Protein AF-A0A196MKK7-F1 (afdb_monomer)

pLDDT: mean 93.26, std 7.67, range [38.34, 98.81]

Structure (mmCIF, N/CA/C/O backbone):
data_AF-A0A196MKK7-F1
#
_entry.id   AF-A0A196MKK7-F1
#
loop_
_atom_site.group_PDB
_atom_site.id
_atom_site.type_symbol
_atom_site.label_atom_id
_atom_site.label_alt_id
_atom_site.label_comp_id
_atom_site.label_asym_id
_atom_site.label_entity_id
_atom_site.label_seq_id
_atom_site.pdbx_PDB_ins_code
_atom_site.Cartn_x
_atom_site.Cartn_y
_atom_site.Cartn_z
_atom_site.occupancy
_atom_site.B_iso_or_equiv
_atom_site.auth_seq_id
_atom_site.auth_comp_id
_atom_site.auth_asym_id
_atom_site.auth_atom_id
_atom_site.pdbx_PDB_model_num
ATOM 1 N N . MET A 1 1 ? -14.296 -10.247 10.997 1.00 95.88 1 MET A N 1
ATOM 2 C CA . MET A 1 1 ? -15.273 -9.800 12.015 1.00 95.88 1 MET A CA 1
ATOM 3 C C . MET A 1 1 ? -15.446 -8.294 11.910 1.00 95.88 1 MET A C 1
ATOM 5 O O . MET A 1 1 ? -14.452 -7.582 11.943 1.00 95.88 1 MET A O 1
ATOM 9 N N . VAL A 1 2 ? -16.682 -7.814 11.771 1.00 96.94 2 VAL A N 1
ATOM 10 C CA . VAL A 1 2 ? -17.009 -6.379 11.760 1.00 96.94 2 VAL A CA 1
ATOM 11 C C . VAL A 1 2 ? -17.763 -6.065 13.045 1.00 96.94 2 VAL A C 1
ATOM 13 O O . VAL A 1 2 ? -18.770 -6.708 13.327 1.00 96.94 2 VAL A O 1
ATOM 16 N N . LEU A 1 3 ? -17.250 -5.115 13.818 1.00 97.25 3 LEU A N 1
ATOM 17 C CA . LEU A 1 3 ? -17.861 -4.584 15.029 1.00 97.25 3 LEU A CA 1
ATOM 18 C C . LEU A 1 3 ? -18.258 -3.142 14.744 1.00 97.25 3 LEU A C 1
ATOM 20 O O . LEU A 1 3 ? -17.445 -2.350 14.274 1.00 97.25 3 LEU A O 1
ATOM 24 N N . THR A 1 4 ? -19.502 -2.798 15.013 1.00 97.50 4 THR A N 1
ATOM 25 C CA . THR A 1 4 ? -20.046 -1.455 14.806 1.00 97.50 4 THR A CA 1
ATOM 26 C C . THR A 1 4 ? -20.132 -0.723 16.133 1.00 97.50 4 THR A C 1
ATOM 28 O O . THR A 1 4 ? -20.029 -1.330 17.192 1.00 97.50 4 THR A O 1
ATOM 31 N N . ALA A 1 5 ? -20.383 0.579 16.118 1.00 96.44 5 ALA A N 1
ATOM 32 C CA . ALA A 1 5 ? -20.595 1.330 17.347 1.00 96.44 5 ALA A CA 1
ATOM 33 C C . ALA A 1 5 ? -21.776 0.803 18.197 1.00 96.44 5 ALA A C 1
ATOM 35 O O . ALA A 1 5 ? -21.782 1.027 19.407 1.00 96.44 5 ALA A O 1
ATOM 36 N N . ASP A 1 6 ? -22.722 0.054 17.613 1.00 96.88 6 ASP A N 1
ATOM 37 C CA . ASP A 1 6 ? -23.782 -0.632 18.365 1.00 96.88 6 ASP A CA 1
ATOM 38 C C . ASP A 1 6 ? -23.227 -1.761 19.254 1.00 96.88 6 ASP A C 1
ATOM 40 O O . ASP A 1 6 ? -23.670 -1.925 20.392 1.00 96.88 6 ASP A O 1
ATOM 44 N N . ASP A 1 7 ? -22.176 -2.461 18.812 1.00 97.25 7 ASP A N 1
ATOM 45 C CA . ASP A 1 7 ? -21.458 -3.457 19.623 1.00 97.25 7 ASP A CA 1
ATOM 46 C C . ASP A 1 7 ? -20.733 -2.832 20.829 1.00 97.25 7 ASP A C 1
ATOM 48 O O . ASP A 1 7 ? -20.360 -3.540 21.767 1.00 97.25 7 ASP A O 1
ATOM 52 N N . TYR A 1 8 ? -20.543 -1.508 20.813 1.00 97.00 8 TYR A N 1
ATOM 53 C CA . TYR A 1 8 ? -19.800 -0.743 21.812 1.00 97.00 8 TYR A CA 1
ATOM 54 C C . TYR A 1 8 ? -20.682 0.024 22.807 1.00 97.00 8 TYR A C 1
ATOM 56 O O . TYR A 1 8 ? -20.143 0.627 23.729 1.00 97.00 8 TYR A O 1
ATOM 64 N N . VAL A 1 9 ? -22.016 0.008 22.683 1.00 93.31 9 VAL A N 1
ATOM 65 C CA . VAL A 1 9 ? -22.913 0.851 23.509 1.00 93.31 9 VAL A CA 1
ATOM 66 C C . VAL A 1 9 ? -22.741 0.612 25.014 1.00 93.31 9 VAL A C 1
ATOM 68 O O . VAL A 1 9 ? -22.720 1.566 25.787 1.00 93.31 9 VAL A O 1
ATOM 71 N N . GLY A 1 10 ? -22.560 -0.642 25.437 1.00 94.50 10 GLY A N 1
ATOM 72 C CA . GLY A 1 10 ? -22.300 -0.992 26.842 1.00 94.50 10 GLY A CA 1
ATOM 73 C C . GLY A 1 10 ? -20.875 -0.691 27.327 1.00 94.50 10 GLY A C 1
ATOM 74 O O . GLY A 1 10 ? -20.563 -0.943 28.486 1.00 94.50 10 GLY A O 1
ATOM 75 N N . TYR A 1 11 ? -20.023 -0.179 26.441 1.00 95.50 11 TYR A N 1
ATOM 76 C CA . TYR A 1 11 ? -18.582 -0.016 26.622 1.00 95.50 11 TYR A CA 1
ATOM 77 C C . TYR A 1 11 ? -18.119 1.439 26.442 1.00 95.50 11 TYR A C 1
ATOM 79 O O . TYR A 1 11 ? -16.917 1.700 26.396 1.00 95.50 11 TYR A O 1
ATOM 87 N N . ILE A 1 12 ? -19.057 2.385 26.321 1.00 97.06 12 ILE A N 1
ATOM 88 C CA . ILE A 1 12 ? -18.776 3.823 26.233 1.00 97.06 12 ILE A CA 1
ATOM 89 C C . ILE A 1 12 ? -18.441 4.347 27.630 1.00 97.06 12 ILE A C 1
ATOM 91 O O . ILE A 1 12 ? -19.222 4.161 28.562 1.00 97.06 12 ILE A O 1
ATOM 95 N N . LEU A 1 13 ? -17.302 5.028 27.768 1.00 96.88 13 LEU A N 1
ATOM 96 C CA . LEU A 1 13 ? -16.858 5.599 29.044 1.00 96.88 13 LEU A CA 1
ATOM 97 C C . LEU A 1 13 ? -16.849 7.134 28.997 1.00 96.88 13 LEU A C 1
ATOM 99 O O . LEU A 1 13 ? -17.582 7.768 29.750 1.00 96.88 13 LEU A O 1
ATOM 103 N N . ASN A 1 14 ? -16.086 7.728 28.073 1.00 97.06 14 ASN A N 1
ATOM 104 C CA . ASN A 1 14 ? -15.936 9.185 27.934 1.00 97.06 14 ASN A CA 1
ATOM 105 C C . ASN A 1 14 ? -16.424 9.709 26.571 1.00 97.06 14 ASN A C 1
ATOM 107 O O . ASN A 1 14 ? -15.757 10.524 25.929 1.00 97.06 14 ASN A O 1
ATOM 111 N N . GLY A 1 15 ? -17.575 9.224 26.102 1.00 97.06 15 GLY A N 1
ATOM 112 C CA . GLY A 1 15 ? -18.146 9.608 24.811 1.00 97.06 15 GLY A CA 1
ATOM 113 C C . GLY A 1 15 ? -19.659 9.707 24.808 1.00 97.06 15 GLY A C 1
ATOM 114 O O . GLY A 1 15 ? -20.330 9.258 25.734 1.00 97.06 15 GLY A O 1
ATOM 115 N N . GLU A 1 16 ? -20.192 10.262 23.726 1.00 97.62 16 GLU A N 1
ATOM 116 C CA . GLU A 1 16 ? -21.629 10.307 23.471 1.00 97.62 16 GLU A CA 1
ATOM 117 C C . GLU A 1 16 ? -21.960 9.552 22.181 1.00 97.62 16 GLU A C 1
ATOM 119 O O . GLU A 1 16 ? -21.337 9.757 21.133 1.00 97.62 16 GLU A O 1
ATOM 124 N N . ARG A 1 17 ? -22.955 8.664 22.258 1.00 97.31 17 ARG A N 1
ATOM 125 C CA . ARG A 1 17 ? -23.520 7.986 21.090 1.00 97.31 17 ARG A CA 1
ATOM 126 C C . ARG A 1 17 ? -24.338 8.992 20.280 1.00 97.31 17 ARG A C 1
ATOM 128 O O . ARG A 1 17 ? -25.304 9.549 20.788 1.00 97.31 17 ARG A O 1
ATOM 135 N N . GLN A 1 18 ? -23.984 9.169 19.012 1.00 96.06 18 GLN A N 1
ATOM 136 C CA . GLN A 1 18 ? -24.733 9.982 18.054 1.00 96.06 18 GLN A CA 1
ATOM 137 C C . GLN A 1 18 ? -24.900 9.191 16.756 1.00 96.06 18 GLN A C 1
ATOM 139 O O . GLN A 1 18 ? -23.924 8.929 16.048 1.00 96.06 18 GLN A O 1
ATOM 144 N N . ASP A 1 19 ? -26.135 8.787 16.461 1.00 94.50 19 ASP A N 1
ATOM 145 C CA . ASP A 1 19 ? -26.488 7.912 15.338 1.00 94.50 19 ASP A CA 1
ATOM 146 C C . ASP A 1 19 ? -25.633 6.645 15.302 1.00 94.50 19 ASP A C 1
ATOM 148 O O . ASP A 1 19 ? -25.680 5.858 16.237 1.00 94.50 19 ASP A O 1
ATOM 152 N N . GLN A 1 20 ? -24.841 6.467 14.239 1.00 95.75 20 GLN A N 1
ATOM 153 C CA . GLN A 1 20 ? -23.923 5.353 14.024 1.00 95.75 20 GLN A CA 1
ATOM 154 C C . GLN A 1 20 ? -22.475 5.667 14.436 1.00 95.75 20 GLN A C 1
ATOM 156 O O . GLN A 1 20 ? -21.559 4.913 14.124 1.00 95.75 20 GLN A O 1
ATOM 161 N N . ARG A 1 21 ? -22.253 6.722 15.239 1.00 97.94 21 ARG A N 1
ATOM 162 C CA . ARG A 1 21 ? -20.936 7.094 15.789 1.00 97.94 21 ARG A CA 1
ATOM 163 C C . ARG A 1 21 ? -20.920 7.251 17.319 1.00 97.94 21 ARG A C 1
ATOM 165 O O . ARG A 1 21 ? -21.964 7.412 17.949 1.00 97.94 21 ARG A O 1
ATOM 172 N N . ILE A 1 22 ? -19.734 7.197 17.916 1.00 98.38 22 ILE A N 1
ATOM 173 C CA . ILE A 1 22 ? -19.444 7.571 19.307 1.00 98.38 22 ILE A CA 1
ATOM 174 C C . ILE A 1 22 ? -18.435 8.718 19.250 1.00 98.38 22 ILE A C 1
ATOM 176 O O . ILE A 1 22 ? -17.340 8.549 18.713 1.00 98.38 22 ILE A O 1
ATOM 180 N N . ARG A 1 23 ? -18.811 9.898 19.745 1.00 98.25 23 ARG A N 1
ATOM 181 C CA . ARG A 1 23 ? -17.987 11.112 19.669 1.00 98.25 23 ARG A CA 1
ATOM 182 C C . ARG A 1 23 ? -17.327 11.434 20.998 1.00 98.25 23 ARG A C 1
ATOM 184 O O . ARG A 1 23 ? -17.908 11.189 22.055 1.00 98.25 23 ARG A O 1
ATOM 191 N N . THR A 1 24 ? -16.136 12.021 20.933 1.00 98.00 24 THR A N 1
ATOM 192 C CA . THR A 1 24 ? -15.494 12.604 22.114 1.00 98.00 24 THR A CA 1
ATOM 193 C C . THR A 1 24 ? -16.293 13.799 22.636 1.00 98.00 24 THR A C 1
ATOM 195 O O . THR A 1 24 ? -16.887 14.560 21.873 1.00 98.00 24 THR A O 1
ATOM 198 N N . ILE A 1 25 ? -16.290 13.968 23.960 1.00 97.75 25 ILE A N 1
ATOM 199 C CA . ILE A 1 25 ? -16.991 15.053 24.675 1.00 97.75 25 ILE A CA 1
ATOM 200 C C . ILE A 1 25 ? -16.027 15.979 25.436 1.00 97.75 25 ILE A C 1
ATOM 202 O O . ILE A 1 25 ? -16.435 16.710 26.335 1.00 97.75 25 ILE A O 1
ATOM 206 N N . GLY A 1 26 ? -14.734 15.939 25.094 1.00 96.44 26 GLY A N 1
ATOM 207 C CA . GLY A 1 26 ? -13.688 16.746 25.734 1.00 96.44 26 GLY A CA 1
ATOM 208 C C . GLY A 1 26 ? -13.226 16.239 27.107 1.00 96.44 26 GLY A C 1
ATOM 209 O O . GLY A 1 26 ? -12.601 16.987 27.858 1.00 96.44 26 GLY A O 1
ATOM 210 N N . LEU A 1 27 ? -13.537 14.986 27.458 1.00 97.50 27 LEU A N 1
ATOM 211 C CA . LEU A 1 27 ? -13.057 14.336 28.679 1.00 97.50 27 LEU A CA 1
ATOM 212 C C . LEU A 1 27 ? -11.903 13.373 28.356 1.00 97.50 27 LEU A C 1
ATOM 214 O O . LEU A 1 27 ? -12.062 12.530 27.472 1.00 97.50 27 LEU A O 1
ATOM 218 N N . PRO A 1 28 ? -10.763 13.454 29.068 1.00 97.44 28 PRO A N 1
ATOM 219 C CA . PRO A 1 28 ? -9.647 12.544 28.854 1.00 97.44 28 PRO A CA 1
ATOM 220 C C . PRO A 1 28 ? -9.935 11.153 29.434 1.00 97.44 28 PRO A C 1
ATOM 222 O O . PRO A 1 28 ? -10.663 11.009 30.417 1.00 97.44 28 PRO A O 1
ATOM 225 N N . GLY A 1 29 ? -9.305 10.128 28.866 1.00 97.69 29 GLY A N 1
ATOM 226 C CA . GLY A 1 29 ? -9.413 8.729 29.287 1.00 97.69 29 GLY A CA 1
ATOM 227 C C . GLY A 1 29 ? -9.862 7.841 28.133 1.00 97.69 29 GLY A C 1
ATOM 228 O O . GLY A 1 29 ? -9.661 8.181 26.973 1.00 97.69 29 GLY A O 1
ATOM 229 N N . PHE A 1 30 ? -10.472 6.696 28.421 1.00 98.25 30 PHE A N 1
ATOM 230 C CA . PHE A 1 30 ? -10.969 5.823 27.360 1.00 98.25 30 PHE A CA 1
ATOM 231 C C . PHE A 1 30 ? -12.309 6.326 26.819 1.00 98.25 30 PHE A C 1
ATOM 233 O O . PHE A 1 30 ? -13.241 6.575 27.576 1.00 98.25 30 PHE A O 1
ATOM 240 N N . LEU A 1 31 ? -12.414 6.467 25.501 1.00 98.06 31 LEU A N 1
ATOM 241 C CA . LEU A 1 31 ? -13.675 6.694 24.807 1.00 98.06 31 LEU A CA 1
ATOM 242 C C . LEU A 1 31 ? -14.528 5.421 24.847 1.00 98.06 31 LEU A C 1
ATOM 244 O O . LEU A 1 31 ? -15.697 5.468 25.232 1.00 98.06 31 LEU A O 1
ATOM 248 N N . VAL A 1 32 ? -13.910 4.290 24.492 1.00 98.00 32 VAL A N 1
ATOM 249 C CA . VAL A 1 32 ? -14.508 2.950 24.521 1.00 98.00 32 VAL A CA 1
ATOM 250 C C . VAL A 1 32 ? -13.515 1.898 25.026 1.00 98.00 32 VAL A C 1
ATOM 252 O O . VAL A 1 32 ? -12.317 2.026 24.762 1.00 98.00 32 VAL A O 1
ATOM 255 N N . CYS A 1 33 ? -14.022 0.858 25.701 1.00 97.25 33 CYS A N 1
ATOM 256 C CA . CYS A 1 33 ? -13.268 -0.322 26.157 1.00 97.25 33 CYS A CA 1
ATOM 257 C C . CYS A 1 33 ? -14.052 -1.618 25.893 1.00 97.25 33 CYS A C 1
ATOM 259 O O . CYS A 1 33 ? -14.940 -1.959 26.670 1.00 97.25 33 CYS A O 1
ATOM 261 N N . GLY A 1 34 ? -13.763 -2.328 24.799 1.00 93.75 34 GLY A N 1
ATOM 262 C CA . GLY A 1 34 ? -14.472 -3.563 24.445 1.00 93.75 34 GLY A CA 1
ATOM 263 C C . GLY A 1 34 ? -14.632 -3.755 22.933 1.00 93.75 34 GLY A C 1
ATOM 264 O O . GLY A 1 34 ? -13.783 -3.304 22.166 1.00 93.75 34 GLY A O 1
ATOM 265 N N . PRO A 1 35 ? -15.706 -4.437 22.500 1.00 90.88 35 PRO A N 1
ATOM 266 C CA . PRO A 1 35 ? -16.327 -5.510 23.265 1.00 90.88 35 PRO A CA 1
ATOM 267 C C . PRO A 1 35 ? -15.323 -6.653 23.488 1.00 90.88 35 PRO A C 1
ATOM 269 O O . PRO A 1 35 ? -14.413 -6.843 22.687 1.00 90.88 35 PRO A O 1
ATOM 272 N N . TYR A 1 36 ? -15.525 -7.448 24.539 1.00 95.88 36 TYR A N 1
ATOM 273 C CA . TYR A 1 36 ? -14.734 -8.657 24.785 1.00 95.88 36 TYR A CA 1
ATOM 274 C C . TYR A 1 36 ? -15.138 -9.744 23.785 1.00 95.88 36 TYR A C 1
ATOM 276 O O . TYR A 1 36 ? -16.312 -10.144 23.728 1.00 95.88 36 TYR A O 1
ATOM 284 N N . ARG A 1 37 ? -14.195 -10.181 22.949 1.00 96.94 37 ARG A N 1
ATOM 285 C CA . ARG A 1 37 ? -14.438 -11.188 21.910 1.00 96.94 37 ARG A CA 1
ATOM 286 C C . ARG A 1 37 ? -13.361 -12.272 21.948 1.00 96.94 37 ARG A C 1
ATOM 288 O O . ARG A 1 37 ? -12.182 -11.932 21.996 1.00 96.94 37 ARG A O 1
ATOM 295 N N . PRO A 1 38 ? -13.732 -13.558 21.862 1.00 97.75 38 PRO A N 1
ATOM 296 C CA . PRO A 1 38 ? -12.743 -14.597 21.647 1.00 97.75 38 PRO A CA 1
ATOM 297 C C . PRO A 1 38 ? -12.164 -14.473 20.233 1.00 97.75 38 PRO A C 1
ATOM 299 O O . PRO A 1 38 ? -12.893 -14.179 19.279 1.00 97.75 38 PRO A O 1
ATOM 302 N N . LEU A 1 39 ? -10.865 -14.715 20.089 1.00 97.94 39 LEU A N 1
ATOM 303 C CA . LEU A 1 39 ? -10.170 -14.735 18.806 1.00 97.94 39 LEU A CA 1
ATOM 304 C C . LEU A 1 39 ? -9.118 -15.848 18.811 1.00 97.94 39 LEU A C 1
ATOM 306 O O . LEU A 1 39 ? -8.498 -16.126 19.835 1.00 97.94 39 LEU A O 1
ATOM 310 N N . LYS A 1 40 ? -8.951 -16.526 17.676 1.00 97.94 40 LYS A N 1
ATOM 311 C CA . LYS A 1 40 ? -7.993 -17.626 17.553 1.00 97.94 40 LYS A CA 1
ATOM 312 C C . LYS A 1 40 ? -6.559 -17.114 17.428 1.00 97.94 40 LYS A C 1
ATOM 314 O O . LYS A 1 40 ? -6.330 -15.944 17.129 1.00 97.94 40 LYS A O 1
ATOM 319 N N . ALA A 1 41 ? -5.599 -17.998 17.681 1.00 97.25 41 ALA A N 1
ATOM 320 C CA . ALA A 1 41 ? -4.212 -17.769 17.314 1.00 97.25 41 ALA A CA 1
ATOM 321 C C . ALA A 1 41 ? -4.126 -17.497 15.805 1.00 97.25 41 ALA A C 1
ATOM 323 O O . ALA A 1 41 ? -4.779 -18.175 15.012 1.00 97.25 41 ALA A O 1
ATOM 324 N N . GLY A 1 42 ? -3.320 -16.520 15.407 1.00 95.81 42 GLY A N 1
ATOM 325 C CA . GLY A 1 42 ? -3.228 -16.099 14.016 1.00 95.81 42 GLY A CA 1
ATOM 326 C C . GLY A 1 42 ? -2.693 -14.685 13.864 1.00 95.81 42 GLY A C 1
ATOM 327 O O . GLY A 1 42 ? -2.298 -14.032 14.833 1.00 95.81 42 GLY A O 1
ATOM 328 N N . THR A 1 43 ? -2.687 -14.199 12.630 1.00 95.00 43 THR A N 1
ATOM 329 C CA . THR A 1 43 ? -2.302 -12.824 12.314 1.00 95.00 43 THR A CA 1
ATOM 330 C C . THR A 1 43 ? -3.501 -12.098 11.727 1.00 95.00 43 THR A C 1
ATOM 332 O O . THR A 1 43 ? -4.225 -12.649 10.906 1.00 95.00 43 THR A O 1
ATOM 335 N N . TYR A 1 44 ? -3.729 -10.863 12.160 1.00 96.19 44 TYR A N 1
ATOM 336 C CA . TYR A 1 44 ? -4.924 -10.097 11.836 1.00 96.19 44 TYR A CA 1
ATOM 337 C C . TYR A 1 44 ? -4.565 -8.676 11.412 1.00 96.19 44 TYR A C 1
ATOM 339 O O . TYR A 1 44 ? -3.689 -8.053 12.006 1.00 96.19 44 TYR A O 1
ATOM 347 N N . THR A 1 45 ? -5.302 -8.126 10.453 1.00 96.62 45 THR A N 1
ATOM 348 C CA . THR A 1 45 ? -5.366 -6.680 10.222 1.00 96.62 45 THR A CA 1
ATOM 349 C C . THR A 1 45 ? -6.525 -6.102 11.026 1.00 96.62 45 THR A C 1
ATOM 351 O O . THR A 1 45 ? -7.670 -6.540 10.883 1.00 96.62 45 THR A O 1
ATOM 354 N N . ILE A 1 46 ? -6.229 -5.106 11.859 1.00 97.94 46 ILE A N 1
ATOM 355 C CA . ILE A 1 46 ? -7.202 -4.362 12.660 1.00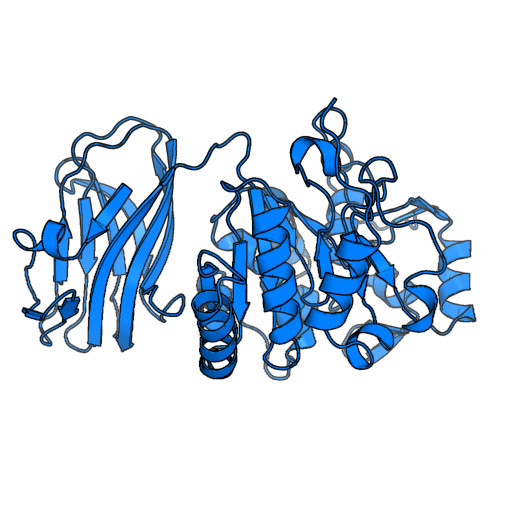 97.94 46 ILE A CA 1
ATOM 356 C C . ILE A 1 46 ? -7.324 -2.958 12.079 1.00 97.94 46 ILE A C 1
ATOM 358 O O . ILE A 1 46 ? -6.343 -2.219 12.056 1.00 97.94 46 ILE A O 1
ATOM 362 N N . ALA A 1 47 ? -8.521 -2.581 11.636 1.00 98.31 47 ALA A N 1
ATOM 363 C CA . ALA A 1 47 ? -8.846 -1.223 11.215 1.00 98.31 47 ALA A CA 1
ATOM 364 C C . ALA A 1 47 ? -9.862 -0.601 12.178 1.00 98.31 47 ALA A C 1
ATOM 366 O O . ALA A 1 47 ? -10.950 -1.137 12.390 1.00 98.31 47 ALA A O 1
ATOM 367 N N . ILE A 1 48 ? -9.502 0.543 12.749 1.00 98.44 48 ILE A N 1
ATOM 368 C CA . ILE A 1 48 ? -10.348 1.344 13.629 1.00 98.44 48 ILE A CA 1
ATOM 369 C C . ILE A 1 48 ? -11.084 2.355 12.761 1.00 98.44 48 ILE A C 1
ATOM 371 O O . ILE A 1 48 ? -10.463 3.230 12.159 1.00 98.44 48 ILE A O 1
ATOM 375 N N . LEU A 1 49 ? -12.401 2.209 12.676 1.00 98.50 49 LEU A N 1
ATOM 376 C CA . LEU A 1 49 ? -13.244 2.967 11.761 1.00 98.50 49 LEU A CA 1
ATOM 377 C C . LEU A 1 49 ? -13.735 4.248 12.431 1.00 98.50 49 LEU A C 1
ATOM 379 O O . LEU A 1 49 ? -14.134 4.236 13.601 1.00 98.50 49 LEU A O 1
ATOM 383 N N . GLY A 1 50 ? -13.737 5.349 11.688 1.00 98.00 50 GLY A N 1
ATOM 384 C CA . GLY A 1 50 ? -14.145 6.649 12.198 1.00 98.00 50 GLY A CA 1
ATOM 385 C C . GLY A 1 50 ? -13.460 7.828 11.522 1.00 98.00 50 GLY A C 1
ATOM 386 O O . GLY A 1 50 ? -12.762 7.669 10.530 1.00 98.00 50 GLY A O 1
ATOM 387 N N . GLU A 1 51 ? -13.662 9.009 12.094 1.00 97.62 51 GLU A N 1
ATOM 388 C CA . GLU A 1 51 ? -13.050 10.261 11.635 1.00 97.62 51 GLU A CA 1
ATOM 389 C C . GLU A 1 51 ? -12.273 10.909 12.780 1.00 97.62 51 GLU A C 1
ATOM 391 O O . GLU A 1 51 ? -12.709 10.841 13.933 1.00 97.62 51 GLU A O 1
ATOM 396 N N . VAL A 1 52 ? -11.155 11.556 12.464 1.00 96.94 52 VAL A N 1
ATOM 397 C CA . VAL A 1 52 ? -10.322 12.324 13.393 1.00 96.94 52 VAL A CA 1
ATOM 398 C C . VAL A 1 52 ? -10.262 13.762 12.894 1.00 96.94 52 VAL A C 1
ATOM 400 O O . VAL A 1 52 ? -9.611 14.051 11.894 1.00 96.94 52 VAL A O 1
ATOM 403 N N . ASP A 1 53 ? -10.921 14.666 13.614 1.00 94.94 53 ASP A N 1
ATOM 404 C CA . ASP A 1 53 ? -10.809 16.105 13.366 1.00 94.94 53 ASP A CA 1
ATOM 405 C C . ASP A 1 53 ? -9.526 16.653 14.018 1.00 94.94 53 ASP A C 1
ATOM 407 O O . ASP A 1 53 ? -8.830 17.486 13.444 1.00 94.94 53 ASP A O 1
ATOM 411 N N . ASP A 1 54 ? -9.207 16.161 15.220 1.00 93.12 54 ASP A N 1
ATOM 412 C CA . ASP A 1 54 ? -7.993 16.470 15.977 1.00 93.12 54 ASP A CA 1
ATOM 413 C C . ASP A 1 54 ? -7.604 15.254 16.834 1.00 93.12 54 ASP A C 1
ATOM 415 O O . ASP A 1 54 ? -8.386 14.803 17.675 1.00 93.12 54 ASP A O 1
ATOM 419 N N . GLY A 1 55 ? -6.408 14.700 16.624 1.00 87.88 55 GLY A N 1
ATOM 420 C CA . GLY A 1 55 ? -5.915 13.567 17.411 1.00 87.88 55 GLY A CA 1
ATOM 421 C C . GLY A 1 55 ? -5.637 13.937 18.871 1.00 87.88 55 GLY A C 1
ATOM 422 O O . GLY A 1 55 ? -5.799 13.102 19.760 1.00 87.88 55 GLY A O 1
ATOM 423 N N . GLY A 1 56 ? -5.300 15.198 19.154 1.00 88.88 56 GLY A N 1
ATOM 424 C CA . GLY A 1 56 ? -4.784 15.621 20.453 1.00 88.88 56 GLY A CA 1
ATOM 425 C C . GLY A 1 56 ? -3.428 14.990 20.791 1.00 88.88 56 GLY A C 1
ATOM 426 O O . GLY A 1 56 ? -2.909 14.100 20.109 1.00 88.88 56 GLY A O 1
ATOM 427 N N . LEU A 1 57 ? -2.823 15.451 21.883 1.00 82.44 57 LEU A N 1
ATOM 428 C CA . LEU A 1 57 ? -1.598 14.847 22.399 1.00 82.44 57 LEU A CA 1
ATOM 429 C C . LEU A 1 57 ? -1.979 13.602 23.209 1.00 82.44 57 LEU A C 1
ATOM 431 O O . LEU A 1 57 ? -2.676 13.721 24.210 1.00 82.44 57 LEU A O 1
ATOM 435 N N . LEU A 1 58 ? -1.454 12.428 22.838 1.00 91.94 58 LEU A N 1
ATOM 436 C CA . LEU A 1 58 ? -1.594 11.146 23.561 1.00 91.94 58 LEU A CA 1
ATOM 437 C C . LEU A 1 58 ? -2.858 10.310 23.274 1.00 91.94 58 LEU A C 1
ATOM 439 O O . LEU A 1 58 ? -3.112 9.362 24.020 1.00 91.94 58 LEU A O 1
ATOM 443 N N . ALA A 1 59 ? -3.630 10.582 22.218 1.00 96.88 59 ALA A N 1
ATOM 444 C CA . ALA A 1 59 ? -4.650 9.620 21.794 1.00 96.88 59 ALA A CA 1
ATOM 445 C C . ALA A 1 59 ? -3.998 8.344 21.239 1.00 96.88 59 ALA A C 1
ATOM 447 O O . ALA A 1 59 ? -3.012 8.400 20.502 1.00 96.88 59 ALA A O 1
ATOM 448 N N . PHE A 1 60 ? -4.546 7.181 21.585 1.00 97.88 60 PHE A N 1
ATOM 449 C CA . PHE A 1 60 ? -4.058 5.895 21.090 1.00 97.88 60 PHE A CA 1
ATOM 450 C C . PHE A 1 60 ? -5.159 4.841 21.077 1.00 97.88 60 PHE A C 1
ATOM 452 O O . PHE A 1 60 ? -6.146 4.923 21.807 1.00 97.88 60 PHE A O 1
ATOM 459 N N . VAL A 1 61 ? -4.944 3.808 20.273 1.00 98.12 61 VAL A N 1
ATOM 460 C CA . VAL A 1 61 ? -5.676 2.546 20.357 1.00 98.12 61 VAL A CA 1
ATOM 461 C C . VAL A 1 61 ? -4.731 1.491 20.883 1.00 98.12 61 VAL A C 1
ATOM 463 O O . VAL A 1 61 ? -3.588 1.401 20.435 1.00 98.12 61 VAL A O 1
ATOM 466 N N . ASP A 1 62 ? -5.202 0.671 21.809 1.00 98.31 62 ASP A N 1
ATOM 467 C CA . ASP A 1 62 ? -4.531 -0.572 22.144 1.00 98.31 62 ASP A CA 1
ATOM 468 C C . ASP A 1 62 ? -5.482 -1.765 22.072 1.00 98.31 62 ASP A C 1
ATOM 470 O O . ASP A 1 62 ? -6.710 -1.642 22.071 1.00 98.31 62 ASP A O 1
ATOM 474 N N . VAL A 1 63 ? -4.868 -2.931 21.912 1.00 98.31 63 VAL A N 1
ATOM 475 C CA . VAL A 1 63 ? -5.539 -4.223 21.907 1.00 98.31 63 VAL A CA 1
ATOM 476 C C . VAL A 1 63 ? -4.960 -5.020 23.056 1.00 98.31 63 VAL A C 1
ATOM 478 O O . VAL A 1 63 ? -3.739 -5.184 23.146 1.00 98.31 63 VAL A O 1
ATOM 481 N N . VAL A 1 64 ? -5.824 -5.494 23.942 1.00 98.50 64 VAL A N 1
ATOM 482 C CA . VAL A 1 64 ? -5.442 -6.189 25.170 1.00 98.50 64 VAL A CA 1
ATOM 483 C C . VAL A 1 64 ? -6.246 -7.475 25.351 1.00 98.50 64 VAL A C 1
ATOM 485 O O . VAL A 1 64 ? -7.259 -7.685 24.689 1.00 98.50 64 VAL A O 1
ATOM 488 N N . CYS A 1 65 ? -5.780 -8.353 26.233 1.00 98.25 65 CYS A N 1
ATOM 489 C CA . CYS A 1 65 ? -6.511 -9.534 26.696 1.00 98.25 65 CYS A CA 1
ATOM 490 C C . CYS A 1 65 ? -6.210 -9.801 28.180 1.00 98.25 65 CYS A C 1
ATOM 492 O O . CYS A 1 65 ? -5.467 -9.043 28.822 1.00 98.25 65 CYS A O 1
ATOM 494 N N . ASN A 1 66 ? -6.779 -10.875 28.730 1.00 97.00 66 ASN A N 1
ATOM 495 C CA . ASN A 1 66 ? -6.684 -11.253 30.139 1.00 97.00 66 ASN A CA 1
ATOM 496 C C . ASN A 1 66 ? -7.147 -10.115 31.058 1.00 97.00 66 ASN A C 1
ATOM 498 O O . ASN A 1 66 ? -6.417 -9.674 31.948 1.00 97.00 66 ASN A O 1
ATOM 502 N N . SER A 1 67 ? -8.347 -9.593 30.797 1.00 95.06 67 SER A N 1
ATOM 503 C CA . SER A 1 67 ? -8.955 -8.469 31.517 1.00 95.06 67 SER A CA 1
ATOM 504 C C . SER A 1 67 ? -8.056 -7.226 31.535 1.00 95.06 67 SER A C 1
ATOM 506 O O . SER A 1 67 ? -7.893 -6.563 32.559 1.00 95.06 67 SER A O 1
ATOM 508 N N . GLY A 1 68 ? -7.409 -6.947 30.401 1.00 96.19 68 GLY A N 1
ATOM 509 C CA . GLY A 1 68 ? -6.510 -5.807 30.228 1.00 96.19 68 GLY A CA 1
ATOM 510 C C . GLY A 1 68 ? -5.103 -5.979 30.806 1.00 96.19 68 GLY A C 1
ATOM 511 O O . GLY A 1 68 ? -4.308 -5.042 30.715 1.00 96.19 68 GLY A O 1
ATOM 512 N N . ALA A 1 69 ? -4.766 -7.140 31.379 1.00 97.19 69 ALA A N 1
ATOM 513 C CA . ALA A 1 69 ? -3.457 -7.388 31.986 1.00 97.19 69 ALA A CA 1
ATOM 514 C C . ALA A 1 69 ? -2.332 -7.591 30.956 1.00 97.19 69 ALA A C 1
ATOM 516 O O . ALA A 1 69 ? -1.162 -7.371 31.273 1.00 97.19 69 ALA A O 1
ATOM 517 N N . ARG A 1 70 ? -2.666 -8.012 29.729 1.00 97.88 70 ARG A N 1
ATOM 518 C CA . ARG A 1 70 ? -1.698 -8.236 28.649 1.00 97.88 70 ARG A CA 1
ATOM 519 C C . ARG A 1 70 ? -2.003 -7.331 27.462 1.00 97.88 70 ARG A C 1
ATOM 521 O O . ARG A 1 70 ? -3.024 -7.500 26.806 1.00 97.88 70 ARG A O 1
ATOM 528 N N . GLN A 1 71 ? -1.086 -6.414 27.158 1.00 98.12 71 GLN A N 1
ATOM 529 C CA . GLN A 1 71 ? -1.139 -5.612 25.936 1.00 98.12 71 GLN A CA 1
ATOM 530 C C . GLN A 1 71 ? -0.562 -6.405 24.762 1.00 98.12 71 GLN A C 1
ATOM 532 O O . GLN A 1 71 ? 0.558 -6.908 24.839 1.00 98.12 71 GLN A O 1
ATOM 537 N N . LEU A 1 72 ? -1.334 -6.508 23.685 1.00 97.81 72 LEU A N 1
ATOM 538 C CA . LEU A 1 72 ? -0.991 -7.255 22.477 1.00 97.81 72 LEU A CA 1
ATOM 539 C C . LEU A 1 72 ? -0.507 -6.324 21.361 1.00 97.81 72 LEU A C 1
ATOM 541 O O . LEU A 1 72 ? 0.449 -6.643 20.663 1.00 97.81 72 LEU A O 1
ATOM 545 N N . ALA A 1 73 ? -1.135 -5.155 21.220 1.00 97.44 73 ALA A N 1
ATOM 546 C CA . ALA A 1 73 ? -0.745 -4.128 20.259 1.00 97.44 73 ALA A CA 1
ATOM 547 C C . ALA A 1 73 ? -1.088 -2.732 20.790 1.00 97.44 73 ALA A C 1
ATOM 549 O O . ALA A 1 73 ? -1.995 -2.582 21.608 1.00 97.44 73 ALA A O 1
ATOM 550 N N . LYS A 1 74 ? -0.376 -1.710 20.308 1.00 97.25 74 LYS A N 1
ATOM 551 C CA . LYS A 1 74 ? -0.684 -0.299 20.556 1.00 97.25 74 LYS A CA 1
ATOM 552 C C . LYS A 1 74 ? -0.328 0.537 19.331 1.00 97.25 74 LYS A C 1
ATOM 554 O O . LYS A 1 74 ? 0.717 0.331 18.719 1.00 97.25 74 LYS A O 1
ATOM 559 N N . SER A 1 75 ? -1.191 1.484 18.990 1.00 95.81 75 SER A N 1
ATOM 560 C CA . SER A 1 75 ? -1.010 2.413 17.884 1.00 95.81 75 SER A CA 1
ATOM 561 C C . SER A 1 75 ? -1.447 3.810 18.313 1.00 95.81 75 SER A C 1
ATOM 563 O O . SER A 1 75 ? -2.610 4.018 18.658 1.00 95.81 75 SER A O 1
ATOM 565 N N . ASP A 1 76 ? -0.523 4.767 18.293 1.00 95.69 76 ASP A N 1
ATOM 566 C CA . ASP A 1 76 ? -0.849 6.168 18.564 1.00 95.69 76 ASP A CA 1
ATOM 567 C C . ASP A 1 76 ? -1.709 6.757 17.433 1.00 95.69 76 ASP A C 1
ATOM 569 O O . ASP A 1 76 ? -1.528 6.423 16.256 1.00 95.69 76 ASP A O 1
ATOM 573 N N . ILE A 1 77 ? -2.643 7.636 17.798 1.00 94.62 77 ILE A N 1
ATOM 574 C CA . ILE A 1 77 ? -3.516 8.373 16.880 1.00 94.62 77 ILE A CA 1
ATOM 575 C C . ILE A 1 77 ? -3.019 9.813 16.829 1.00 94.62 77 ILE A C 1
ATOM 577 O O . ILE A 1 77 ? -3.515 10.694 17.526 1.00 94.62 77 ILE A O 1
ATOM 581 N N . THR A 1 78 ? -1.996 10.044 16.016 1.00 87.38 78 THR A N 1
ATOM 582 C CA . THR A 1 78 ? -1.479 11.394 15.762 1.00 87.38 78 THR A CA 1
ATOM 583 C C . THR A 1 78 ? -2.196 12.046 14.588 1.00 87.38 78 THR A C 1
ATOM 585 O O . THR A 1 78 ? -2.562 13.215 14.652 1.00 87.38 78 THR A O 1
ATOM 588 N N . VAL A 1 79 ? -2.431 11.274 13.526 1.00 91.81 79 VAL A N 1
ATOM 589 C CA . VAL A 1 79 ? -3.147 11.689 12.317 1.00 91.81 79 VAL A CA 1
ATOM 590 C C . VAL A 1 79 ? -4.046 10.553 11.830 1.00 91.81 79 VAL A C 1
ATOM 592 O O . VAL A 1 79 ? -3.781 9.380 12.105 1.00 91.81 79 VAL A O 1
ATOM 595 N N . GLN A 1 80 ? -5.118 10.900 11.118 1.00 96.56 80 GLN A N 1
ATOM 596 C CA . GLN A 1 80 ? -6.036 9.926 10.524 1.00 96.56 80 GLN A CA 1
ATOM 597 C C . GLN A 1 80 ? -5.311 9.082 9.471 1.00 96.56 80 GLN A C 1
ATOM 599 O O . GLN A 1 80 ? -4.598 9.649 8.641 1.00 96.56 80 GLN A O 1
ATOM 604 N N . ALA A 1 81 ? -5.533 7.764 9.478 1.00 97.81 81 ALA A N 1
ATOM 605 C CA . ALA A 1 81 ? -4.900 6.837 8.542 1.00 97.81 81 ALA A CA 1
ATOM 606 C C . ALA A 1 81 ? -5.445 6.926 7.118 1.00 97.81 81 ALA A C 1
ATOM 608 O O . ALA A 1 81 ? -4.678 6.815 6.169 1.00 97.81 81 ALA A O 1
ATOM 609 N N . GLY A 1 82 ? -6.748 7.143 6.965 1.00 98.00 82 GLY A N 1
ATOM 610 C CA . GLY A 1 82 ? -7.432 7.205 5.675 1.00 98.00 82 GLY A CA 1
ATOM 611 C C . GLY A 1 82 ? -8.873 7.693 5.829 1.00 98.00 82 GLY A C 1
ATOM 612 O O . GLY A 1 82 ? -9.349 7.793 6.961 1.00 98.00 82 GLY A O 1
ATOM 613 N N . PRO A 1 83 ? -9.600 7.994 4.741 1.00 97.62 83 PRO A N 1
ATOM 614 C CA . PRO A 1 83 ? -11.017 8.352 4.817 1.00 97.62 83 PRO A CA 1
ATOM 615 C C . PRO A 1 83 ? -11.814 7.265 5.558 1.00 97.62 83 PRO A C 1
ATOM 617 O O . PRO A 1 83 ? -11.782 6.100 5.162 1.00 97.62 83 PRO A O 1
ATOM 620 N N . GLY A 1 84 ? -12.486 7.614 6.660 1.00 97.50 84 GLY A N 1
ATOM 621 C CA . GLY A 1 84 ? -13.211 6.649 7.496 1.00 97.50 84 GLY A CA 1
ATOM 622 C C . GLY A 1 84 ? -12.343 5.674 8.312 1.00 97.50 84 GLY A C 1
ATOM 623 O O . GLY A 1 84 ? -12.891 4.759 8.932 1.00 97.50 84 GLY A O 1
ATOM 624 N N . ILE A 1 85 ? -11.014 5.839 8.338 1.00 98.38 85 ILE A N 1
ATOM 625 C CA . ILE A 1 85 ? -10.072 4.979 9.070 1.00 98.38 85 ILE A CA 1
ATOM 626 C C . ILE A 1 85 ? -9.223 5.839 10.011 1.00 98.38 85 ILE A C 1
ATOM 628 O O . ILE A 1 85 ? -8.312 6.549 9.584 1.00 98.38 85 ILE A O 1
ATOM 632 N N . ILE A 1 86 ? -9.470 5.714 11.315 1.00 98.19 86 ILE A N 1
ATOM 633 C CA . ILE A 1 86 ? -8.680 6.359 12.372 1.00 98.19 86 ILE A CA 1
ATOM 634 C C . ILE A 1 86 ? -7.258 5.787 12.377 1.00 98.19 86 ILE A C 1
ATOM 636 O O . ILE A 1 86 ? -6.283 6.530 12.323 1.00 98.19 86 ILE A O 1
ATOM 640 N N . SER A 1 87 ? -7.139 4.458 12.438 1.00 97.81 87 SER A N 1
ATOM 641 C CA . SER A 1 87 ? -5.858 3.745 12.460 1.00 97.81 87 SER A CA 1
ATOM 642 C C . SER A 1 87 ? -6.017 2.347 11.874 1.00 97.81 87 SER A C 1
ATOM 644 O O . SER A 1 87 ? -7.091 1.754 11.971 1.00 97.81 87 SER A O 1
ATOM 646 N N . ILE A 1 88 ? -4.946 1.805 11.301 1.00 98.25 88 ILE A N 1
ATOM 647 C CA . ILE A 1 88 ? -4.879 0.424 10.823 1.00 98.25 88 ILE A CA 1
ATOM 648 C C . ILE A 1 88 ? -3.519 -0.178 11.183 1.00 98.25 88 ILE A C 1
ATOM 650 O O . ILE A 1 88 ? -2.495 0.496 11.065 1.00 98.25 88 ILE A O 1
ATOM 654 N N . PHE A 1 89 ? -3.500 -1.416 11.673 1.00 97.12 89 PHE A N 1
ATOM 655 C CA . PHE A 1 89 ? -2.272 -2.097 12.091 1.00 97.12 89 PHE A CA 1
ATOM 656 C C . PHE A 1 89 ? -2.436 -3.621 12.107 1.00 97.12 89 PHE A C 1
ATOM 658 O O . PHE A 1 89 ? -3.548 -4.147 12.045 1.00 97.12 89 PHE A O 1
ATOM 665 N N . SER A 1 90 ? -1.310 -4.327 12.204 1.00 95.94 90 SER A N 1
ATOM 666 C CA . SER A 1 90 ? -1.266 -5.783 12.343 1.00 95.94 90 SER A CA 1
ATOM 667 C C . SER A 1 90 ? -1.273 -6.217 13.806 1.00 95.94 90 SER A C 1
ATOM 669 O O . SER A 1 90 ? -0.626 -5.602 14.653 1.00 95.94 90 SER A O 1
ATOM 671 N N . LEU A 1 91 ? -1.969 -7.312 14.089 1.00 96.56 91 LEU A N 1
ATOM 672 C CA . LEU A 1 91 ? -2.035 -7.977 15.383 1.00 96.56 91 LEU A CA 1
ATOM 673 C C . LEU A 1 91 ? -1.627 -9.440 15.199 1.00 96.56 91 LEU A C 1
ATOM 675 O O . LEU A 1 91 ? -2.274 -10.167 14.453 1.00 96.56 91 LEU A O 1
ATOM 679 N N . HIS A 1 92 ? -0.581 -9.876 15.897 1.00 95.88 92 HIS A N 1
ATOM 680 C CA . HIS A 1 92 ? -0.183 -11.281 15.942 1.00 95.88 92 HIS A CA 1
ATOM 681 C C . HIS A 1 92 ? -0.574 -11.894 17.288 1.00 95.88 92 HIS A C 1
ATOM 683 O O . HIS A 1 92 ? -0.156 -11.415 18.344 1.00 95.88 92 HIS A O 1
ATOM 689 N N . LEU A 1 93 ? -1.371 -12.957 17.241 1.00 97.12 93 LEU A N 1
ATOM 690 C CA . LEU A 1 93 ? -1.795 -13.741 18.390 1.00 97.12 93 LEU A CA 1
ATOM 691 C C . LEU A 1 93 ? -1.080 -15.098 18.361 1.00 97.12 93 LEU A C 1
ATOM 693 O O . LEU A 1 93 ? -1.422 -15.937 17.529 1.00 97.12 93 LEU A O 1
ATOM 697 N N . PRO A 1 94 ? -0.103 -15.345 19.252 1.00 96.06 94 PRO A N 1
ATOM 698 C CA . PRO A 1 94 ? 0.606 -16.626 19.289 1.00 96.06 94 PRO A CA 1
ATOM 699 C C . PRO A 1 94 ? -0.250 -17.771 19.854 1.00 96.06 94 PRO A C 1
ATOM 701 O O . PRO A 1 94 ? 0.115 -18.936 19.726 1.00 96.06 94 PRO A O 1
ATOM 704 N N . GLU A 1 95 ? -1.367 -17.446 20.502 1.00 97.50 95 GLU A N 1
ATOM 705 C CA . GLU A 1 95 ? -2.305 -18.384 21.111 1.00 97.50 95 GLU A CA 1
ATOM 706 C C . GLU A 1 95 ? -3.730 -17.820 21.045 1.00 97.50 95 GLU A C 1
ATOM 708 O O . GLU A 1 95 ? -3.918 -16.616 20.848 1.00 97.50 95 GLU A O 1
ATOM 713 N N . ASP A 1 96 ? -4.720 -18.698 21.205 1.00 98.25 96 ASP A N 1
ATOM 714 C CA . ASP A 1 96 ? -6.123 -18.307 21.323 1.00 98.25 96 ASP A CA 1
ATOM 715 C C . ASP A 1 96 ? -6.316 -17.370 22.525 1.00 98.25 96 ASP A C 1
ATOM 717 O O . ASP A 1 96 ? -5.725 -17.564 23.589 1.00 98.25 96 ASP A O 1
ATOM 721 N N . VAL A 1 97 ? -7.185 -16.375 22.369 1.00 98.25 97 VAL A N 1
ATOM 722 C CA . VAL A 1 97 ? -7.603 -15.471 23.445 1.00 98.25 97 VAL A CA 1
ATOM 723 C C . VAL A 1 97 ? -9.118 -15.523 23.594 1.00 98.25 97 VAL A C 1
ATOM 725 O O . VAL A 1 97 ? -9.841 -15.556 22.599 1.00 98.25 97 VAL A O 1
ATOM 728 N N . ASP A 1 98 ? -9.616 -15.508 24.828 1.00 97.94 98 ASP A N 1
ATOM 729 C CA . ASP A 1 98 ? -11.060 -15.584 25.101 1.00 97.94 98 ASP A CA 1
ATOM 730 C C . ASP A 1 98 ? -11.718 -14.200 25.241 1.00 97.94 98 ASP A C 1
ATOM 732 O O . ASP A 1 98 ? -12.934 -14.063 25.089 1.00 97.94 98 ASP A O 1
ATOM 736 N N . ASP A 1 99 ? -10.922 -13.164 25.514 1.00 97.94 99 ASP A N 1
ATOM 737 C CA . ASP A 1 99 ? -11.386 -11.842 25.935 1.00 97.94 99 ASP A CA 1
ATOM 738 C C . ASP A 1 99 ? -10.626 -10.686 25.263 1.00 97.94 99 ASP A C 1
ATOM 740 O O . ASP A 1 99 ? -10.282 -9.700 25.916 1.00 97.94 99 ASP A O 1
ATOM 744 N N . LEU A 1 100 ? -10.380 -10.783 23.950 1.00 98.19 100 LEU A N 1
ATOM 745 C CA . LEU A 1 100 ? -9.789 -9.684 23.185 1.00 98.19 100 LEU A CA 1
ATOM 746 C C . LEU A 1 100 ? -10.612 -8.407 23.394 1.00 98.19 100 LEU A C 1
ATOM 748 O O . LEU A 1 100 ? -11.817 -8.390 23.140 1.00 98.19 100 LEU A O 1
ATOM 752 N N . GLU A 1 101 ? -9.949 -7.345 23.826 1.00 98.12 101 GLU A N 1
ATOM 753 C CA . GLU A 1 101 ? -10.527 -6.041 24.118 1.00 98.12 101 GLU A CA 1
ATOM 754 C C . GLU A 1 101 ? -9.792 -4.976 23.304 1.00 98.12 101 GLU A C 1
ATOM 756 O O . GLU A 1 101 ? -8.560 -4.950 23.257 1.00 98.12 101 GLU A O 1
ATOM 761 N N . ILE A 1 102 ? -10.548 -4.077 22.673 1.00 98.31 102 ILE A N 1
ATOM 762 C CA . ILE A 1 102 ? -10.000 -2.934 21.941 1.00 98.31 102 ILE A CA 1
ATOM 763 C C . ILE A 1 102 ? -10.383 -1.672 22.695 1.00 98.31 102 ILE A C 1
ATOM 765 O O . ILE A 1 102 ? -11.565 -1.425 22.953 1.00 98.31 102 ILE A O 1
ATOM 769 N N . ARG A 1 103 ? -9.381 -0.872 23.055 1.00 98.44 103 ARG A N 1
ATOM 770 C CA . ARG A 1 103 ? -9.587 0.351 23.828 1.00 98.44 103 ARG A CA 1
ATOM 771 C C . ARG A 1 103 ? -9.081 1.542 23.045 1.00 98.44 103 ARG A C 1
ATOM 773 O O . ARG A 1 103 ? -8.004 1.508 22.456 1.00 98.44 103 ARG A O 1
ATOM 780 N N . LEU A 1 104 ? -9.872 2.603 23.050 1.00 98.38 104 LEU A N 1
ATOM 781 C CA . LEU A 1 104 ? -9.548 3.861 22.390 1.00 98.38 104 LEU A CA 1
ATOM 782 C C . LEU A 1 104 ? -9.392 4.929 23.463 1.00 98.38 104 LEU A C 1
ATOM 784 O O . LEU A 1 104 ? -10.382 5.358 24.047 1.00 98.38 104 LEU A O 1
ATOM 788 N N . ALA A 1 105 ? -8.157 5.324 23.747 1.00 98.31 105 ALA A N 1
ATOM 789 C CA . ALA A 1 105 ? -7.836 6.392 24.681 1.00 98.31 105 ALA A CA 1
ATOM 790 C C . ALA A 1 105 ? -7.764 7.738 23.958 1.00 98.31 105 ALA A C 1
ATOM 792 O O . ALA A 1 105 ? -7.216 7.842 22.861 1.00 98.31 105 ALA A O 1
ATOM 793 N N . VAL A 1 106 ? -8.305 8.769 24.598 1.00 98.00 106 VAL A N 1
ATOM 794 C CA . VAL A 1 106 ? -8.397 10.135 24.086 1.00 98.00 106 VAL A CA 1
ATOM 795 C C . VAL A 1 106 ? -7.941 11.134 25.148 1.00 98.00 106 VAL A C 1
ATOM 797 O O . VAL A 1 106 ? -8.068 10.892 26.354 1.00 98.00 106 VAL A O 1
ATOM 800 N N . ALA A 1 107 ? -7.407 12.267 24.705 1.00 96.38 107 ALA A N 1
ATOM 801 C CA . ALA A 1 107 ? -7.119 13.413 25.553 1.00 96.38 107 ALA A CA 1
ATOM 802 C C . ALA A 1 107 ? -8.316 14.379 25.591 1.00 96.38 107 ALA A C 1
ATOM 804 O O . ALA A 1 107 ? -9.310 14.203 24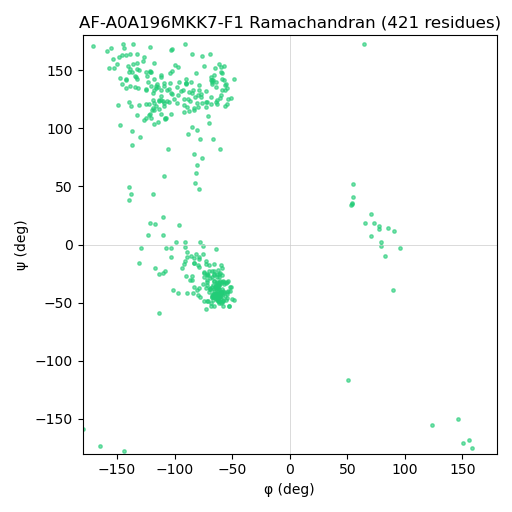.885 1.00 96.38 107 ALA A O 1
ATOM 805 N N . ALA A 1 108 ? -8.243 15.400 26.449 1.00 96.50 108 ALA A N 1
ATOM 806 C CA . ALA A 1 108 ? -9.319 16.384 26.595 1.00 96.50 108 ALA A CA 1
ATOM 807 C C . ALA A 1 108 ? -9.517 17.244 25.329 1.00 96.50 108 ALA A C 1
ATOM 809 O O . ALA A 1 108 ? -10.609 17.754 25.089 1.00 96.50 108 ALA A O 1
ATOM 810 N N . ASP A 1 109 ? -8.463 17.414 24.532 1.00 95.38 109 ASP A N 1
ATOM 811 C CA . ASP A 1 109 ? -8.450 18.157 23.271 1.00 95.38 109 ASP A CA 1
ATOM 812 C C . ASP A 1 109 ? -8.749 17.286 22.041 1.00 95.38 109 ASP A C 1
ATOM 814 O O . ASP A 1 109 ? -9.105 17.829 20.997 1.00 95.38 109 ASP A O 1
ATOM 818 N N . THR A 1 110 ? -8.703 15.955 22.162 1.00 96.81 110 THR A N 1
ATOM 819 C CA . THR A 1 110 ? -9.014 15.033 21.064 1.00 96.81 110 THR A CA 1
ATOM 820 C C . THR A 1 110 ? -10.452 15.213 20.557 1.00 96.81 110 THR A C 1
ATOM 822 O O . THR A 1 110 ? -11.434 15.078 21.301 1.00 96.81 110 THR A O 1
ATOM 825 N N . ARG A 1 111 ? -10.601 15.428 19.247 1.00 97.06 111 ARG A N 1
ATOM 826 C CA . ARG A 1 111 ? -11.878 15.474 18.524 1.00 97.06 111 ARG A CA 1
ATOM 827 C C . ARG A 1 111 ? -11.923 14.358 17.493 1.00 97.06 111 ARG A C 1
ATOM 829 O O . ARG A 1 111 ? -11.310 14.449 16.435 1.00 97.06 111 ARG A O 1
ATOM 836 N N . LEU A 1 112 ? -12.664 13.298 17.801 1.00 97.62 112 LEU A N 1
ATOM 837 C CA . LEU A 1 112 ? -12.860 12.187 16.875 1.00 97.62 112 LEU A CA 1
ATOM 838 C C . LEU A 1 112 ? -14.253 11.572 17.010 1.00 97.62 112 LEU A C 1
ATOM 840 O O . LEU A 1 112 ? -14.962 11.773 18.002 1.00 97.62 112 LEU A O 1
ATOM 844 N N . ALA A 1 113 ? -14.637 10.805 15.995 1.00 98.12 113 ALA A N 1
ATOM 845 C CA . ALA A 1 113 ? -15.871 10.041 15.945 1.00 98.12 113 ALA A CA 1
ATOM 846 C C . ALA A 1 113 ? -15.564 8.576 15.616 1.00 98.12 113 ALA A C 1
ATOM 848 O O . ALA A 1 113 ? -15.268 8.246 14.471 1.00 98.12 113 ALA A O 1
ATOM 849 N N . PHE A 1 114 ? -15.680 7.696 16.608 1.00 98.44 114 PHE A N 1
ATOM 850 C CA . PHE A 1 114 ? -15.512 6.253 16.460 1.00 98.44 114 PHE A CA 1
ATOM 851 C C . PHE A 1 114 ? -16.771 5.611 15.860 1.00 98.44 114 PHE A C 1
ATOM 853 O O . PHE A 1 114 ? -17.888 5.891 16.295 1.00 98.44 114 PHE A O 1
ATOM 860 N N . GLN A 1 115 ? -16.602 4.750 14.860 1.00 98.50 115 GLN A N 1
ATOM 861 C CA . GLN A 1 115 ? -17.690 4.059 14.156 1.00 98.50 115 GLN A CA 1
ATOM 862 C C . GLN A 1 115 ? -17.692 2.551 14.393 1.00 98.50 115 GLN A C 1
ATOM 864 O O . GLN A 1 115 ? -18.743 1.921 14.280 1.00 98.50 115 GLN A O 1
ATOM 869 N N . GLY A 1 116 ? -16.540 1.964 14.708 1.00 98.19 116 GLY A N 1
ATOM 870 C CA . GLY A 1 116 ? -16.415 0.525 14.870 1.00 98.19 116 GLY A CA 1
ATOM 871 C C . GLY A 1 116 ? -14.999 0.020 14.634 1.00 98.19 116 GLY A C 1
ATOM 872 O O . GLY A 1 116 ? -14.046 0.791 14.525 1.00 98.19 116 GLY A O 1
ATOM 873 N N . VAL A 1 117 ? -14.877 -1.297 14.531 1.00 98.44 117 VAL A N 1
ATOM 874 C CA . VAL A 1 117 ? -13.630 -1.995 14.236 1.00 98.44 117 VAL A CA 1
ATOM 875 C C . VAL A 1 117 ? -13.871 -3.064 13.183 1.00 98.44 117 VAL A C 1
ATOM 877 O O . VAL A 1 117 ? -14.808 -3.856 13.281 1.00 98.44 117 VAL A O 1
ATOM 880 N N . HIS A 1 118 ? -12.976 -3.144 12.208 1.00 97.88 118 HIS A N 1
ATOM 881 C CA . HIS A 1 118 ? -12.885 -4.277 11.302 1.00 97.88 118 HIS A CA 1
ATOM 882 C C . HIS A 1 118 ? -11.652 -5.120 11.645 1.00 97.88 118 HIS A C 1
ATOM 884 O O . HIS A 1 118 ? -10.534 -4.613 11.672 1.00 97.88 118 HIS A O 1
ATOM 890 N N . ILE A 1 119 ? -11.869 -6.406 11.920 1.00 97.38 119 ILE A N 1
ATOM 891 C CA . ILE A 1 119 ? -10.829 -7.403 12.191 1.00 97.38 119 ILE A CA 1
ATOM 892 C C . ILE A 1 119 ? -10.842 -8.422 11.060 1.00 97.38 119 ILE A C 1
ATOM 894 O O . ILE A 1 119 ? -11.827 -9.148 10.895 1.00 97.38 119 ILE A O 1
ATOM 898 N N . GLN A 1 120 ? -9.755 -8.503 10.307 1.00 95.19 120 GLN A N 1
ATOM 899 C CA . GLN A 1 120 ? -9.597 -9.447 9.207 1.00 95.19 120 GLN A CA 1
ATOM 900 C C . GLN A 1 120 ? -8.436 -10.389 9.510 1.00 95.19 120 GLN A C 1
ATOM 902 O O . GLN A 1 120 ? -7.318 -9.933 9.723 1.00 95.19 120 GLN A O 1
ATOM 907 N N . GLU A 1 121 ? -8.702 -11.693 9.545 1.00 94.75 121 GLU A N 1
ATOM 908 C CA . GLU A 1 121 ? -7.650 -12.710 9.617 1.00 94.75 121 GLU A CA 1
ATOM 909 C C . GLU A 1 121 ? -6.830 -12.706 8.329 1.00 94.75 121 GLU A C 1
ATOM 911 O O . GLU A 1 121 ? -7.377 -12.521 7.239 1.00 94.75 121 GLU A O 1
ATOM 916 N N . ARG A 1 122 ? -5.521 -12.900 8.467 1.00 91.88 122 ARG A N 1
ATOM 917 C CA . ARG A 1 122 ? -4.587 -13.042 7.359 1.00 91.88 122 ARG A CA 1
ATOM 918 C C . ARG A 1 122 ? -4.056 -14.460 7.328 1.00 91.88 122 ARG A C 1
ATOM 920 O O . ARG A 1 122 ? -3.600 -14.985 8.344 1.00 91.88 122 ARG A O 1
ATOM 927 N N . ASP A 1 123 ? -4.064 -15.041 6.140 1.00 86.06 123 ASP A N 1
ATOM 928 C CA . ASP A 1 123 ? -3.359 -16.287 5.882 1.00 86.06 123 ASP A CA 1
ATOM 929 C C . ASP A 1 123 ? -1.851 -16.002 5.888 1.00 86.06 123 ASP A C 1
ATOM 931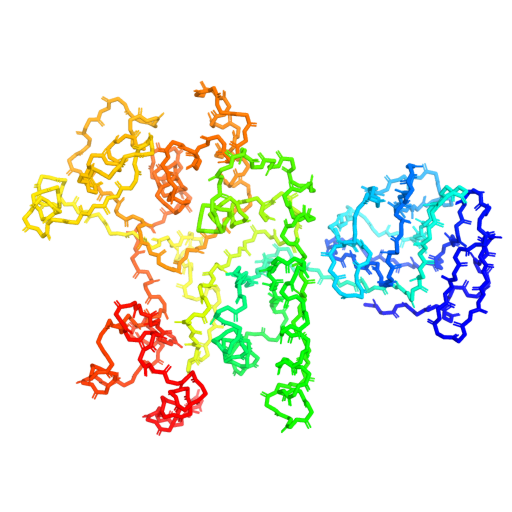 O O . ASP A 1 123 ? -1.341 -15.324 4.999 1.00 86.06 123 ASP A O 1
ATOM 935 N N . ALA A 1 124 ? -1.138 -16.501 6.900 1.00 71.19 124 ALA A N 1
ATOM 936 C CA . ALA A 1 124 ? 0.299 -16.277 7.047 1.00 71.19 124 ALA A CA 1
ATOM 937 C C . ALA A 1 124 ? 1.120 -16.843 5.871 1.00 71.19 124 ALA A C 1
ATOM 939 O O . ALA A 1 124 ? 2.179 -16.299 5.550 1.00 71.19 124 ALA A O 1
ATOM 940 N N . ASP A 1 125 ? 0.621 -17.890 5.203 1.00 70.50 125 ASP A N 1
ATOM 941 C CA . ASP A 1 125 ? 1.281 -18.511 4.051 1.00 70.50 125 ASP A CA 1
ATOM 942 C C . ASP A 1 125 ? 0.979 -17.768 2.737 1.00 70.50 125 ASP A C 1
ATOM 944 O O . ASP A 1 125 ? 1.612 -18.030 1.710 1.00 70.50 125 ASP A O 1
ATOM 948 N N . ARG A 1 126 ? 0.005 -16.847 2.746 1.00 76.31 126 ARG A N 1
ATOM 949 C CA . ARG A 1 126 ? -0.481 -16.110 1.566 1.00 76.31 126 ARG A CA 1
ATOM 950 C C . ARG A 1 126 ? -0.759 -14.641 1.871 1.00 76.31 126 ARG A C 1
ATOM 952 O O . ARG A 1 126 ? -1.715 -14.057 1.363 1.00 76.31 126 ARG A O 1
ATOM 959 N N . ASP A 1 127 ? 0.092 -14.048 2.699 1.00 89.25 127 ASP A N 1
ATOM 960 C CA . ASP A 1 127 ? -0.069 -12.686 3.202 1.00 89.25 127 ASP A CA 1
ATOM 961 C C . ASP A 1 127 ? 0.391 -11.641 2.165 1.00 89.25 127 ASP A C 1
ATOM 963 O O . ASP A 1 127 ? 1.434 -10.991 2.310 1.00 89.25 127 ASP A O 1
ATOM 967 N N . TYR A 1 128 ? -0.377 -11.543 1.077 1.00 93.06 128 TYR A N 1
ATOM 968 C CA . TYR A 1 128 ? -0.137 -10.664 -0.065 1.00 93.06 128 TYR A CA 1
ATOM 969 C C . TYR A 1 128 ? -0.987 -9.394 -0.009 1.00 93.06 128 TYR A C 1
ATOM 971 O O . TYR A 1 128 ? -2.099 -9.406 0.510 1.00 93.06 128 TYR A O 1
ATOM 979 N N . ALA A 1 129 ? -0.522 -8.322 -0.647 1.00 96.00 129 ALA A N 1
ATOM 980 C CA . ALA A 1 129 ? -1.329 -7.144 -0.940 1.00 96.00 129 ALA A CA 1
ATOM 981 C C . ALA A 1 129 ? -1.003 -6.535 -2.310 1.00 96.00 129 ALA A C 1
ATOM 983 O O . ALA A 1 129 ? 0.053 -6.777 -2.899 1.00 96.00 129 ALA A O 1
ATOM 984 N N . LEU A 1 130 ? -1.911 -5.695 -2.795 1.00 96.94 130 LEU A N 1
ATOM 985 C CA . LEU A 1 130 ? -1.653 -4.747 -3.872 1.00 96.94 130 LEU A CA 1
ATOM 986 C C . LEU A 1 130 ? -1.518 -3.347 -3.282 1.00 96.94 130 LEU A C 1
ATOM 988 O O . LEU A 1 130 ? -2.353 -2.931 -2.478 1.00 96.94 130 LEU A O 1
ATOM 992 N N . LEU A 1 131 ? -0.489 -2.618 -3.702 1.00 97.94 131 LEU A N 1
ATOM 993 C CA . LEU A 1 131 ? -0.262 -1.230 -3.319 1.00 97.94 131 LEU A CA 1
ATOM 994 C C . LEU A 1 131 ? -0.296 -0.342 -4.563 1.00 97.94 131 LEU A C 1
ATOM 996 O O . LEU A 1 131 ? 0.589 -0.432 -5.412 1.00 97.94 131 LEU A O 1
ATOM 1000 N N . ASN A 1 132 ? -1.270 0.561 -4.638 1.00 98.00 132 ASN A N 1
ATOM 1001 C CA . ASN A 1 132 ? -1.278 1.646 -5.611 1.00 98.00 132 ASN A CA 1
ATOM 1002 C C . ASN A 1 132 ? -0.993 2.969 -4.901 1.00 98.00 132 ASN A C 1
ATOM 1004 O O . ASN A 1 132 ? -1.831 3.486 -4.163 1.00 98.00 132 ASN A O 1
ATOM 1008 N N . LYS A 1 133 ? 0.197 3.527 -5.131 1.00 97.38 133 LYS A N 1
ATOM 1009 C CA . LYS A 1 133 ? 0.507 4.905 -4.754 1.00 97.38 133 LYS A CA 1
ATOM 1010 C C . LYS A 1 133 ? 0.135 5.816 -5.921 1.00 97.38 133 LYS A C 1
ATOM 1012 O O . LYS A 1 133 ? 0.682 5.656 -7.006 1.00 97.38 133 LYS A O 1
ATOM 1017 N N . SER A 1 134 ? -0.798 6.739 -5.697 1.00 97.62 134 SER A N 1
ATOM 1018 C CA . SER A 1 134 ? -1.385 7.565 -6.756 1.00 97.62 134 SER A CA 1
ATOM 1019 C C . SER A 1 134 ? -1.510 9.039 -6.357 1.00 97.62 134 SER A C 1
ATOM 1021 O O . SER A 1 134 ? -1.255 9.410 -5.205 1.00 97.62 134 SER A O 1
ATOM 1023 N N . TYR A 1 135 ? -1.896 9.856 -7.335 1.00 98.00 135 TYR A N 1
ATOM 1024 C CA . TYR A 1 135 ? -2.138 11.298 -7.261 1.00 98.00 135 TYR A CA 1
ATOM 1025 C C . TYR A 1 135 ? -3.400 11.646 -8.060 1.00 98.00 135 TYR A C 1
ATOM 1027 O O . TYR A 1 135 ? -3.862 10.853 -8.885 1.00 98.00 135 TYR A O 1
ATOM 1035 N N . ALA A 1 136 ? -3.962 12.840 -7.856 1.00 98.06 136 ALA A N 1
ATOM 1036 C CA . ALA A 1 136 ? -5.177 13.279 -8.546 1.00 98.06 136 ALA A CA 1
ATOM 1037 C C . ALA A 1 136 ? -5.082 13.210 -10.083 1.00 98.06 136 ALA A C 1
ATOM 1039 O O . ALA A 1 136 ? -6.086 12.908 -10.733 1.00 98.06 136 ALA A O 1
ATOM 1040 N N . SER A 1 137 ? -3.898 13.443 -10.664 1.00 96.69 137 SER A N 1
ATOM 1041 C CA . SER A 1 137 ? -3.647 13.325 -12.111 1.00 96.69 137 SER A CA 1
ATOM 1042 C C . SER A 1 137 ? -3.948 11.933 -12.663 1.00 96.69 137 SER A C 1
ATOM 1044 O O . SER A 1 137 ? -4.394 11.807 -13.800 1.00 96.69 137 SER A O 1
ATOM 1046 N N . ASP A 1 138 ? -3.763 10.903 -11.841 1.00 97.19 138 ASP A N 1
ATOM 1047 C CA . ASP A 1 138 ? -3.844 9.499 -12.236 1.00 97.19 138 ASP A CA 1
ATOM 1048 C C . ASP A 1 138 ? -5.078 8.799 -11.652 1.00 97.19 138 ASP A C 1
ATOM 1050 O O . ASP A 1 138 ? -5.248 7.587 -11.787 1.00 97.19 138 ASP A O 1
ATOM 1054 N N . ALA A 1 139 ? -5.987 9.545 -11.018 1.00 98.31 139 ALA A N 1
ATOM 1055 C CA . ALA A 1 139 ? -7.111 8.972 -10.283 1.00 98.31 139 ALA A CA 1
ATOM 1056 C C . ALA A 1 139 ? -8.062 8.148 -11.174 1.00 98.31 139 ALA A C 1
ATOM 1058 O O . ALA A 1 139 ? -8.578 7.114 -10.748 1.00 98.31 139 ALA A O 1
ATOM 1059 N N . HIS A 1 140 ? -8.263 8.549 -12.435 1.00 98.44 140 HIS A N 1
ATOM 1060 C CA . HIS A 1 140 ? -9.042 7.755 -13.394 1.00 98.44 140 HIS A CA 1
ATOM 1061 C C . HIS A 1 140 ? -8.375 6.416 -13.730 1.00 98.44 140 HIS A C 1
ATOM 1063 O O . HIS A 1 140 ? -9.069 5.407 -13.863 1.00 98.44 140 HIS A O 1
ATOM 1069 N N . TRP A 1 141 ? -7.045 6.402 -13.841 1.00 98.38 141 TRP A N 1
ATOM 1070 C CA . TRP A 1 141 ? -6.269 5.181 -14.024 1.00 98.38 141 TRP A CA 1
ATOM 1071 C C . TRP A 1 141 ? -6.374 4.276 -12.785 1.00 98.38 141 TRP A C 1
ATOM 1073 O O . TRP A 1 141 ? -6.689 3.099 -12.929 1.00 98.38 141 TRP A O 1
ATOM 1083 N N . SER A 1 142 ? -6.279 4.829 -11.570 1.00 98.56 142 SER A N 1
ATOM 1084 C CA . SER A 1 142 ? -6.472 4.072 -10.320 1.00 98.56 142 SER A CA 1
ATOM 1085 C C . SER A 1 142 ? -7.852 3.410 -10.202 1.00 98.56 142 SER A C 1
ATOM 1087 O O . SER A 1 142 ? -7.948 2.285 -9.714 1.00 98.56 142 SER A O 1
ATOM 1089 N N . VAL A 1 143 ? -8.930 4.069 -10.654 1.00 98.75 143 VAL A N 1
ATOM 1090 C CA . VAL A 1 143 ? -10.281 3.468 -10.670 1.00 98.75 143 VAL A CA 1
ATOM 1091 C C . VAL A 1 143 ? -10.334 2.252 -11.596 1.00 98.75 143 VAL A C 1
ATOM 1093 O O . VAL A 1 143 ? -10.917 1.226 -11.240 1.00 98.75 143 VAL A O 1
ATOM 1096 N N . VAL A 1 144 ? -9.713 2.353 -12.773 1.00 98.69 144 VAL A N 1
ATOM 1097 C CA . VAL A 1 144 ? -9.624 1.252 -13.740 1.00 98.69 144 VAL A CA 1
ATOM 1098 C C . VAL A 1 144 ? -8.774 0.108 -13.191 1.00 98.69 144 VAL A C 1
ATOM 1100 O O . VAL A 1 144 ? -9.226 -1.036 -13.214 1.00 98.69 144 VAL A O 1
ATOM 1103 N N . LEU A 1 145 ? -7.594 0.412 -12.640 1.00 98.50 145 LEU A N 1
ATOM 1104 C CA . LEU A 1 145 ? -6.733 -0.566 -11.980 1.00 98.50 145 LEU A CA 1
ATOM 1105 C C . LEU A 1 145 ? -7.520 -1.332 -10.915 1.00 98.50 145 LEU A C 1
ATOM 1107 O O . LEU A 1 145 ? -7.589 -2.557 -10.971 1.00 98.50 145 LEU A O 1
ATOM 1111 N N . PHE A 1 146 ? -8.184 -0.630 -9.997 1.00 98.56 146 PHE A N 1
ATOM 1112 C CA . PHE A 1 146 ? -8.935 -1.264 -8.919 1.00 98.56 146 PHE A CA 1
ATOM 1113 C C . PHE A 1 146 ? -10.097 -2.132 -9.425 1.00 98.56 146 PHE A C 1
ATOM 1115 O O . PHE A 1 146 ? -10.247 -3.265 -8.971 1.00 98.56 146 PHE A O 1
ATOM 1122 N N . SER A 1 147 ? -10.876 -1.657 -10.402 1.00 98.38 147 SER A N 1
ATOM 1123 C CA . SER A 1 147 ? -11.934 -2.466 -11.031 1.00 98.38 147 SER A CA 1
ATOM 1124 C C . SER A 1 147 ? -11.376 -3.739 -11.678 1.00 98.38 147 SER A C 1
ATOM 1126 O O . SER A 1 147 ? -11.921 -4.834 -11.503 1.00 98.38 147 SER A O 1
ATOM 1128 N N . SER A 1 148 ? -10.228 -3.627 -12.351 1.00 98.19 148 SER A N 1
ATOM 1129 C CA . SER A 1 148 ? -9.553 -4.785 -12.931 1.00 98.19 148 SER A CA 1
ATOM 1130 C C . SER A 1 148 ? -9.054 -5.764 -11.865 1.00 98.19 148 SER A C 1
ATOM 1132 O O . SER A 1 148 ? -9.168 -6.973 -12.056 1.00 98.19 148 SER A O 1
ATOM 1134 N N . CYS A 1 149 ? -8.588 -5.269 -10.712 1.00 97.50 149 CYS A N 1
ATOM 1135 C CA . CYS A 1 149 ? -8.200 -6.107 -9.580 1.00 97.50 149 CYS A CA 1
ATOM 1136 C C . CYS A 1 149 ? -9.392 -6.894 -9.037 1.00 97.50 149 CYS A C 1
ATOM 1138 O O . CYS A 1 149 ? -9.274 -8.097 -8.844 1.00 97.50 149 CYS A O 1
ATOM 1140 N N . LEU A 1 150 ? -10.553 -6.255 -8.853 1.00 96.88 150 LEU A N 1
ATOM 1141 C CA . LEU A 1 150 ? -11.774 -6.948 -8.418 1.00 96.88 150 LEU A CA 1
ATOM 1142 C C . LEU A 1 150 ? -12.189 -8.065 -9.388 1.00 96.88 150 LEU A C 1
ATOM 1144 O O . LEU A 1 150 ? -12.728 -9.083 -8.962 1.00 96.88 150 LEU A O 1
ATOM 1148 N N . SER A 1 151 ? -11.918 -7.881 -10.681 1.00 96.31 151 SER A N 1
ATOM 1149 C CA . SER A 1 151 ? -12.303 -8.824 -11.736 1.00 96.31 151 SER A CA 1
ATOM 1150 C C . SER A 1 151 ? -11.312 -9.974 -11.932 1.00 96.31 151 SER A C 1
ATOM 1152 O O . SER A 1 151 ? -11.688 -11.038 -12.426 1.00 96.31 151 SER A O 1
ATOM 1154 N N . HIS A 1 152 ? -10.036 -9.761 -11.611 1.00 96.81 152 HIS A N 1
ATOM 1155 C CA . HIS A 1 152 ? -8.959 -10.649 -12.046 1.00 96.81 152 HIS A CA 1
ATOM 1156 C C . HIS A 1 152 ? -8.010 -11.095 -10.934 1.00 96.81 152 HIS A C 1
ATOM 1158 O O . HIS A 1 152 ? -7.283 -12.063 -11.126 1.00 96.81 152 HIS A O 1
ATOM 1164 N N . VAL A 1 153 ? -8.002 -10.444 -9.778 1.00 95.06 153 VAL A N 1
ATOM 1165 C CA . VAL A 1 153 ? -7.171 -10.823 -8.631 1.00 95.06 153 VAL A CA 1
ATOM 1166 C C . VAL A 1 153 ? -8.052 -11.540 -7.610 1.00 95.06 153 VAL A C 1
ATOM 1168 O O . VAL A 1 153 ? -9.252 -11.279 -7.522 1.00 95.06 153 VAL A O 1
ATOM 1171 N N . LYS A 1 154 ? -7.482 -12.479 -6.844 1.00 87.69 154 LYS A N 1
ATOM 1172 C CA . LYS A 1 154 ? -8.247 -13.214 -5.825 1.00 87.69 154 LYS A CA 1
ATOM 1173 C C . LYS A 1 154 ? -8.942 -12.238 -4.846 1.00 87.69 154 LYS A C 1
ATOM 1175 O O . LYS A 1 154 ? -8.292 -11.296 -4.388 1.00 87.69 154 LYS A O 1
ATOM 1180 N N . PRO A 1 155 ? -10.233 -12.447 -4.509 1.00 82.56 155 PRO A N 1
ATOM 1181 C CA . PRO A 1 155 ? -11.018 -11.482 -3.727 1.00 82.56 155 PRO A CA 1
ATOM 1182 C C . PRO A 1 155 ? -10.487 -11.169 -2.320 1.00 82.56 155 PRO A C 1
ATOM 1184 O O . PRO A 1 155 ? -10.795 -10.110 -1.770 1.00 82.56 155 PRO A O 1
ATOM 1187 N N . ASP A 1 156 ? -9.724 -12.088 -1.733 1.00 86.50 156 ASP A N 1
ATOM 1188 C CA . ASP A 1 156 ? -9.139 -12.000 -0.394 1.00 86.50 156 ASP A CA 1
ATOM 1189 C C . ASP A 1 156 ? -7.879 -11.125 -0.328 1.00 86.50 156 ASP A C 1
ATOM 1191 O O . ASP A 1 156 ? -7.478 -10.730 0.767 1.00 86.50 156 ASP A O 1
ATOM 1195 N N . ILE A 1 157 ? -7.296 -10.756 -1.473 1.00 92.50 157 ILE A N 1
ATOM 1196 C CA . ILE A 1 157 ? -6.100 -9.913 -1.520 1.00 92.50 157 ILE A CA 1
ATOM 1197 C C . ILE A 1 157 ? -6.495 -8.441 -1.321 1.00 92.50 157 ILE A C 1
ATOM 1199 O O . ILE A 1 157 ? -7.247 -7.884 -2.132 1.00 92.50 157 ILE A O 1
ATOM 1203 N N . PRO A 1 158 ? -6.011 -7.773 -0.258 1.00 95.38 158 PRO A N 1
ATOM 1204 C CA . PRO A 1 158 ? -6.297 -6.368 -0.023 1.00 95.38 158 PRO A CA 1
ATOM 1205 C C . PRO A 1 158 ? -5.645 -5.479 -1.086 1.00 95.38 158 PRO A C 1
ATOM 1207 O O . PRO A 1 158 ? -4.508 -5.693 -1.510 1.00 95.38 158 PRO A O 1
ATOM 1210 N N . PHE A 1 159 ? -6.376 -4.436 -1.475 1.00 97.75 159 PHE A N 1
ATOM 1211 C CA . PHE A 1 159 ? -5.889 -3.365 -2.334 1.00 97.75 159 PHE A CA 1
ATOM 1212 C C . PHE A 1 159 ? -5.797 -2.080 -1.514 1.00 97.75 159 PHE A C 1
ATOM 1214 O O . PHE A 1 159 ? -6.821 -1.526 -1.097 1.00 97.75 159 PHE A O 1
ATOM 1221 N N . TYR A 1 160 ? -4.570 -1.622 -1.294 1.00 98.62 160 TYR A N 1
ATOM 1222 C CA . TYR A 1 160 ? -4.272 -0.378 -0.603 1.00 98.62 160 TYR A CA 1
ATOM 1223 C C . TYR A 1 160 ? -4.014 0.729 -1.620 1.00 98.62 160 TYR A C 1
ATOM 1225 O O . TYR A 1 160 ? -3.111 0.633 -2.451 1.00 98.62 160 TYR A O 1
ATOM 1233 N N . LEU A 1 161 ? -4.807 1.791 -1.531 1.00 98.81 161 LEU A N 1
ATOM 1234 C CA . LEU A 1 161 ? -4.639 3.010 -2.307 1.00 98.81 161 LEU A CA 1
ATOM 1235 C C . LEU A 1 161 ? -4.018 4.074 -1.402 1.00 98.81 161 LEU A C 1
ATOM 1237 O O . LEU A 1 161 ? -4.669 4.534 -0.471 1.00 98.81 161 LEU A O 1
ATOM 1241 N N . VAL A 1 162 ? -2.778 4.481 -1.659 1.00 98.75 162 VAL A N 1
ATOM 1242 C CA . VAL A 1 162 ? -2.133 5.561 -0.899 1.00 98.75 162 VAL A CA 1
ATOM 1243 C C . VAL A 1 162 ? -2.195 6.854 -1.704 1.00 98.75 162 VAL A C 1
ATOM 1245 O O . VAL A 1 162 ? -1.740 6.884 -2.848 1.00 98.75 162 VAL A O 1
ATOM 1248 N N . ILE A 1 163 ? -2.732 7.927 -1.121 1.00 98.69 163 ILE A N 1
ATOM 1249 C CA . ILE A 1 163 ? -2.921 9.228 -1.790 1.00 98.69 163 ILE A CA 1
ATOM 1250 C C . ILE A 1 163 ? -2.515 10.395 -0.884 1.00 98.69 163 ILE A C 1
ATOM 1252 O O . ILE A 1 163 ? -2.575 10.259 0.340 1.00 98.69 163 ILE A O 1
ATOM 1256 N N . PRO A 1 164 ? -2.136 11.558 -1.438 1.00 98.19 164 PRO A N 1
ATOM 1257 C CA . PRO A 1 164 ? -2.072 12.789 -0.660 1.00 98.19 164 PRO A CA 1
ATOM 1258 C C . PRO A 1 164 ? -3.447 13.138 -0.083 1.00 98.19 164 PRO A C 1
ATOM 1260 O O . PRO A 1 164 ? -4.487 12.845 -0.682 1.00 98.19 164 PRO A O 1
ATOM 1263 N N . ARG A 1 165 ? -3.470 13.772 1.089 1.00 96.94 165 ARG A N 1
ATOM 1264 C CA . ARG A 1 165 ? -4.719 14.112 1.789 1.00 96.94 165 ARG A CA 1
ATOM 1265 C C . ARG A 1 165 ? -5.558 15.108 0.990 1.00 96.94 165 ARG A C 1
ATOM 1267 O O . ARG A 1 165 ? -6.778 14.985 0.930 1.00 96.94 165 ARG A O 1
ATOM 1274 N N . GLU A 1 166 ? -4.899 16.055 0.338 1.00 97.81 166 GLU A N 1
ATOM 1275 C CA . GLU A 1 166 ? -5.493 17.058 -0.542 1.00 97.81 166 GLU A CA 1
ATOM 1276 C C . GLU A 1 166 ? -6.220 16.456 -1.755 1.00 97.81 166 GLU A C 1
ATOM 1278 O O . GLU A 1 166 ? -7.177 17.051 -2.255 1.00 97.81 166 GLU A O 1
ATOM 1283 N N . ASP A 1 167 ? -5.836 15.249 -2.181 1.00 98.56 167 ASP A N 1
ATOM 1284 C CA . ASP A 1 167 ? -6.418 14.582 -3.345 1.00 98.56 167 ASP A CA 1
ATOM 1285 C C . ASP A 1 167 ? -7.688 13.788 -3.006 1.00 98.56 167 ASP A C 1
ATOM 1287 O O . ASP A 1 167 ? -8.418 13.379 -3.915 1.00 98.56 167 ASP A O 1
ATOM 1291 N N . GLN A 1 168 ? -8.011 13.605 -1.718 1.00 98.25 168 GLN A N 1
ATOM 1292 C CA . GLN A 1 168 ? -9.156 12.805 -1.270 1.00 98.25 168 GLN A CA 1
ATOM 1293 C C . GLN A 1 168 ? -10.447 13.157 -2.017 1.00 98.25 168 GLN A C 1
ATOM 1295 O O . GLN A 1 168 ? -11.132 12.269 -2.515 1.00 98.25 168 GLN A O 1
ATOM 1300 N N . GLY A 1 169 ? -10.778 14.445 -2.143 1.00 98.38 169 GLY A N 1
ATOM 1301 C CA . GLY A 1 169 ? -12.035 14.863 -2.768 1.00 98.38 169 GLY A CA 1
ATOM 1302 C C . GLY A 1 169 ? -12.159 14.463 -4.245 1.00 98.38 169 GLY A C 1
ATOM 1303 O O . GLY A 1 169 ? -13.274 14.323 -4.754 1.00 98.38 169 GLY A O 1
ATOM 1304 N N . VAL A 1 170 ? -11.037 14.284 -4.953 1.00 98.62 170 VAL A N 1
ATOM 1305 C CA . VAL A 1 170 ? -11.014 13.760 -6.328 1.00 98.62 170 VAL A CA 1
ATOM 1306 C C . VAL A 1 170 ? -11.280 12.258 -6.315 1.00 98.62 170 VAL A C 1
ATOM 1308 O O . VAL A 1 170 ? -12.165 11.796 -7.039 1.00 98.62 170 VAL A O 1
ATOM 1311 N N . PHE A 1 171 ? -10.573 11.520 -5.460 1.00 98.69 171 PHE A N 1
ATOM 1312 C CA . PHE A 1 171 ? -10.719 10.072 -5.329 1.00 98.69 171 PHE A CA 1
ATOM 1313 C C . PHE A 1 171 ? -12.120 9.666 -4.847 1.00 98.69 171 PHE A C 1
ATOM 1315 O O . PHE A 1 171 ? -12.752 8.840 -5.504 1.00 98.69 171 PHE A O 1
ATOM 1322 N N . ASP A 1 172 ? -12.659 10.303 -3.804 1.00 98.44 172 ASP A N 1
ATOM 1323 C CA . ASP A 1 172 ? -14.000 10.031 -3.261 1.00 98.44 172 ASP A CA 1
ATOM 1324 C C . ASP A 1 172 ? -15.083 10.180 -4.336 1.00 98.44 172 ASP A C 1
ATOM 1326 O O . ASP A 1 172 ? -15.957 9.324 -4.490 1.00 98.44 172 ASP A O 1
ATOM 1330 N N . ARG A 1 173 ? -15.009 11.247 -5.141 1.00 98.62 173 ARG A N 1
ATOM 1331 C CA . ARG A 1 173 ? -15.955 11.479 -6.239 1.00 98.62 173 ARG A CA 1
ATOM 1332 C C . ARG A 1 173 ? -15.846 10.407 -7.319 1.00 98.62 173 ARG A C 1
ATOM 1334 O O . ARG A 1 173 ? -16.879 9.938 -7.795 1.00 98.62 173 ARG A O 1
ATOM 1341 N N . LEU A 1 174 ? -14.633 10.055 -7.744 1.00 98.62 174 LEU A N 1
ATOM 1342 C CA . LEU A 1 174 ? -14.430 9.111 -8.844 1.00 98.62 174 LEU A CA 1
ATOM 1343 C C . LEU A 1 174 ? -14.785 7.679 -8.439 1.00 98.62 174 LEU A C 1
ATOM 1345 O O . LEU A 1 174 ? -15.569 7.035 -9.136 1.00 98.62 174 LEU A O 1
ATOM 1349 N N . PHE A 1 175 ? -14.290 7.209 -7.294 1.00 98.56 175 PHE A N 1
ATOM 1350 C CA . PHE A 1 175 ? -14.632 5.892 -6.760 1.00 98.56 175 PHE A CA 1
ATOM 1351 C C . PHE A 1 175 ? -16.108 5.808 -6.356 1.00 98.56 175 PHE A C 1
ATOM 1353 O O . PHE A 1 175 ? -16.768 4.824 -6.678 1.00 98.56 175 PHE A O 1
ATOM 1360 N N . GLY A 1 176 ? -16.668 6.856 -5.745 1.00 98.25 176 GLY A N 1
ATOM 1361 C CA . GLY A 1 176 ? -18.095 6.923 -5.428 1.00 98.25 176 GLY A CA 1
ATOM 1362 C C . GLY A 1 176 ? -18.977 6.859 -6.677 1.00 98.25 176 GLY A C 1
ATOM 1363 O O . GLY A 1 176 ? -19.957 6.118 -6.700 1.00 98.25 176 GLY A O 1
ATOM 1364 N N . SER A 1 177 ? -18.601 7.565 -7.749 1.00 98.38 177 SER A N 1
ATOM 1365 C CA . SER A 1 177 ? -19.315 7.496 -9.033 1.00 98.38 177 SER A CA 1
ATOM 1366 C C . SER A 1 177 ? -19.206 6.110 -9.666 1.00 98.38 177 SER A C 1
ATOM 1368 O O . SER A 1 177 ? -20.214 5.567 -10.110 1.00 98.38 177 SER A O 1
ATOM 1370 N N . ALA A 1 178 ? -18.007 5.519 -9.677 1.00 98.31 178 ALA A N 1
ATOM 1371 C CA . ALA A 1 178 ? -17.775 4.168 -10.182 1.00 98.31 178 ALA A CA 1
ATOM 1372 C C . ALA A 1 178 ? -18.599 3.121 -9.419 1.00 98.31 178 ALA A C 1
ATOM 1374 O O . ALA A 1 178 ? -19.198 2.239 -10.034 1.00 98.31 178 ALA A O 1
ATOM 1375 N N . HIS A 1 179 ? -18.681 3.244 -8.094 1.00 98.25 179 HIS A N 1
ATOM 1376 C CA . HIS A 1 179 ? -19.492 2.362 -7.268 1.00 98.25 179 HIS A CA 1
ATOM 1377 C C . HIS A 1 179 ? -20.992 2.550 -7.533 1.00 98.25 179 HIS A C 1
ATOM 1379 O O . HIS A 1 179 ? -21.707 1.574 -7.748 1.00 98.25 179 HIS A O 1
ATOM 1385 N N . ALA A 1 180 ? -21.465 3.798 -7.614 1.00 98.00 180 ALA A N 1
ATOM 1386 C CA . ALA A 1 180 ? -22.874 4.111 -7.858 1.00 98.00 180 ALA A CA 1
ATOM 1387 C C . ALA A 1 180 ? -23.402 3.568 -9.199 1.00 98.00 180 ALA A C 1
ATOM 1389 O O . ALA A 1 180 ? -24.579 3.224 -9.294 1.00 98.00 180 ALA A O 1
ATOM 1390 N N . ILE A 1 181 ? -22.547 3.470 -10.225 1.00 97.81 181 ILE A N 1
ATOM 1391 C CA . ILE A 1 181 ? -22.907 2.883 -11.529 1.00 97.81 181 ILE A CA 1
ATOM 1392 C C . ILE A 1 181 ? -22.629 1.374 -11.621 1.00 97.81 181 ILE A C 1
ATOM 1394 O O . ILE A 1 181 ? -22.829 0.788 -12.683 1.00 97.81 181 ILE A O 1
ATOM 1398 N N . GLY A 1 182 ? -22.147 0.744 -10.545 1.00 97.50 182 GLY A N 1
ATOM 1399 C CA . GLY A 1 182 ? -21.825 -0.684 -10.507 1.00 97.50 182 GLY A CA 1
ATOM 1400 C C . GLY A 1 182 ? -20.561 -1.083 -11.277 1.00 97.50 182 GLY A C 1
ATOM 1401 O O . GLY A 1 182 ? -20.401 -2.256 -11.597 1.00 97.50 182 GLY A O 1
ATOM 1402 N N . PHE A 1 183 ? -19.662 -0.141 -11.586 1.00 97.38 183 PHE A N 1
ATOM 1403 C CA . PHE A 1 183 ? -18.360 -0.455 -12.196 1.00 97.38 183 PHE A CA 1
ATOM 1404 C C . PHE A 1 183 ? -17.395 -1.122 -11.201 1.00 97.38 183 PHE A C 1
ATOM 1406 O O . PHE A 1 183 ? -16.501 -1.870 -11.597 1.00 97.38 183 PHE A O 1
ATOM 1413 N N . ILE A 1 184 ? -17.587 -0.850 -9.909 1.00 97.94 184 ILE A N 1
ATOM 1414 C CA . ILE A 1 184 ? -16.933 -1.524 -8.784 1.00 97.94 184 ILE A CA 1
ATOM 1415 C C . ILE A 1 184 ? -17.989 -1.862 -7.727 1.00 97.94 184 ILE A C 1
ATOM 1417 O O . ILE A 1 184 ? -18.939 -1.102 -7.519 1.00 97.94 184 ILE A O 1
ATOM 1421 N N . ASP A 1 185 ? -17.833 -2.997 -7.055 1.00 96.94 185 ASP A N 1
ATOM 1422 C CA . ASP A 1 185 ? -18.783 -3.493 -6.051 1.00 96.94 185 ASP A CA 1
ATOM 1423 C C . ASP A 1 185 ? -18.448 -3.048 -4.617 1.00 96.94 185 ASP A C 1
ATOM 1425 O O . ASP A 1 185 ? -19.314 -3.069 -3.742 1.00 96.94 185 ASP A O 1
ATOM 1429 N N . ARG A 1 186 ? -17.213 -2.593 -4.387 1.00 96.44 186 ARG A N 1
ATOM 1430 C CA . ARG A 1 186 ? -16.713 -2.057 -3.116 1.00 96.44 186 ARG A CA 1
ATOM 1431 C C . ARG A 1 186 ? -15.722 -0.921 -3.350 1.00 96.44 186 ARG A C 1
ATOM 1433 O O . ARG A 1 186 ? -15.337 -0.659 -4.482 1.00 96.44 186 ARG A O 1
ATOM 1440 N N . LEU A 1 187 ? -15.303 -0.248 -2.280 1.00 97.69 187 LEU A N 1
ATOM 1441 C CA . LEU A 1 187 ? -14.264 0.789 -2.309 1.00 97.69 187 LEU A CA 1
ATOM 1442 C C . LEU A 1 187 ? -12.891 0.201 -1.918 1.00 97.69 187 LEU A C 1
ATOM 1444 O O . LEU A 1 187 ? -12.856 -0.787 -1.177 1.00 97.69 187 LEU A O 1
ATOM 1448 N N . PRO A 1 188 ? -11.768 0.773 -2.396 1.00 97.88 188 PRO A N 1
ATOM 1449 C CA . PRO A 1 188 ? -10.431 0.372 -1.956 1.00 97.88 188 PRO A CA 1
ATOM 1450 C C . PRO A 1 188 ? -10.172 0.786 -0.500 1.00 97.88 188 PRO A C 1
ATOM 1452 O O . PRO A 1 188 ? -10.849 1.661 0.043 1.00 97.88 188 PRO A O 1
ATOM 1455 N N . ILE A 1 189 ? -9.147 0.195 0.124 1.00 98.25 189 ILE A N 1
ATOM 1456 C CA . ILE A 1 189 ? -8.647 0.676 1.416 1.00 98.25 189 ILE A CA 1
ATOM 1457 C C . ILE A 1 189 ? -7.738 1.870 1.136 1.00 98.25 189 ILE A C 1
ATOM 1459 O O . ILE A 1 189 ? -6.576 1.705 0.763 1.00 98.25 189 ILE A O 1
ATOM 1463 N N . THR A 1 190 ? -8.279 3.075 1.287 1.00 98.69 190 THR A N 1
ATOM 1464 C CA . THR A 1 190 ? -7.523 4.308 1.063 1.00 98.69 190 THR A CA 1
ATOM 1465 C C . THR A 1 190 ? -6.750 4.700 2.318 1.00 98.69 190 THR A C 1
ATOM 1467 O O . THR A 1 190 ? -7.327 4.773 3.399 1.00 98.69 190 THR A O 1
ATOM 1470 N N . LEU A 1 191 ? -5.459 4.984 2.167 1.00 98.75 191 LEU A N 1
ATOM 1471 C CA . LEU A 1 191 ? -4.574 5.504 3.205 1.00 98.75 191 LEU A CA 1
ATOM 1472 C C . LEU A 1 191 ? -3.989 6.847 2.761 1.00 98.75 191 LEU A C 1
ATOM 1474 O O . LEU A 1 191 ? -3.742 7.067 1.573 1.00 98.75 191 LEU A O 1
ATOM 1478 N N . TYR A 1 192 ? -3.726 7.735 3.710 1.00 98.56 192 TYR A N 1
ATOM 1479 C CA . TYR A 1 192 ? -3.058 8.995 3.422 1.00 98.56 192 TYR A CA 1
ATOM 1480 C C . TYR A 1 192 ? -1.540 8.846 3.436 1.00 98.56 192 TYR A C 1
ATOM 1482 O O . TYR A 1 192 ? -0.959 8.179 4.292 1.00 98.56 192 TYR A O 1
ATOM 1490 N N . GLU A 1 193 ? -0.901 9.510 2.479 1.00 98.25 193 GLU A N 1
ATOM 1491 C CA . GLU A 1 193 ? 0.548 9.561 2.303 1.00 98.25 193 GLU A CA 1
ATOM 1492 C C . GLU A 1 193 ? 1.265 10.046 3.571 1.00 98.25 193 GLU A C 1
ATOM 1494 O O . GLU A 1 193 ? 2.200 9.395 4.037 1.00 98.25 193 GLU A O 1
ATOM 1499 N N . ASP A 1 194 ? 0.785 11.141 4.166 1.00 96.94 194 ASP A N 1
ATOM 1500 C CA . ASP A 1 194 ? 1.351 11.735 5.382 1.00 96.94 194 ASP A CA 1
ATOM 1501 C C . ASP A 1 194 ? 1.331 10.762 6.570 1.00 96.94 194 ASP A C 1
ATOM 1503 O O . ASP A 1 194 ? 2.315 10.644 7.303 1.00 96.94 194 ASP A O 1
ATOM 1507 N N . TRP A 1 195 ? 0.245 10.003 6.723 1.00 97.19 195 TRP A N 1
ATOM 1508 C CA . TRP A 1 195 ? 0.121 8.978 7.748 1.00 97.19 195 TRP A CA 1
ATOM 1509 C C . TRP A 1 195 ? 1.086 7.819 7.511 1.00 97.19 195 TRP A C 1
ATOM 1511 O O . TRP A 1 195 ? 1.744 7.389 8.458 1.00 97.19 195 TRP A O 1
ATOM 1521 N N . VAL A 1 196 ? 1.220 7.331 6.271 1.00 98.06 196 VAL A N 1
ATOM 1522 C CA . VAL A 1 196 ? 2.169 6.250 5.951 1.00 98.06 196 VAL A CA 1
ATOM 1523 C C . VAL A 1 196 ? 3.595 6.676 6.296 1.00 98.06 196 VAL A C 1
ATOM 1525 O O . VAL A 1 196 ? 4.309 5.926 6.963 1.00 98.06 196 VAL A O 1
ATOM 1528 N N . LEU A 1 197 ? 4.006 7.885 5.904 1.00 97.44 197 LEU A N 1
ATOM 1529 C CA . LEU A 1 197 ? 5.342 8.419 6.195 1.00 97.44 197 LEU A CA 1
ATOM 1530 C C . LEU A 1 197 ? 5.569 8.609 7.701 1.00 97.44 197 LEU A C 1
ATOM 1532 O O . LEU A 1 197 ? 6.607 8.200 8.221 1.00 97.44 197 LEU A O 1
ATOM 1536 N N . ALA A 1 198 ? 4.589 9.161 8.422 1.00 95.44 198 ALA A N 1
ATOM 1537 C CA . ALA A 1 198 ? 4.679 9.347 9.868 1.00 95.44 198 ALA A CA 1
ATOM 1538 C C . ALA A 1 198 ? 4.753 8.006 10.614 1.00 95.44 198 ALA A C 1
ATOM 1540 O O . ALA A 1 198 ? 5.584 7.827 11.503 1.00 95.44 198 ALA A O 1
ATOM 1541 N N . LYS A 1 199 ? 3.916 7.033 10.235 1.00 95.69 199 LYS A N 1
ATOM 1542 C CA . LYS A 1 199 ? 3.839 5.727 10.903 1.00 95.69 199 LYS A CA 1
ATOM 1543 C C . LYS A 1 199 ? 5.065 4.852 10.654 1.00 95.69 199 LYS A C 1
ATOM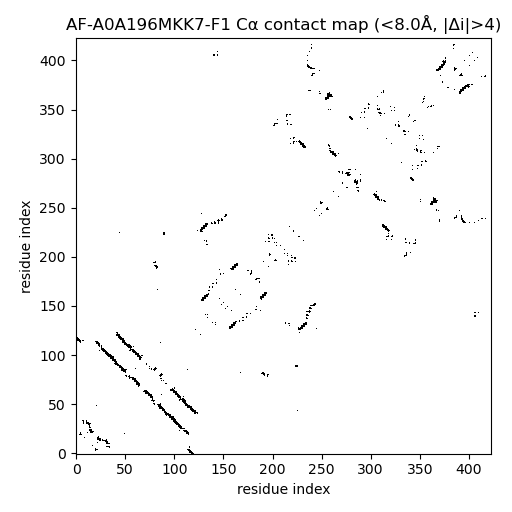 1545 O O . LYS A 1 199 ? 5.356 3.960 11.446 1.00 95.69 199 LYS A O 1
ATOM 1550 N N . SER A 1 200 ? 5.777 5.116 9.566 1.00 96.38 200 SER A N 1
ATOM 1551 C CA . SER A 1 200 ? 6.985 4.400 9.163 1.00 96.38 200 SER A CA 1
ATOM 1552 C C . SER A 1 200 ? 8.280 5.124 9.547 1.00 96.38 200 SER A C 1
ATOM 1554 O O . SER A 1 200 ? 9.354 4.621 9.216 1.00 96.38 200 SER A O 1
ATOM 1556 N N . ASP A 1 201 ? 8.209 6.277 10.221 1.00 95.88 201 ASP A N 1
ATOM 1557 C CA . ASP A 1 201 ? 9.365 7.134 10.537 1.00 95.88 201 ASP A CA 1
ATOM 1558 C C . ASP A 1 201 ? 10.200 7.514 9.292 1.00 95.88 201 ASP A C 1
ATOM 1560 O O . ASP A 1 201 ? 11.429 7.589 9.304 1.00 95.88 201 ASP A O 1
ATOM 1564 N N . ASN A 1 202 ? 9.517 7.718 8.163 1.00 95.69 202 ASN A N 1
ATOM 1565 C CA . ASN A 1 202 ? 10.118 8.086 6.883 1.00 95.69 202 ASN A CA 1
ATOM 1566 C C . ASN A 1 202 ? 9.782 9.536 6.523 1.00 95.69 202 ASN A C 1
ATOM 1568 O O . ASN A 1 202 ? 9.184 9.822 5.488 1.00 95.69 202 ASN A O 1
ATOM 1572 N N . VAL A 1 203 ? 10.169 10.470 7.395 1.00 88.81 203 VAL A N 1
ATOM 1573 C CA . VAL A 1 203 ? 9.992 11.906 7.141 1.00 88.81 203 VAL A CA 1
ATOM 1574 C C . VAL A 1 203 ? 10.813 12.313 5.919 1.00 88.81 203 VAL A C 1
ATOM 1576 O O . VAL A 1 203 ? 12.035 12.163 5.889 1.00 88.81 203 VAL A O 1
ATOM 1579 N N . THR A 1 204 ? 10.137 12.841 4.904 1.00 92.50 204 THR A N 1
ATOM 1580 C CA . THR A 1 204 ? 10.774 13.283 3.664 1.00 92.50 204 THR A CA 1
ATOM 1581 C C . THR A 1 204 ? 11.431 14.655 3.847 1.00 92.50 204 THR A C 1
ATOM 1583 O O . THR A 1 204 ? 10.812 15.547 4.434 1.00 92.50 204 THR A O 1
ATOM 1586 N N . PRO A 1 205 ? 12.653 14.872 3.329 1.00 89.31 205 PRO A N 1
ATOM 1587 C CA . PRO A 1 205 ? 13.290 16.185 3.331 1.00 89.31 205 PRO A CA 1
ATOM 1588 C C . PRO A 1 205 ? 12.458 17.262 2.622 1.00 89.31 205 PRO A C 1
ATOM 1590 O O . PRO A 1 205 ? 11.721 16.987 1.672 1.00 89.31 205 PRO A O 1
ATOM 1593 N N . ASN A 1 206 ? 12.652 18.520 3.030 1.00 89.31 206 ASN A N 1
ATOM 1594 C CA . ASN A 1 206 ? 12.104 19.667 2.307 1.00 89.31 206 ASN A CA 1
ATOM 1595 C C . ASN A 1 206 ? 12.583 19.651 0.846 1.00 89.31 206 ASN A C 1
ATOM 1597 O O . ASN A 1 206 ? 13.777 19.512 0.587 1.00 89.31 206 ASN A O 1
ATOM 1601 N N . GLY A 1 207 ? 11.660 19.847 -0.097 1.00 88.31 207 GLY A N 1
ATOM 1602 C CA . GLY A 1 207 ? 11.963 19.892 -1.532 1.00 88.31 207 GLY A CA 1
ATOM 1603 C C . GLY A 1 207 ? 11.764 18.569 -2.274 1.00 88.31 207 GLY A C 1
ATOM 1604 O O . GLY A 1 207 ? 11.891 18.554 -3.496 1.00 88.31 207 GLY A O 1
ATOM 1605 N N . PHE A 1 208 ? 11.401 17.484 -1.582 1.00 93.81 208 PHE A N 1
ATOM 1606 C CA . PHE A 1 208 ? 10.883 16.295 -2.256 1.00 93.81 208 PHE A CA 1
ATOM 1607 C C . PHE A 1 208 ? 9.612 16.652 -3.036 1.00 93.81 208 PHE A C 1
ATOM 1609 O O . PHE A 1 208 ? 8.679 17.253 -2.506 1.00 93.81 208 PHE A O 1
ATOM 1616 N N . THR A 1 209 ? 9.587 16.279 -4.311 1.00 94.06 209 THR A N 1
ATOM 1617 C CA . THR A 1 209 ? 8.401 16.326 -5.170 1.00 94.06 209 THR A CA 1
ATOM 1618 C C . THR A 1 209 ? 7.579 15.054 -4.986 1.00 94.06 209 THR A C 1
ATOM 1620 O O . THR A 1 209 ? 8.104 14.042 -4.514 1.00 94.06 209 THR A O 1
ATOM 1623 N N . GLY A 1 210 ? 6.316 15.060 -5.428 1.00 93.06 210 GLY A N 1
ATOM 1624 C CA . GLY A 1 210 ? 5.457 13.869 -5.384 1.00 93.06 210 GLY A CA 1
ATOM 1625 C C . GLY A 1 210 ? 6.123 12.629 -5.995 1.00 93.06 210 GLY A C 1
ATOM 1626 O O . GLY A 1 210 ? 6.046 11.546 -5.429 1.00 93.06 210 GLY A O 1
ATOM 1627 N N . TRP A 1 211 ? 6.904 12.794 -7.066 1.00 92.75 211 TRP A N 1
ATOM 1628 C CA . TRP A 1 211 ? 7.630 11.676 -7.667 1.00 92.75 211 TRP A CA 1
ATOM 1629 C C . TRP A 1 211 ? 8.635 11.016 -6.706 1.00 92.75 211 TRP A C 1
ATOM 1631 O O . TRP A 1 211 ? 8.657 9.793 -6.604 1.00 92.75 211 TRP A O 1
ATOM 1641 N N . GLN A 1 212 ? 9.424 11.791 -5.948 1.00 95.25 212 GLN A N 1
ATOM 1642 C CA . GLN A 1 212 ? 10.335 11.222 -4.942 1.00 95.25 212 GLN A CA 1
ATOM 1643 C C . GLN A 1 212 ? 9.573 10.640 -3.750 1.00 95.25 212 GLN A C 1
ATOM 1645 O O . GLN A 1 212 ? 9.928 9.569 -3.257 1.00 95.25 212 GLN A O 1
ATOM 1650 N N . VAL A 1 213 ? 8.518 11.322 -3.289 1.00 97.12 213 VAL A N 1
ATOM 1651 C CA . VAL A 1 213 ? 7.711 10.851 -2.155 1.00 97.12 213 VAL A CA 1
ATOM 1652 C C . VAL A 1 213 ? 7.079 9.493 -2.460 1.00 97.12 213 VAL A C 1
ATOM 1654 O O . VAL A 1 213 ? 7.121 8.604 -1.611 1.00 97.12 213 VAL A O 1
ATOM 1657 N N . GLN A 1 214 ? 6.577 9.277 -3.678 1.00 96.19 214 GLN A N 1
ATOM 1658 C CA . GLN A 1 214 ? 6.032 7.985 -4.097 1.00 96.19 214 GLN A CA 1
ATOM 1659 C C . GLN A 1 214 ? 7.027 6.832 -3.907 1.00 96.19 214 GLN A C 1
ATOM 1661 O O . GLN A 1 214 ? 6.626 5.771 -3.421 1.00 96.19 214 GLN A O 1
ATOM 1666 N N . GLN A 1 215 ? 8.311 7.036 -4.214 1.00 96.00 215 GLN A N 1
ATOM 1667 C CA . GLN A 1 215 ? 9.318 5.980 -4.055 1.00 96.00 215 GLN A CA 1
ATOM 1668 C C . GLN A 1 215 ? 9.586 5.668 -2.580 1.00 96.00 215 GLN A C 1
ATOM 1670 O O . GLN A 1 215 ? 9.713 4.501 -2.205 1.00 96.00 215 GLN A O 1
ATOM 1675 N N . VAL A 1 216 ? 9.594 6.696 -1.721 1.00 98.00 216 VAL A N 1
ATOM 1676 C CA . VAL A 1 216 ? 9.682 6.505 -0.264 1.00 98.00 216 VAL A CA 1
ATOM 1677 C C . VAL A 1 216 ? 8.475 5.723 0.241 1.00 98.00 216 VAL A C 1
ATOM 1679 O O . VAL A 1 216 ? 8.652 4.736 0.945 1.00 98.00 216 VAL A O 1
ATOM 1682 N N . VAL A 1 217 ? 7.257 6.111 -0.150 1.00 98.19 217 VAL A N 1
ATOM 1683 C CA . VAL A 1 217 ? 6.011 5.460 0.287 1.00 98.19 217 VAL A CA 1
ATOM 1684 C C . VAL A 1 217 ? 5.985 3.979 -0.078 1.00 98.19 217 VAL A C 1
ATOM 1686 O O . VAL A 1 217 ? 5.614 3.157 0.760 1.00 98.19 217 VAL A O 1
ATOM 1689 N N . LYS A 1 218 ? 6.405 3.621 -1.298 1.00 97.25 218 LYS A N 1
ATOM 1690 C CA . LYS A 1 218 ? 6.457 2.224 -1.752 1.00 97.25 218 LYS A CA 1
ATOM 1691 C C . LYS A 1 218 ? 7.328 1.353 -0.845 1.00 97.25 218 LYS A C 1
ATOM 1693 O O . LYS A 1 218 ? 6.916 0.243 -0.527 1.00 97.25 218 LYS A O 1
ATOM 1698 N N . LEU A 1 219 ? 8.478 1.840 -0.376 1.00 97.56 219 LEU A N 1
ATOM 1699 C CA . LEU A 1 219 ? 9.327 1.107 0.579 1.00 97.56 219 LEU A CA 1
ATOM 1700 C C . LEU A 1 219 ? 8.778 1.179 2.008 1.00 97.56 219 LEU A C 1
ATOM 1702 O O . LEU A 1 219 ? 8.687 0.166 2.702 1.00 97.56 219 LEU A O 1
ATOM 1706 N N . ALA A 1 220 ? 8.374 2.372 2.436 1.00 98.19 220 ALA A N 1
ATOM 1707 C CA . ALA A 1 220 ? 7.903 2.672 3.783 1.00 98.19 220 ALA A CA 1
ATOM 1708 C C . ALA A 1 220 ? 6.624 1.908 4.161 1.00 98.19 220 ALA A C 1
ATOM 1710 O O . ALA A 1 220 ? 6.426 1.588 5.334 1.00 98.19 220 ALA A O 1
ATOM 1711 N N . PHE A 1 221 ? 5.791 1.546 3.178 1.00 98.44 221 PHE A N 1
ATOM 1712 C CA . PHE A 1 221 ? 4.600 0.717 3.377 1.00 98.44 221 PHE A CA 1
ATOM 1713 C C . PHE A 1 221 ? 4.915 -0.610 4.092 1.00 98.44 221 PHE A C 1
ATOM 1715 O O . PHE A 1 221 ? 4.119 -1.078 4.908 1.00 98.44 221 PHE A O 1
ATOM 1722 N N . SER A 1 222 ? 6.115 -1.169 3.883 1.00 97.94 222 SER A N 1
ATOM 1723 C CA . SER A 1 222 ? 6.574 -2.388 4.562 1.00 97.94 222 SER A CA 1
ATOM 1724 C C . SER A 1 222 ? 6.603 -2.271 6.090 1.00 97.94 222 SER A C 1
ATOM 1726 O O . SER A 1 222 ? 6.445 -3.261 6.803 1.00 97.94 222 SER A O 1
ATOM 1728 N N . LYS A 1 223 ? 6.760 -1.059 6.630 1.00 97.44 223 LYS A N 1
ATOM 1729 C CA . LYS A 1 223 ? 6.835 -0.810 8.077 1.00 97.44 223 LYS A CA 1
ATOM 1730 C C . LYS A 1 223 ? 5.466 -0.760 8.750 1.00 97.44 223 LYS A C 1
ATOM 1732 O O . LYS A 1 223 ? 5.392 -0.748 9.974 1.00 97.44 223 LYS A O 1
ATOM 1737 N N . LEU A 1 224 ? 4.380 -0.772 7.975 1.00 96.81 224 LEU A N 1
ATOM 1738 C CA . LEU A 1 224 ? 3.021 -0.822 8.517 1.00 96.81 224 LEU A CA 1
ATOM 1739 C C . LEU A 1 224 ? 2.618 -2.239 8.954 1.00 96.81 224 LEU A C 1
ATOM 1741 O O . LEU A 1 224 ? 1.661 -2.406 9.710 1.00 96.81 224 LEU A O 1
ATOM 1745 N N . GLY A 1 225 ? 3.324 -3.261 8.453 1.00 95.00 225 GLY A N 1
ATOM 1746 C CA . GLY A 1 225 ? 3.068 -4.669 8.757 1.00 95.00 225 GLY A CA 1
ATOM 1747 C C . GLY A 1 225 ? 1.718 -5.189 8.254 1.00 95.00 225 GLY A C 1
ATOM 1748 O O . GLY A 1 225 ? 1.247 -6.202 8.760 1.00 95.00 225 GLY A O 1
ATOM 1749 N N . LEU A 1 226 ? 1.072 -4.507 7.300 1.00 96.31 226 LEU A N 1
ATOM 1750 C CA . LEU A 1 226 ? -0.281 -4.830 6.812 1.00 96.31 226 LEU A CA 1
ATOM 1751 C C . LEU A 1 226 ? -0.349 -6.085 5.931 1.00 96.31 226 LEU A C 1
ATOM 1753 O O . LEU A 1 226 ? -1.430 -6.641 5.753 1.00 96.31 226 LEU A O 1
ATOM 1757 N N . CYS A 1 227 ? 0.797 -6.527 5.428 1.00 95.94 227 CYS A N 1
ATOM 1758 C CA . CYS A 1 227 ? 0.999 -7.761 4.678 1.00 95.94 227 CYS A CA 1
ATOM 1759 C C . CYS A 1 227 ? 2.461 -8.199 4.828 1.00 95.94 227 CYS A C 1
ATOM 1761 O O . CYS A 1 227 ? 3.293 -7.400 5.266 1.00 95.94 227 CYS A O 1
ATOM 1763 N N . ARG A 1 228 ? 2.804 -9.420 4.411 1.00 93.69 228 ARG A N 1
ATOM 1764 C CA . ARG A 1 228 ? 4.201 -9.867 4.293 1.00 93.69 228 ARG A CA 1
ATOM 1765 C C . ARG A 1 228 ? 4.815 -9.433 2.969 1.00 93.69 228 ARG A C 1
ATOM 1767 O O . ARG A 1 228 ? 5.974 -9.032 2.923 1.00 93.69 228 ARG A O 1
ATOM 1774 N N . GLN A 1 229 ? 4.047 -9.539 1.890 1.00 93.38 229 GLN A N 1
ATOM 1775 C CA . GLN A 1 229 ? 4.497 -9.235 0.538 1.00 93.38 229 GLN A CA 1
ATOM 1776 C C . GLN A 1 229 ? 3.477 -8.361 -0.167 1.00 93.38 229 GLN A C 1
ATOM 1778 O O . GLN A 1 229 ? 2.275 -8.549 -0.011 1.00 93.38 229 GLN A O 1
ATOM 1783 N N . TYR A 1 230 ? 3.938 -7.415 -0.973 1.00 95.06 230 TYR A N 1
ATOM 1784 C CA . TYR A 1 230 ? 3.036 -6.573 -1.743 1.00 95.06 230 TYR A CA 1
ATOM 1785 C C . TYR A 1 230 ? 3.583 -6.279 -3.124 1.00 95.06 230 TYR A C 1
ATOM 1787 O O . TYR A 1 230 ? 4.753 -5.945 -3.300 1.00 95.06 230 TYR A O 1
ATOM 1795 N N . LEU A 1 231 ? 2.704 -6.409 -4.112 1.00 94.06 231 LEU A N 1
ATOM 1796 C CA . LEU A 1 231 ? 2.963 -5.964 -5.467 1.00 94.06 231 LEU A CA 1
ATOM 1797 C C . LEU A 1 231 ? 2.578 -4.491 -5.559 1.00 94.06 231 LEU A C 1
ATOM 1799 O O . LEU A 1 231 ? 1.446 -4.101 -5.267 1.00 94.06 231 LEU A O 1
ATOM 1803 N N . THR A 1 232 ? 3.538 -3.680 -5.970 1.00 94.12 232 THR A N 1
ATOM 1804 C CA . THR A 1 232 ? 3.291 -2.281 -6.293 1.00 94.12 232 THR A CA 1
ATOM 1805 C C . THR A 1 232 ? 2.797 -2.159 -7.723 1.00 94.12 232 THR A C 1
ATOM 1807 O O . THR A 1 232 ? 3.368 -2.747 -8.641 1.00 94.12 232 THR A O 1
ATOM 1810 N N . CYS A 1 233 ? 1.727 -1.389 -7.886 1.00 93.81 233 CYS A N 1
ATOM 1811 C CA . CYS A 1 233 ? 1.152 -1.067 -9.178 1.00 93.81 233 CYS A CA 1
ATOM 1812 C C . CYS A 1 233 ? 1.141 0.448 -9.351 1.00 93.81 233 CYS A C 1
ATOM 1814 O O . CYS A 1 233 ? 0.511 1.168 -8.563 1.00 93.81 233 CYS A O 1
ATOM 1816 N N . ASP A 1 234 ? 1.807 0.937 -10.393 1.00 92.38 234 ASP A N 1
ATOM 1817 C CA . ASP A 1 234 ? 1.582 2.303 -10.849 1.00 92.38 234 ASP A CA 1
ATOM 1818 C C . ASP A 1 234 ? 0.141 2.417 -11.372 1.00 92.38 234 ASP A C 1
ATOM 1820 O O . ASP A 1 234 ? -0.461 1.442 -11.823 1.00 92.38 234 ASP A O 1
ATOM 1824 N N . SER A 1 235 ? -0.444 3.610 -11.295 1.00 95.88 235 SER A N 1
ATOM 1825 C CA . SER A 1 235 ? -1.877 3.789 -11.556 1.00 95.88 235 SER A CA 1
ATOM 1826 C C . SER A 1 235 ? -2.280 3.403 -12.977 1.00 95.88 235 SER A C 1
ATOM 1828 O O . SER A 1 235 ? -3.333 2.797 -13.161 1.00 95.88 235 SER A O 1
ATOM 1830 N N . ALA A 1 236 ? -1.442 3.710 -13.973 1.00 96.38 236 ALA A N 1
ATOM 1831 C CA . ALA A 1 236 ? -1.674 3.410 -15.387 1.00 96.38 236 ALA A CA 1
ATOM 1832 C C . ALA A 1 236 ? -1.370 1.939 -15.737 1.00 96.38 236 ALA A C 1
ATOM 1834 O O . ALA A 1 236 ? -0.675 1.629 -16.704 1.00 96.38 236 ALA A O 1
ATOM 1835 N N . GLN A 1 237 ? -1.890 1.024 -14.924 1.00 96.12 237 GLN A N 1
ATOM 1836 C CA . GLN A 1 237 ? -1.818 -0.422 -15.098 1.00 96.12 237 GLN A CA 1
ATOM 1837 C C . GLN A 1 237 ? -3.215 -1.008 -14.930 1.00 96.12 237 GLN A C 1
ATOM 1839 O O . GLN A 1 237 ? -4.032 -0.471 -14.186 1.00 96.12 237 GLN A O 1
ATOM 1844 N N . PHE A 1 238 ? -3.510 -2.121 -15.593 1.00 97.19 238 PHE A N 1
ATOM 1845 C CA . PHE A 1 238 ? -4.705 -2.903 -15.273 1.00 97.19 238 PHE A CA 1
ATOM 1846 C C . PHE A 1 238 ? -4.578 -4.352 -15.723 1.00 97.19 238 PHE A C 1
ATOM 1848 O O . PHE A 1 238 ? -3.910 -4.666 -16.712 1.00 97.19 238 PHE A O 1
ATOM 1855 N N . PHE A 1 239 ? -5.269 -5.237 -15.011 1.00 97.31 239 PHE A N 1
ATOM 1856 C CA . PHE A 1 239 ? -5.367 -6.654 -15.333 1.00 97.31 239 PHE A CA 1
ATOM 1857 C C . PHE A 1 239 ? -6.422 -6.902 -16.417 1.00 97.31 239 PHE A C 1
ATOM 1859 O O . PHE A 1 239 ? -7.442 -6.224 -16.495 1.00 97.31 239 PHE A O 1
ATOM 1866 N N . THR A 1 240 ? -6.190 -7.912 -17.248 1.00 97.12 240 THR A N 1
ATOM 1867 C CA . THR A 1 240 ? -7.186 -8.455 -18.196 1.00 97.12 240 THR A CA 1
ATOM 1868 C C . THR A 1 240 ? -7.313 -9.976 -18.096 1.00 97.12 240 THR A C 1
ATOM 1870 O O . THR A 1 240 ? -8.135 -10.588 -18.783 1.00 97.12 240 THR A O 1
ATOM 1873 N N . ARG A 1 241 ? -6.496 -10.602 -17.236 1.00 95.69 241 ARG A N 1
ATOM 1874 C CA . ARG A 1 241 ? -6.431 -12.047 -17.018 1.00 95.69 241 ARG A CA 1
ATOM 1875 C C . ARG A 1 241 ? -6.340 -12.383 -15.537 1.00 95.69 241 ARG A C 1
ATOM 1877 O O . ARG A 1 241 ? -5.721 -11.611 -14.807 1.00 95.69 241 ARG A O 1
ATOM 1884 N N . PRO A 1 242 ? -6.900 -13.535 -15.111 1.00 95.50 242 PRO A N 1
ATOM 1885 C CA . PRO A 1 242 ? -6.784 -14.002 -13.736 1.00 95.50 242 PRO A CA 1
ATOM 1886 C C . PRO A 1 242 ? -5.330 -14.018 -13.254 1.00 95.50 242 PRO A C 1
ATOM 1888 O O . PRO A 1 242 ? -4.473 -14.634 -13.882 1.00 95.50 242 PRO A O 1
ATOM 1891 N N . PHE A 1 243 ? -5.066 -13.361 -12.131 1.00 93.56 243 PHE A N 1
ATOM 1892 C CA . PHE A 1 243 ? -3.751 -13.211 -11.532 1.00 93.56 243 PHE A CA 1
ATOM 1893 C C . PHE A 1 243 ? -3.684 -13.950 -10.194 1.00 93.56 243 PHE A C 1
ATOM 1895 O O . PHE A 1 243 ? -4.472 -13.710 -9.277 1.00 93.56 243 PHE A O 1
ATOM 1902 N N . ASP A 1 244 ? -2.706 -14.847 -10.075 1.00 90.38 244 ASP A N 1
ATOM 1903 C CA . ASP A 1 244 ? -2.414 -15.594 -8.854 1.00 90.38 244 ASP A CA 1
ATOM 1904 C C . ASP A 1 244 ? -0.965 -15.327 -8.441 1.00 90.38 244 ASP A C 1
ATOM 1906 O O . ASP A 1 244 ? -0.043 -15.778 -9.120 1.00 90.38 244 ASP A O 1
ATOM 1910 N N . PHE A 1 245 ? -0.765 -14.625 -7.323 1.00 89.19 245 PHE A N 1
ATOM 1911 C CA . PHE A 1 245 ? 0.556 -14.264 -6.800 1.00 89.19 245 PHE A CA 1
ATOM 1912 C C . PHE A 1 245 ? 1.501 -15.462 -6.709 1.00 89.19 245 PHE A C 1
ATOM 1914 O O . PHE A 1 245 ? 2.631 -15.387 -7.187 1.00 89.19 245 PHE A O 1
ATOM 1921 N N . THR A 1 246 ? 1.039 -16.586 -6.156 1.00 85.69 246 THR A N 1
ATOM 1922 C CA . THR A 1 246 ? 1.883 -17.769 -5.951 1.00 85.69 246 THR A CA 1
ATOM 1923 C C . THR A 1 246 ? 2.351 -18.352 -7.284 1.00 85.69 246 THR A C 1
ATOM 1925 O O . THR A 1 246 ? 3.485 -18.804 -7.399 1.00 85.69 246 THR A O 1
ATOM 1928 N N . LYS A 1 247 ? 1.508 -18.314 -8.323 1.00 85.25 247 LYS A N 1
ATOM 1929 C CA . LYS A 1 247 ? 1.871 -18.825 -9.654 1.00 85.25 247 LYS A CA 1
ATOM 1930 C C . LYS A 1 247 ? 2.656 -17.813 -10.478 1.00 85.25 247 LYS A C 1
ATOM 1932 O O . LYS A 1 247 ? 3.536 -18.206 -11.235 1.00 85.25 247 LYS A O 1
ATOM 1937 N N . ALA A 1 248 ? 2.344 -16.528 -10.370 1.00 85.62 248 ALA A N 1
ATOM 1938 C CA . ALA A 1 248 ? 2.964 -15.491 -11.184 1.00 85.62 248 ALA A CA 1
ATOM 1939 C C . ALA A 1 248 ? 4.347 -15.102 -10.648 1.00 85.62 248 ALA A C 1
ATOM 1941 O O . ALA A 1 248 ? 5.294 -15.018 -11.427 1.00 85.62 248 ALA A O 1
ATOM 1942 N N . MET A 1 249 ? 4.470 -14.947 -9.325 1.00 85.62 249 MET A N 1
ATOM 1943 C CA . MET A 1 249 ? 5.635 -14.338 -8.678 1.00 85.62 249 MET A CA 1
ATOM 1944 C C . MET A 1 249 ? 6.586 -15.339 -8.022 1.00 85.62 249 MET A C 1
ATOM 1946 O O . MET A 1 249 ? 7.686 -14.942 -7.659 1.00 85.62 249 MET A O 1
ATOM 1950 N N . PHE A 1 250 ? 6.222 -16.618 -7.878 1.00 85.12 250 PHE A N 1
ATOM 1951 C CA . PHE A 1 250 ? 7.093 -17.622 -7.255 1.00 85.12 250 PHE A CA 1
ATOM 1952 C C . PHE A 1 250 ? 7.462 -18.746 -8.219 1.00 85.12 250 PHE A C 1
ATOM 1954 O O . PHE A 1 250 ? 6.653 -19.205 -9.030 1.00 85.12 250 PHE A O 1
ATOM 1961 N N . ARG A 1 251 ? 8.705 -19.219 -8.125 1.00 83.38 251 ARG A N 1
ATOM 1962 C CA . ARG A 1 251 ? 9.200 -20.419 -8.811 1.00 83.38 251 ARG A CA 1
ATOM 1963 C C . ARG A 1 251 ? 9.914 -21.273 -7.776 1.00 83.38 251 ARG A C 1
ATOM 1965 O O . ARG A 1 251 ? 10.848 -20.795 -7.145 1.00 83.38 251 ARG A O 1
ATOM 1972 N N . ASP A 1 252 ? 9.437 -22.497 -7.567 1.00 84.56 252 ASP A N 1
ATOM 1973 C CA . ASP A 1 252 ? 9.994 -23.430 -6.576 1.00 84.56 252 ASP A CA 1
ATOM 1974 C C . ASP A 1 252 ? 10.068 -22.839 -5.149 1.00 84.56 252 ASP A C 1
ATOM 1976 O O . ASP A 1 252 ? 11.003 -23.096 -4.398 1.00 84.56 252 ASP A O 1
ATOM 1980 N N . GLY A 1 253 ? 9.084 -22.006 -4.783 1.00 81.75 253 GLY A N 1
ATOM 1981 C CA . GLY A 1 253 ? 9.028 -21.314 -3.487 1.00 81.75 253 GLY A CA 1
ATOM 1982 C C . GLY A 1 253 ? 9.911 -20.064 -3.377 1.00 81.75 253 GLY A C 1
ATOM 1983 O O . GLY A 1 253 ? 9.871 -19.394 -2.351 1.00 81.75 253 GLY A O 1
ATOM 1984 N N . ILE A 1 254 ? 10.662 -19.717 -4.426 1.00 82.31 254 ILE A N 1
ATOM 1985 C CA . ILE A 1 254 ? 11.544 -18.544 -4.472 1.00 82.31 254 ILE A CA 1
ATOM 1986 C C . ILE A 1 254 ? 10.832 -17.388 -5.174 1.00 82.31 254 ILE A C 1
ATOM 1988 O O . ILE A 1 254 ? 10.225 -17.569 -6.236 1.00 82.31 254 ILE A O 1
ATOM 1992 N N . LEU A 1 255 ? 10.933 -16.193 -4.594 1.00 83.81 255 LEU A N 1
ATOM 1993 C CA . LEU A 1 255 ? 10.367 -14.969 -5.143 1.00 83.81 255 LEU A CA 1
ATOM 1994 C C . LEU A 1 255 ? 11.110 -14.555 -6.423 1.00 83.81 255 LEU A C 1
ATOM 1996 O O . LEU A 1 255 ? 12.334 -14.430 -6.454 1.00 83.81 255 LEU A O 1
ATOM 2000 N N . CYS A 1 256 ? 10.369 -14.335 -7.501 1.00 80.62 256 CYS A N 1
ATOM 2001 C CA . CYS A 1 256 ? 10.892 -13.806 -8.753 1.00 80.62 256 CYS A CA 1
ATOM 2002 C C . CYS A 1 256 ? 10.755 -12.286 -8.745 1.00 80.62 256 CYS A C 1
ATOM 2004 O O . CYS A 1 256 ? 9.648 -11.757 -8.639 1.00 80.62 256 CYS A O 1
ATOM 2006 N N . THR A 1 257 ? 11.878 -11.587 -8.864 1.00 72.38 257 THR A N 1
ATOM 2007 C CA . THR A 1 257 ? 11.909 -10.128 -8.995 1.00 72.38 257 THR A CA 1
ATOM 2008 C C . THR A 1 257 ? 12.185 -9.754 -10.430 1.00 72.38 257 THR A C 1
ATOM 2010 O O . THR A 1 257 ? 13.043 -10.366 -11.054 1.00 72.38 257 THR A O 1
ATOM 2013 N N . THR A 1 258 ? 11.484 -8.733 -10.926 1.00 72.25 258 THR A N 1
ATOM 2014 C CA . THR A 1 258 ? 11.614 -8.189 -12.280 1.00 72.25 258 THR A CA 1
ATOM 2015 C C . THR A 1 258 ? 13.028 -7.662 -12.528 1.00 72.25 258 THR A C 1
ATOM 2017 O O . THR A 1 258 ? 13.305 -6.475 -12.393 1.00 72.25 258 THR A O 1
ATOM 2020 N N . ALA A 1 259 ? 13.935 -8.572 -12.861 1.00 76.06 259 ALA A N 1
ATOM 2021 C CA . ALA A 1 259 ? 15.298 -8.292 -13.261 1.00 76.06 259 ALA A CA 1
ATOM 2022 C C . ALA A 1 259 ? 15.756 -9.328 -14.270 1.00 76.06 259 ALA A C 1
ATOM 2024 O O . ALA A 1 259 ? 15.441 -10.515 -14.172 1.00 76.06 259 ALA A O 1
ATOM 2025 N N . ARG A 1 260 ? 16.547 -8.865 -15.231 1.00 74.94 260 ARG A N 1
ATOM 2026 C CA . ARG A 1 260 ? 17.279 -9.727 -16.151 1.00 74.94 260 ARG A CA 1
ATOM 2027 C C . ARG A 1 260 ? 18.769 -9.511 -15.924 1.00 74.94 260 ARG A C 1
ATOM 2029 O O . ARG A 1 260 ? 19.185 -8.354 -15.840 1.00 74.94 260 ARG A O 1
ATOM 2036 N N . PRO A 1 261 ? 19.574 -10.583 -15.839 1.00 84.62 261 PRO A N 1
ATOM 2037 C CA . PRO A 1 261 ? 21.016 -10.435 -15.916 1.00 84.62 261 PRO A CA 1
ATOM 2038 C C . PRO A 1 261 ? 21.375 -9.906 -17.308 1.00 84.62 261 PRO A C 1
ATOM 2040 O O . PRO A 1 261 ? 21.033 -10.518 -18.320 1.00 84.62 261 PRO A O 1
ATOM 2043 N N . GLN A 1 262 ? 22.050 -8.765 -17.351 1.00 87.62 262 GLN A N 1
ATOM 2044 C CA . GLN A 1 262 ? 22.551 -8.142 -18.574 1.00 87.62 262 GLN A CA 1
ATOM 2045 C C . GLN A 1 262 ? 24.067 -7.995 -18.481 1.00 87.62 262 GLN A C 1
ATOM 2047 O O . GLN A 1 262 ? 24.603 -7.800 -17.388 1.00 87.62 262 GLN A O 1
ATOM 2052 N N . ASP A 1 263 ? 24.762 -8.079 -19.616 1.00 92.88 263 ASP A N 1
ATOM 2053 C CA . ASP A 1 263 ? 26.175 -7.707 -19.667 1.00 92.88 263 ASP A CA 1
ATOM 2054 C C . ASP A 1 263 ? 26.311 -6.216 -19.331 1.00 92.88 263 ASP A C 1
ATOM 2056 O O . ASP A 1 263 ? 25.647 -5.367 -19.935 1.00 92.88 263 ASP A O 1
ATOM 2060 N N . ARG A 1 264 ? 27.134 -5.905 -18.322 1.00 92.31 264 ARG A N 1
ATOM 2061 C CA . ARG A 1 264 ? 27.258 -4.548 -17.781 1.00 92.31 264 ARG A CA 1
ATOM 2062 C C . ARG A 1 264 ? 27.760 -3.564 -18.835 1.00 92.31 264 ARG A C 1
ATOM 2064 O O . ARG A 1 264 ? 27.206 -2.476 -18.956 1.00 92.31 264 ARG A O 1
ATOM 2071 N N . ASP A 1 265 ? 28.783 -3.931 -19.601 1.00 93.75 265 ASP A N 1
ATOM 2072 C CA . ASP A 1 265 ? 29.382 -3.015 -20.572 1.00 93.75 265 ASP A CA 1
ATOM 2073 C C . ASP A 1 265 ? 28.452 -2.792 -21.780 1.00 93.75 265 ASP A C 1
ATOM 2075 O O . ASP A 1 265 ? 28.460 -1.707 -22.371 1.00 93.75 265 ASP A O 1
ATOM 2079 N N . GLU A 1 266 ? 27.635 -3.785 -22.146 1.00 94.56 266 GLU A N 1
ATOM 2080 C CA . GLU A 1 266 ? 26.597 -3.638 -23.173 1.00 94.56 266 GLU A CA 1
ATOM 2081 C C . GLU A 1 266 ? 25.461 -2.713 -22.725 1.00 94.56 266 GLU A C 1
ATOM 2083 O O . GLU A 1 266 ? 25.120 -1.779 -23.459 1.00 94.56 266 GLU A O 1
ATOM 2088 N N . ILE A 1 267 ? 24.892 -2.927 -21.532 1.00 91.62 267 ILE A N 1
ATOM 2089 C CA . ILE A 1 267 ? 23.776 -2.102 -21.046 1.00 91.62 267 ILE A CA 1
ATOM 2090 C C . ILE A 1 267 ? 24.223 -0.675 -20.713 1.00 91.62 267 ILE A C 1
ATOM 2092 O O . ILE A 1 267 ? 23.526 0.281 -21.047 1.00 91.62 267 ILE A O 1
ATOM 2096 N N . ASP A 1 268 ? 25.421 -0.494 -20.151 1.00 93.00 268 ASP A N 1
ATOM 2097 C CA . ASP A 1 268 ? 25.950 0.843 -19.881 1.00 93.00 268 ASP A CA 1
ATOM 2098 C C . ASP A 1 268 ? 26.140 1.627 -21.189 1.00 93.00 268 ASP A C 1
ATOM 2100 O O . ASP A 1 268 ? 25.815 2.814 -21.269 1.00 93.00 268 ASP A O 1
ATOM 2104 N N . ARG A 1 269 ? 26.613 0.954 -22.247 1.00 94.94 269 ARG A N 1
ATOM 2105 C CA . ARG A 1 269 ? 26.728 1.551 -23.583 1.00 94.94 269 ARG A CA 1
ATOM 2106 C C . ARG A 1 269 ? 25.362 1.837 -24.197 1.00 94.94 269 ARG A C 1
ATOM 2108 O O . ARG A 1 269 ? 25.228 2.846 -24.884 1.00 94.94 269 ARG A O 1
ATOM 2115 N N . HIS A 1 270 ? 24.365 0.983 -23.962 1.00 93.00 270 HIS A N 1
ATOM 2116 C CA . HIS A 1 270 ? 22.993 1.234 -24.395 1.00 93.00 270 HIS A CA 1
ATOM 2117 C C . HIS A 1 270 ? 22.467 2.546 -23.807 1.00 93.00 270 HIS A C 1
ATOM 2119 O O . HIS A 1 270 ? 22.094 3.415 -24.588 1.00 93.00 270 HIS A O 1
ATOM 2125 N N . PHE A 1 271 ? 22.548 2.739 -22.486 1.00 92.88 271 PHE A N 1
ATOM 2126 C CA . PHE A 1 271 ? 22.097 3.975 -21.830 1.00 92.88 271 PHE A CA 1
ATOM 2127 C C . PHE A 1 271 ? 22.800 5.227 -22.360 1.00 92.88 271 PHE A C 1
ATOM 2129 O O . PHE A 1 271 ? 22.160 6.245 -22.617 1.00 92.88 271 PHE A O 1
ATOM 2136 N N . ILE A 1 272 ? 24.113 5.144 -22.590 1.00 93.56 272 ILE A N 1
ATOM 2137 C CA . ILE A 1 272 ? 24.878 6.248 -23.183 1.00 93.56 272 ILE A CA 1
ATOM 2138 C C . ILE A 1 272 ? 24.392 6.547 -24.609 1.00 93.56 272 ILE A C 1
ATOM 2140 O O . ILE A 1 272 ? 24.228 7.710 -24.972 1.00 93.56 272 ILE A O 1
ATOM 2144 N N . ASN A 1 273 ? 24.155 5.512 -25.418 1.00 96.31 273 ASN A N 1
ATOM 2145 C CA . ASN A 1 273 ? 23.742 5.661 -26.813 1.00 96.31 273 ASN A CA 1
ATOM 2146 C C . ASN A 1 273 ? 22.299 6.161 -26.962 1.00 96.31 273 ASN A C 1
ATOM 2148 O O . ASN A 1 273 ? 22.014 6.892 -27.908 1.00 96.31 273 ASN A O 1
ATOM 2152 N N . THR A 1 274 ? 21.392 5.759 -26.068 1.00 93.56 274 THR A N 1
ATOM 2153 C CA . THR A 1 274 ? 19.994 6.215 -26.062 1.00 93.56 274 THR A CA 1
ATOM 2154 C C . THR A 1 274 ? 19.821 7.561 -25.367 1.00 93.56 274 THR A C 1
ATOM 2156 O O . THR A 1 274 ? 18.799 8.215 -25.559 1.00 93.56 274 THR A O 1
ATOM 2159 N N . GLY A 1 275 ? 20.821 7.998 -24.594 1.00 93.44 275 GLY A N 1
ATOM 2160 C CA . GLY A 1 275 ? 20.740 9.208 -23.785 1.00 93.44 275 GLY A CA 1
ATOM 2161 C C . GLY A 1 275 ? 19.793 9.053 -22.596 1.00 93.44 275 GLY A C 1
ATOM 2162 O O . GLY A 1 275 ? 19.233 10.045 -22.139 1.00 93.44 275 GLY A O 1
ATOM 2163 N N . GLU A 1 276 ? 19.583 7.828 -22.110 1.00 91.19 276 GLU A N 1
ATOM 2164 C CA . GLU A 1 276 ? 18.715 7.573 -20.965 1.00 91.19 276 GLU A CA 1
ATOM 2165 C C . GLU A 1 276 ? 19.340 8.146 -19.687 1.00 91.19 276 GLU A C 1
ATOM 2167 O O . GLU A 1 276 ? 20.463 7.800 -19.302 1.00 91.19 276 GLU A O 1
ATOM 2172 N N . GLN A 1 277 ? 18.609 9.053 -19.036 1.00 93.50 277 GLN A N 1
ATOM 2173 C CA . GLN A 1 277 ? 19.080 9.770 -17.857 1.00 93.50 277 GLN A CA 1
ATOM 2174 C C . GLN A 1 277 ? 18.320 9.357 -16.602 1.00 93.50 277 GLN A C 1
ATOM 2176 O O . GLN A 1 277 ? 17.119 9.096 -16.634 1.00 93.50 277 GLN A O 1
ATOM 2181 N N . CYS A 1 278 ? 19.026 9.352 -15.477 1.00 93.69 278 CYS A N 1
ATOM 2182 C CA . CYS A 1 278 ? 18.477 9.117 -14.152 1.00 93.69 278 CYS A CA 1
ATOM 2183 C C . CYS A 1 278 ? 18.983 10.164 -13.161 1.00 93.69 278 CYS A C 1
ATOM 2185 O O . CYS A 1 278 ? 20.045 10.759 -13.345 1.00 93.69 278 CYS A O 1
ATOM 2187 N N . TRP A 1 279 ? 18.218 10.378 -12.095 1.00 94.38 279 TRP A N 1
ATOM 2188 C CA . TRP A 1 279 ? 18.588 11.288 -11.018 1.00 94.38 279 TRP A CA 1
ATOM 2189 C C . TRP A 1 279 ? 19.627 10.658 -10.090 1.00 94.38 279 TRP A C 1
ATOM 2191 O O . TRP A 1 279 ? 19.419 9.567 -9.567 1.00 94.38 279 TRP A O 1
ATOM 2201 N N . LEU A 1 280 ? 20.708 11.385 -9.824 1.00 96.06 280 LEU A N 1
ATOM 2202 C CA . LEU A 1 280 ? 21.701 11.066 -8.805 1.00 96.06 280 LEU A CA 1
ATOM 2203 C C . LEU A 1 280 ? 22.111 12.365 -8.111 1.00 96.06 280 LEU A C 1
ATOM 2205 O O . LEU A 1 280 ? 22.551 13.302 -8.767 1.00 96.06 280 LEU A O 1
ATOM 2209 N N . GLN A 1 281 ? 21.953 12.436 -6.789 1.00 93.38 281 GLN A N 1
ATOM 2210 C CA . GLN A 1 281 ? 22.315 13.608 -5.977 1.00 93.38 281 GLN A CA 1
ATOM 2211 C C . GLN A 1 281 ? 21.691 14.928 -6.470 1.00 93.38 281 GLN A C 1
ATOM 2213 O O . GLN A 1 281 ? 22.284 15.995 -6.342 1.00 93.38 281 GLN A O 1
ATOM 2218 N N . GLY A 1 282 ? 20.476 14.859 -7.020 1.00 91.38 282 GLY A N 1
ATOM 2219 C CA . GLY A 1 282 ? 19.778 16.032 -7.550 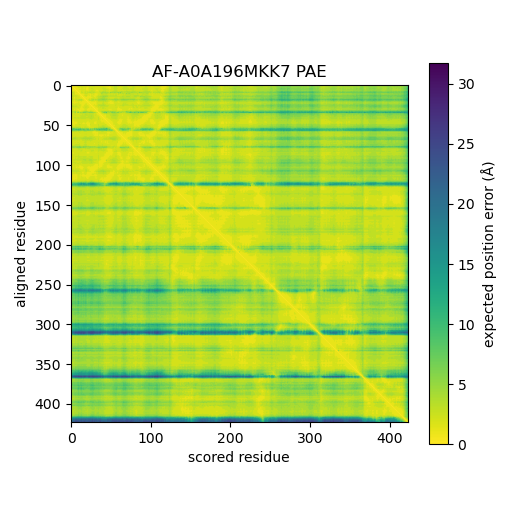1.00 91.38 282 GLY A CA 1
ATOM 2220 C C . GLY A 1 282 ? 20.269 16.502 -8.922 1.00 91.38 282 GLY A C 1
ATOM 2221 O O . GLY A 1 282 ? 19.883 17.587 -9.345 1.00 91.38 282 GLY A O 1
ATOM 2222 N N . GLU A 1 283 ? 21.065 15.703 -9.634 1.00 95.19 283 GLU A N 1
ATOM 2223 C CA . GLU A 1 283 ? 21.474 15.961 -11.018 1.00 95.19 283 GLU A CA 1
ATOM 2224 C C . GLU A 1 283 ? 21.040 14.819 -11.947 1.00 95.19 283 GLU A C 1
ATOM 2226 O O . GLU A 1 283 ? 20.956 13.660 -11.535 1.00 95.19 283 GLU A O 1
ATOM 2231 N N . LEU A 1 284 ? 20.763 15.141 -13.214 1.00 96.25 284 LEU A N 1
ATOM 2232 C CA . LEU A 1 284 ? 20.518 14.137 -14.251 1.00 96.25 284 LEU A CA 1
ATOM 2233 C C . LEU A 1 284 ? 21.852 13.634 -14.804 1.00 96.25 284 LEU A C 1
ATOM 2235 O O . LEU A 1 284 ? 22.612 14.384 -15.418 1.00 96.25 284 LEU A O 1
ATOM 2239 N N . VAL A 1 285 ? 22.108 12.343 -14.622 1.00 96.69 285 VAL A N 1
ATOM 2240 C CA . VAL A 1 285 ? 23.286 11.630 -15.130 1.00 96.69 285 VAL A CA 1
ATOM 2241 C C . VAL A 1 285 ? 22.848 10.475 -16.029 1.00 96.69 285 VAL A C 1
ATOM 2243 O O . VAL A 1 285 ? 21.668 10.145 -16.077 1.00 96.69 285 VAL A O 1
ATOM 2246 N N . SER A 1 286 ? 23.778 9.838 -16.747 1.00 95.44 286 SER A N 1
ATOM 2247 C CA . SER A 1 286 ? 23.471 8.585 -17.458 1.00 95.44 286 SER A CA 1
ATOM 2248 C C . SER A 1 286 ? 22.905 7.550 -16.483 1.00 95.44 286 SER A C 1
ATOM 2250 O O . SER A 1 286 ? 23.446 7.387 -15.387 1.00 95.44 286 SER A O 1
ATOM 2252 N N . ALA A 1 287 ? 21.869 6.815 -16.888 1.00 93.06 287 ALA A N 1
ATOM 2253 C CA . ALA A 1 287 ? 21.267 5.758 -16.075 1.00 93.06 287 ALA A CA 1
ATOM 2254 C C . ALA A 1 287 ? 22.308 4.745 -15.554 1.00 93.06 287 ALA A C 1
ATOM 2256 O O . ALA A 1 287 ? 22.269 4.342 -14.390 1.00 93.06 287 ALA A O 1
ATOM 2257 N N . SER A 1 288 ? 23.327 4.432 -16.366 1.00 92.88 288 SER A N 1
ATOM 2258 C CA . SER A 1 288 ? 24.460 3.595 -15.951 1.00 92.88 288 SER A CA 1
ATOM 2259 C C . SER A 1 288 ? 25.157 4.102 -14.686 1.00 92.88 288 SER A C 1
ATOM 2261 O O . SER A 1 288 ? 25.380 3.314 -13.768 1.00 92.88 288 SER A O 1
ATOM 2263 N N . VAL A 1 289 ? 25.437 5.408 -14.619 1.00 95.12 289 VAL A N 1
ATOM 2264 C CA . VAL A 1 289 ? 26.125 6.075 -13.502 1.00 95.12 289 VAL A CA 1
ATOM 2265 C C . VAL A 1 289 ? 25.262 6.053 -12.244 1.00 95.12 289 VAL A C 1
ATOM 2267 O O . VAL A 1 289 ? 25.767 5.757 -11.163 1.00 95.12 289 VAL A O 1
ATOM 2270 N N . ALA A 1 290 ? 23.962 6.326 -12.379 1.00 94.94 290 ALA A N 1
ATOM 2271 C CA . ALA A 1 290 ? 23.032 6.305 -11.253 1.00 94.94 290 ALA A CA 1
ATOM 2272 C C . ALA A 1 290 ? 22.925 4.905 -10.620 1.00 94.94 290 ALA A C 1
ATOM 2274 O O . ALA A 1 290 ? 22.991 4.780 -9.397 1.00 94.94 290 ALA A O 1
ATOM 2275 N N . PHE A 1 291 ? 22.823 3.844 -11.429 1.00 92.38 291 PHE A N 1
ATOM 2276 C CA . PHE A 1 291 ? 22.742 2.474 -10.903 1.00 92.38 291 PHE A CA 1
ATOM 2277 C C . PHE A 1 291 ? 24.073 1.934 -10.396 1.00 92.38 291 PHE A C 1
ATOM 2279 O O . PHE A 1 291 ? 24.084 1.239 -9.387 1.00 92.38 291 PHE A O 1
ATOM 2286 N N . ASP A 1 292 ? 25.197 2.299 -11.013 1.00 93.12 292 ASP A N 1
ATOM 2287 C CA . ASP A 1 292 ? 26.516 1.945 -10.476 1.00 93.12 292 ASP A CA 1
ATOM 2288 C C . ASP A 1 292 ? 26.741 2.581 -9.094 1.00 93.12 292 ASP A C 1
ATOM 2290 O O . ASP A 1 292 ? 27.331 1.957 -8.211 1.00 93.12 292 ASP A O 1
ATOM 2294 N N . ALA A 1 293 ? 26.223 3.795 -8.873 1.00 95.00 293 ALA A N 1
ATOM 2295 C CA . ALA A 1 293 ? 26.255 4.431 -7.560 1.00 95.00 293 ALA A CA 1
ATOM 2296 C C . ALA A 1 293 ? 25.427 3.660 -6.516 1.00 95.00 293 ALA A C 1
ATOM 2298 O O . ALA A 1 293 ? 25.832 3.597 -5.356 1.00 95.00 293 ALA A O 1
ATOM 2299 N N . ILE A 1 294 ? 24.308 3.039 -6.906 1.00 95.06 294 ILE A N 1
ATOM 2300 C CA . ILE A 1 294 ? 23.541 2.141 -6.029 1.00 95.06 294 ILE A CA 1
ATOM 2301 C C . ILE A 1 294 ? 24.344 0.862 -5.748 1.00 95.06 294 ILE A C 1
ATOM 2303 O O . ILE A 1 294 ? 24.583 0.549 -4.581 1.00 95.06 294 ILE A O 1
ATOM 2307 N N . ASP A 1 295 ? 24.819 0.161 -6.783 1.00 93.62 295 ASP A N 1
ATOM 2308 C CA . ASP A 1 295 ? 25.574 -1.100 -6.660 1.00 93.62 295 ASP A CA 1
ATOM 2309 C C . ASP A 1 295 ? 26.785 -0.964 -5.720 1.00 93.62 295 ASP A C 1
ATOM 2311 O O . ASP A 1 295 ? 27.050 -1.848 -4.898 1.00 93.62 295 ASP A O 1
ATOM 2315 N N . ALA A 1 296 ? 27.488 0.173 -5.793 1.00 94.50 296 ALA A N 1
ATOM 2316 C CA . ALA A 1 296 ? 28.673 0.470 -4.988 1.00 94.50 296 ALA A CA 1
ATOM 2317 C C . ALA A 1 296 ? 28.425 0.453 -3.466 1.00 94.50 296 ALA A C 1
ATOM 2319 O O . ALA A 1 296 ? 29.377 0.331 -2.692 1.00 94.50 296 ALA A O 1
ATOM 2320 N N . HIS A 1 297 ? 27.168 0.539 -3.016 1.00 95.44 297 HIS A N 1
ATOM 2321 C CA . HIS A 1 297 ? 26.817 0.384 -1.602 1.00 95.44 297 HIS A CA 1
ATOM 2322 C C . HIS A 1 297 ? 26.888 -1.073 -1.130 1.00 95.44 297 HIS A C 1
ATOM 2324 O O . HIS A 1 297 ? 27.135 -1.341 0.048 1.00 95.44 297 HIS A O 1
ATOM 2330 N N . PHE A 1 298 ? 26.673 -2.031 -2.031 1.00 94.19 298 PHE A N 1
ATOM 2331 C CA . PHE A 1 298 ? 26.541 -3.447 -1.684 1.00 94.19 298 PHE A CA 1
ATOM 2332 C C . PHE A 1 298 ? 27.745 -4.283 -2.110 1.00 94.19 298 PHE A C 1
ATOM 2334 O O . PHE A 1 298 ? 28.010 -5.322 -1.505 1.00 94.19 298 PHE A O 1
ATOM 2341 N N . THR A 1 299 ? 28.510 -3.823 -3.099 1.00 91.62 299 THR A N 1
ATOM 2342 C CA . THR A 1 299 ? 29.711 -4.512 -3.569 1.00 91.62 299 THR A CA 1
ATOM 2343 C C . THR A 1 299 ? 30.823 -3.533 -3.938 1.00 91.62 299 THR A C 1
ATOM 2345 O O . THR A 1 299 ? 30.593 -2.479 -4.519 1.00 91.62 299 THR A O 1
ATOM 2348 N N . SER A 1 300 ?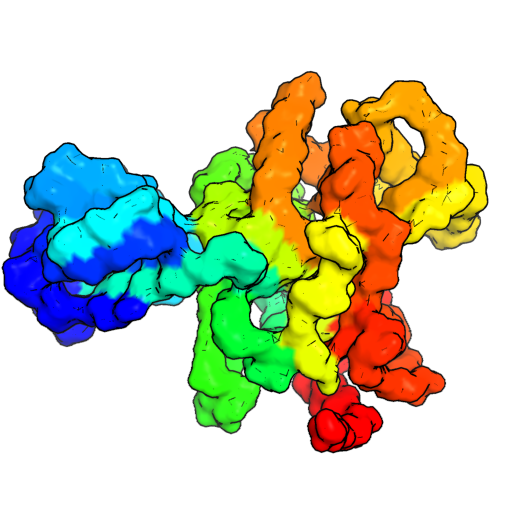 32.066 -3.902 -3.619 1.00 88.38 300 SER A N 1
ATOM 2349 C CA . SER A 1 300 ? 33.269 -3.215 -4.112 1.00 88.38 300 SER A CA 1
ATOM 2350 C C . SER A 1 300 ? 33.778 -3.790 -5.436 1.00 88.38 300 SER A C 1
ATOM 2352 O O . SER A 1 300 ? 34.724 -3.265 -6.024 1.00 88.38 300 SER A O 1
ATOM 2354 N N . ARG A 1 301 ? 33.183 -4.896 -5.899 1.00 88.94 301 ARG A N 1
ATOM 2355 C CA . ARG A 1 301 ? 33.530 -5.555 -7.155 1.00 88.94 301 ARG A CA 1
ATOM 2356 C C . ARG A 1 301 ? 32.612 -5.056 -8.255 1.00 88.94 301 ARG A C 1
ATOM 2358 O O . ARG A 1 301 ? 31.393 -5.071 -8.110 1.00 88.94 301 ARG A O 1
ATOM 2365 N N . ARG A 1 302 ? 33.207 -4.689 -9.388 1.00 85.44 302 ARG A N 1
ATOM 2366 C CA . ARG A 1 302 ? 32.462 -4.448 -10.623 1.00 85.44 302 ARG A CA 1
ATOM 2367 C C . ARG A 1 302 ? 32.118 -5.797 -11.246 1.00 85.44 302 ARG A C 1
ATOM 2369 O O . ARG A 1 302 ? 32.920 -6.360 -11.987 1.00 85.44 302 ARG A O 1
ATOM 2376 N N . GLU A 1 303 ? 30.960 -6.332 -10.879 1.00 88.81 303 GLU A N 1
ATOM 2377 C CA . GLU A 1 303 ? 30.469 -7.593 -11.431 1.00 88.81 303 GLU A CA 1
ATOM 2378 C C . GLU A 1 303 ? 30.195 -7.449 -12.941 1.00 88.81 303 GLU A C 1
ATOM 2380 O O . GLU A 1 303 ? 29.672 -6.413 -13.368 1.00 88.81 303 GLU A O 1
ATOM 2385 N N . PRO A 1 304 ? 30.527 -8.465 -13.762 1.00 90.62 304 PRO A N 1
ATOM 2386 C CA . PRO A 1 304 ? 30.325 -8.411 -15.212 1.00 90.62 304 PRO A CA 1
ATOM 2387 C C . PRO A 1 304 ? 28.841 -8.361 -15.587 1.00 90.62 304 PRO A C 1
ATOM 2389 O O . PRO A 1 304 ? 28.487 -7.843 -16.642 1.00 90.62 304 PRO A O 1
ATOM 2392 N N . LEU A 1 305 ? 27.973 -8.875 -14.712 1.00 89.56 305 LEU A N 1
ATOM 2393 C CA . LEU A 1 305 ? 26.531 -8.787 -14.866 1.00 89.56 305 LEU A CA 1
ATOM 2394 C C . LEU A 1 305 ? 25.976 -7.603 -14.073 1.00 89.56 305 LEU A C 1
ATOM 2396 O O . LEU A 1 305 ? 26.375 -7.337 -12.932 1.00 89.56 305 LEU A O 1
ATOM 2400 N N . LYS A 1 306 ? 25.022 -6.913 -14.689 1.00 85.75 306 LYS A N 1
ATOM 2401 C CA . LYS A 1 306 ? 24.188 -5.888 -14.070 1.00 85.75 306 LYS A CA 1
ATOM 2402 C C . LYS A 1 306 ? 22.749 -6.377 -14.079 1.00 85.75 306 LYS A C 1
ATOM 2404 O O . LYS A 1 306 ? 22.293 -6.979 -15.050 1.00 85.75 306 LYS A O 1
ATOM 2409 N N . TYR A 1 307 ? 22.056 -6.145 -12.975 1.00 82.12 307 TYR A N 1
ATOM 2410 C CA . TYR A 1 307 ? 20.663 -6.528 -12.819 1.00 82.12 307 TYR A CA 1
ATOM 2411 C C . TYR A 1 307 ? 19.844 -5.253 -12.851 1.00 82.12 307 TYR A C 1
ATOM 2413 O O . TYR A 1 307 ? 19.934 -4.412 -11.959 1.00 82.12 307 TYR A O 1
ATOM 2421 N N . HIS A 1 308 ? 19.112 -5.071 -13.941 1.00 74.94 308 HIS A N 1
ATOM 2422 C CA . HIS A 1 308 ? 18.336 -3.866 -14.144 1.00 74.94 308 HIS A CA 1
ATOM 2423 C C . HIS A 1 308 ? 16.954 -4.028 -13.511 1.00 74.94 308 HIS A C 1
ATOM 2425 O O . HIS A 1 308 ? 16.168 -4.867 -13.948 1.00 74.94 308 HIS A O 1
ATOM 2431 N N . TYR A 1 309 ? 16.681 -3.230 -12.479 1.00 73.50 309 TYR A N 1
ATOM 2432 C CA . TYR A 1 309 ? 15.456 -3.300 -11.680 1.00 73.50 309 TYR A CA 1
ATOM 2433 C C . TYR A 1 309 ? 14.516 -2.099 -11.893 1.00 73.50 309 TYR A C 1
ATOM 2435 O O . TYR A 1 309 ? 13.704 -1.814 -11.022 1.00 73.50 309 TYR A O 1
ATOM 2443 N N . ILE A 1 310 ? 14.561 -1.379 -13.022 1.00 62.34 310 ILE A N 1
ATOM 2444 C CA . ILE A 1 310 ? 13.574 -0.310 -13.306 1.00 62.34 310 ILE A CA 1
ATOM 2445 C C . ILE A 1 310 ? 12.270 -0.893 -13.886 1.00 62.34 310 ILE A C 1
ATOM 2447 O O . ILE A 1 310 ? 11.789 -0.503 -14.949 1.00 62.34 310 ILE A O 1
ATOM 2451 N N . GLY A 1 311 ? 11.688 -1.873 -13.204 1.00 61.47 311 GLY A N 1
ATOM 2452 C CA . GLY A 1 311 ? 10.351 -2.353 -13.529 1.00 61.47 311 GLY A CA 1
ATOM 2453 C C . GLY A 1 311 ? 9.300 -1.520 -12.803 1.00 61.47 311 GLY A C 1
ATOM 2454 O O . GLY A 1 311 ? 9.363 -1.370 -11.597 1.00 61.47 311 GLY A O 1
ATOM 2455 N N . CYS A 1 312 ? 8.283 -1.053 -13.509 1.00 60.38 312 CYS A N 1
ATOM 2456 C CA . CYS A 1 312 ? 7.040 -0.464 -12.976 1.00 60.38 312 CYS A CA 1
ATOM 2457 C C . CYS A 1 312 ? 6.159 -1.437 -12.158 1.00 60.38 312 CYS A C 1
ATOM 2459 O O . CYS A 1 312 ? 5.130 -1.042 -11.613 1.00 60.38 312 CYS A O 1
ATOM 2461 N N . ASN A 1 313 ? 6.554 -2.713 -12.076 1.00 70.50 313 ASN A N 1
ATOM 2462 C CA . ASN A 1 313 ? 5.864 -3.761 -11.329 1.00 70.50 313 ASN A CA 1
ATOM 2463 C C . ASN A 1 313 ? 6.903 -4.465 -10.456 1.00 70.50 313 ASN A C 1
ATOM 2465 O O . ASN A 1 313 ? 7.599 -5.381 -10.914 1.00 70.50 313 ASN A O 1
ATOM 2469 N N . GLY A 1 314 ? 7.046 -4.004 -9.218 1.00 80.38 314 GLY A N 1
ATOM 2470 C CA . GLY A 1 314 ? 7.930 -4.630 -8.246 1.00 80.38 314 GLY A CA 1
ATOM 2471 C C . GLY A 1 314 ? 7.143 -5.215 -7.090 1.00 80.38 314 GLY A C 1
ATOM 2472 O O . GLY A 1 314 ? 6.221 -4.596 -6.552 1.00 80.38 314 GLY A O 1
ATOM 2473 N N . ILE A 1 315 ? 7.521 -6.430 -6.715 1.00 89.50 315 ILE A N 1
ATOM 2474 C CA . ILE A 1 315 ? 7.090 -7.052 -5.474 1.00 89.50 315 ILE A CA 1
ATOM 2475 C C . ILE A 1 315 ? 8.115 -6.746 -4.391 1.00 89.50 315 ILE A C 1
ATOM 2477 O O . ILE A 1 315 ? 9.318 -6.902 -4.597 1.00 89.50 315 ILE A O 1
ATOM 2481 N N . PHE A 1 316 ? 7.614 -6.322 -3.242 1.00 92.31 316 PHE A N 1
ATOM 2482 C CA . PHE A 1 316 ? 8.398 -6.149 -2.037 1.00 92.31 316 PHE A CA 1
ATOM 2483 C C . PHE A 1 316 ? 8.028 -7.224 -1.030 1.00 92.31 316 PHE A C 1
ATOM 2485 O O . PHE A 1 316 ? 6.854 -7.540 -0.839 1.00 92.31 316 PHE A O 1
ATOM 2492 N N . ASP A 1 317 ? 9.048 -7.754 -0.373 1.00 92.94 317 ASP A N 1
ATOM 2493 C CA . ASP A 1 317 ? 8.936 -8.547 0.845 1.00 92.94 317 ASP A CA 1
ATOM 2494 C C . ASP A 1 317 ? 9.338 -7.674 2.041 1.00 92.94 317 ASP A C 1
ATOM 2496 O O . ASP A 1 317 ? 10.369 -6.992 2.001 1.00 92.94 317 ASP A O 1
ATOM 2500 N N . VAL A 1 318 ? 8.500 -7.668 3.078 1.00 95.00 318 VAL A N 1
ATOM 2501 C CA . VAL A 1 318 ? 8.628 -6.778 4.235 1.00 95.00 318 VAL A CA 1
ATOM 2502 C C . VAL A 1 318 ? 9.922 -7.002 5.008 1.00 95.00 318 VAL A C 1
ATOM 2504 O O . VAL A 1 318 ? 10.600 -6.021 5.322 1.00 95.00 318 VAL A O 1
ATOM 2507 N N . ASP A 1 319 ? 10.311 -8.253 5.255 1.00 93.88 319 ASP A N 1
ATOM 2508 C CA . ASP A 1 319 ? 11.524 -8.562 6.023 1.00 93.88 319 ASP A CA 1
ATOM 2509 C C . ASP A 1 319 ? 12.770 -8.052 5.289 1.00 93.88 319 ASP A C 1
ATOM 2511 O O . ASP A 1 319 ? 13.748 -7.599 5.885 1.00 93.88 319 ASP A O 1
ATOM 2515 N N . ILE A 1 320 ? 12.707 -8.068 3.961 1.00 94.12 320 ILE A N 1
ATOM 2516 C CA . ILE A 1 320 ? 13.794 -7.664 3.077 1.00 94.12 320 ILE A CA 1
ATOM 2517 C C . ILE A 1 320 ? 13.866 -6.144 2.974 1.00 94.12 320 ILE A C 1
ATOM 2519 O O . ILE A 1 320 ? 14.963 -5.589 2.996 1.00 94.12 320 ILE A O 1
ATOM 2523 N N . CYS A 1 321 ? 12.724 -5.455 2.949 1.00 96.62 321 CYS A N 1
ATOM 2524 C CA . CYS A 1 321 ? 12.685 -4.002 3.102 1.00 96.62 321 CYS A CA 1
ATOM 2525 C C . CYS A 1 321 ? 13.267 -3.566 4.456 1.00 96.62 321 CYS A C 1
ATOM 2527 O O . CYS A 1 321 ? 14.066 -2.632 4.502 1.00 96.62 321 CYS A O 1
ATOM 2529 N N . HIS A 1 322 ? 12.932 -4.252 5.554 1.00 96.88 322 HIS A N 1
ATOM 2530 C CA . HIS A 1 322 ? 13.492 -3.941 6.876 1.00 96.88 322 HIS A CA 1
ATOM 2531 C C . HIS A 1 322 ? 15.002 -4.198 6.923 1.00 96.88 322 HIS A C 1
ATOM 2533 O O . HIS A 1 322 ? 15.756 -3.367 7.430 1.00 96.88 322 HIS A O 1
ATOM 2539 N N . ALA A 1 323 ? 15.467 -5.307 6.342 1.00 96.50 323 ALA A N 1
ATOM 2540 C CA . ALA A 1 323 ? 16.893 -5.601 6.222 1.00 96.50 323 ALA A CA 1
ATOM 2541 C C . ALA A 1 323 ? 17.629 -4.563 5.353 1.00 96.50 323 ALA A C 1
ATOM 2543 O O . ALA A 1 323 ? 18.747 -4.170 5.693 1.00 96.50 323 ALA A O 1
ATOM 2544 N N . LEU A 1 324 ? 16.998 -4.074 4.279 1.00 97.06 324 LEU A N 1
ATOM 2545 C CA . LEU A 1 324 ? 17.517 -2.991 3.444 1.00 97.06 324 LEU A CA 1
ATOM 2546 C C . LEU A 1 324 ? 17.649 -1.684 4.231 1.00 97.06 324 LEU A C 1
ATOM 2548 O O . LEU A 1 324 ? 18.709 -1.067 4.183 1.00 97.06 324 LEU A O 1
ATOM 2552 N N . GLU A 1 325 ? 16.625 -1.271 4.983 1.00 97.19 325 GLU A N 1
ATOM 2553 C CA . GLU A 1 325 ? 16.681 -0.057 5.816 1.00 97.19 325 GLU A CA 1
ATOM 2554 C C . GLU A 1 325 ? 17.793 -0.164 6.872 1.00 97.19 325 GLU A C 1
ATOM 2556 O O . GLU A 1 325 ? 18.624 0.735 7.016 1.00 97.19 325 GLU A O 1
ATOM 2561 N N . ALA A 1 326 ? 17.885 -1.312 7.553 1.00 96.75 326 ALA A N 1
ATOM 2562 C CA . ALA A 1 326 ? 18.950 -1.584 8.516 1.00 96.75 326 ALA A CA 1
ATOM 2563 C C . ALA A 1 326 ? 20.340 -1.574 7.858 1.00 96.75 326 ALA A C 1
ATOM 2565 O O . ALA A 1 326 ? 21.315 -1.092 8.441 1.00 96.75 326 ALA A O 1
ATOM 2566 N N . LYS A 1 327 ? 20.457 -2.080 6.623 1.00 96.56 327 LYS A N 1
ATOM 2567 C CA . LYS A 1 327 ? 21.699 -2.013 5.850 1.00 96.56 327 LYS A CA 1
ATOM 2568 C C . LYS A 1 327 ? 22.039 -0.569 5.484 1.00 96.56 327 LYS A C 1
ATOM 2570 O O . LYS A 1 327 ? 23.196 -0.185 5.652 1.00 96.56 327 LYS A O 1
ATOM 2575 N N . ALA A 1 328 ? 21.050 0.214 5.063 1.00 95.56 328 ALA A N 1
ATOM 2576 C CA . ALA A 1 328 ? 21.176 1.617 4.689 1.00 95.56 328 ALA A CA 1
ATOM 2577 C C . ALA A 1 328 ? 21.659 2.508 5.841 1.00 95.56 328 ALA A C 1
ATOM 2579 O O . ALA A 1 328 ? 22.466 3.413 5.617 1.00 95.56 328 ALA A O 1
ATOM 2580 N N . ALA A 1 329 ? 21.278 2.187 7.080 1.00 96.00 329 ALA A N 1
ATOM 2581 C CA . ALA A 1 329 ? 21.812 2.843 8.272 1.00 96.00 329 ALA A CA 1
ATOM 2582 C C . ALA A 1 329 ? 23.346 2.747 8.372 1.00 96.00 329 ALA A C 1
ATOM 2584 O O . ALA A 1 329 ? 24.000 3.706 8.781 1.00 96.00 329 ALA A O 1
ATOM 2585 N N . ASN A 1 330 ? 23.955 1.646 7.910 1.00 95.62 330 ASN A N 1
ATOM 2586 C CA . ASN A 1 330 ? 25.419 1.504 7.883 1.00 95.62 330 ASN A CA 1
ATOM 2587 C C . ASN A 1 330 ? 26.095 2.406 6.838 1.00 95.62 330 ASN A C 1
ATOM 2589 O O . ASN A 1 330 ? 27.300 2.634 6.921 1.00 95.62 330 ASN A O 1
ATOM 2593 N N . PHE A 1 331 ? 25.338 2.909 5.861 1.00 94.06 331 PHE A N 1
ATOM 2594 C CA . PHE A 1 331 ? 25.804 3.882 4.870 1.00 94.06 331 PHE A CA 1
ATOM 2595 C C . PHE A 1 331 ? 25.578 5.332 5.326 1.00 94.06 331 PHE A C 1
ATOM 2597 O O . PHE A 1 331 ? 25.963 6.264 4.625 1.00 94.06 331 PHE A O 1
ATOM 2604 N N . GLY A 1 332 ? 24.974 5.534 6.504 1.00 95.81 332 GLY A N 1
ATOM 2605 C CA . GLY A 1 332 ? 24.653 6.853 7.049 1.00 95.81 332 GLY A CA 1
ATOM 2606 C C . GLY A 1 332 ? 23.265 7.377 6.670 1.00 95.81 332 GLY A C 1
ATOM 2607 O O . GLY A 1 332 ? 22.986 8.551 6.908 1.00 95.81 332 GLY A O 1
ATOM 2608 N N . TYR A 1 333 ? 22.386 6.544 6.103 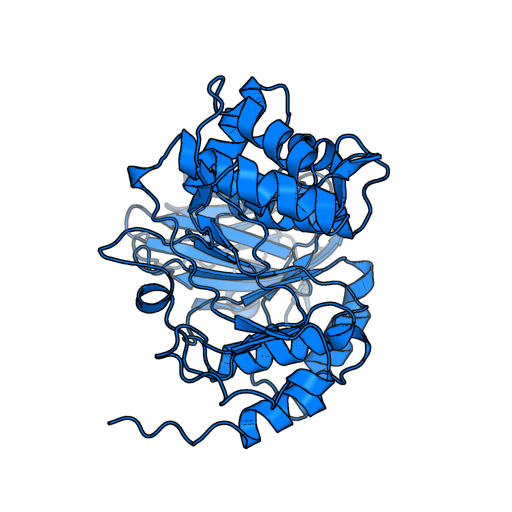1.00 95.62 333 TYR A N 1
ATOM 2609 C CA . TYR A 1 333 ? 21.000 6.924 5.818 1.00 95.62 333 TYR A CA 1
ATOM 2610 C C . TYR A 1 333 ? 20.104 6.631 7.021 1.00 95.62 333 TYR A C 1
ATOM 2612 O O . TYR A 1 333 ? 20.062 5.505 7.501 1.00 95.62 333 TYR A O 1
ATOM 2620 N N . GLY A 1 334 ? 19.370 7.634 7.511 1.00 92.62 334 GLY A N 1
ATOM 2621 C CA . GLY A 1 334 ? 18.498 7.457 8.680 1.00 92.62 334 GLY A CA 1
ATOM 2622 C C . GLY A 1 334 ? 17.274 6.569 8.425 1.00 92.62 334 GLY A C 1
ATOM 2623 O O . GLY A 1 334 ? 16.787 5.932 9.349 1.00 92.62 334 GLY A O 1
ATOM 2624 N N . ASN A 1 335 ? 16.784 6.539 7.184 1.00 95.50 335 ASN A N 1
ATOM 2625 C CA . ASN A 1 335 ? 15.599 5.805 6.733 1.00 95.50 335 ASN A CA 1
ATOM 2626 C C . ASN A 1 335 ? 15.598 5.723 5.187 1.00 95.50 335 ASN A C 1
ATOM 2628 O O . ASN A 1 335 ? 16.556 6.167 4.537 1.00 95.50 335 ASN A O 1
ATOM 2632 N N . PHE A 1 336 ? 14.527 5.205 4.574 1.00 97.81 336 PHE A N 1
ATOM 2633 C CA . PHE A 1 336 ? 14.419 5.119 3.110 1.00 97.81 336 PHE A CA 1
ATOM 2634 C C . PHE A 1 336 ? 14.465 6.486 2.421 1.00 97.81 336 PHE A C 1
ATOM 2636 O O . PHE A 1 336 ? 15.011 6.590 1.323 1.00 97.81 336 PHE A O 1
ATOM 2643 N N . ALA A 1 337 ? 13.962 7.553 3.052 1.00 97.12 337 ALA A N 1
ATOM 2644 C CA . ALA A 1 337 ? 14.022 8.893 2.468 1.00 97.12 337 ALA A CA 1
ATOM 2645 C C . ALA A 1 337 ? 15.471 9.359 2.234 1.00 97.12 337 ALA A C 1
ATOM 2647 O O . ALA A 1 337 ? 15.749 10.007 1.226 1.00 97.12 337 ALA A O 1
ATOM 2648 N N . GLY A 1 338 ? 16.414 8.966 3.100 1.00 96.00 338 GLY A N 1
ATOM 2649 C CA . GLY A 1 338 ? 17.843 9.226 2.902 1.00 96.00 338 GLY A CA 1
ATOM 2650 C C . GLY A 1 338 ? 18.413 8.559 1.644 1.00 96.00 338 GLY A C 1
ATOM 2651 O O . GLY A 1 338 ? 19.146 9.198 0.890 1.00 96.00 338 GLY A O 1
ATOM 2652 N N . MET A 1 339 ? 18.029 7.307 1.378 1.00 95.88 339 MET A N 1
ATOM 2653 C CA . MET A 1 339 ? 18.439 6.576 0.170 1.00 95.88 339 MET A CA 1
ATOM 2654 C C . MET A 1 339 ? 17.822 7.177 -1.097 1.00 95.88 339 MET A C 1
ATOM 2656 O O . MET A 1 339 ? 18.513 7.397 -2.091 1.00 95.88 339 MET A O 1
ATOM 2660 N N . ILE A 1 340 ? 16.522 7.484 -1.052 1.00 97.06 340 ILE A N 1
ATOM 2661 C CA . ILE A 1 340 ? 15.788 8.074 -2.179 1.00 97.06 340 ILE A CA 1
ATOM 2662 C C . ILE A 1 340 ? 16.290 9.489 -2.492 1.00 97.06 340 ILE A C 1
ATOM 2664 O O . ILE A 1 340 ? 16.326 9.875 -3.657 1.00 97.06 340 ILE A O 1
ATOM 2668 N N . ASN A 1 341 ? 16.758 10.239 -1.489 1.00 95.81 341 ASN A N 1
ATOM 2669 C CA . ASN A 1 341 ? 17.404 11.535 -1.708 1.00 95.81 341 ASN A CA 1
ATOM 2670 C C . ASN A 1 341 ? 18.700 11.410 -2.529 1.00 95.81 341 ASN A C 1
ATOM 2672 O O . ASN A 1 341 ? 19.030 12.311 -3.297 1.00 95.81 341 ASN A O 1
ATOM 2676 N N . LEU A 1 342 ? 19.440 10.304 -2.374 1.00 95.50 342 LEU A N 1
ATOM 2677 C CA . LEU A 1 342 ? 20.617 10.030 -3.196 1.00 95.50 342 LEU A CA 1
ATOM 2678 C C . LEU A 1 342 ? 20.212 9.643 -4.621 1.00 95.50 342 LEU A C 1
ATOM 2680 O O . LEU A 1 342 ? 20.706 10.235 -5.575 1.00 95.50 342 LEU A O 1
ATOM 2684 N N . CYS A 1 343 ? 19.368 8.620 -4.754 1.00 95.62 343 CYS A N 1
ATOM 2685 C CA . CYS A 1 343 ? 19.000 8.026 -6.035 1.00 95.62 343 CYS A CA 1
ATOM 2686 C C . CYS A 1 343 ? 17.545 7.517 -5.943 1.00 95.62 343 CYS A C 1
ATOM 2688 O O . CYS A 1 343 ? 17.303 6.495 -5.293 1.00 95.62 343 CYS A O 1
ATOM 2690 N N . PRO A 1 344 ? 16.559 8.228 -6.516 1.00 95.19 344 PRO A N 1
ATOM 2691 C CA . PRO A 1 344 ? 15.128 7.983 -6.297 1.00 95.19 344 PRO A CA 1
ATOM 2692 C C . PRO A 1 344 ? 14.559 6.832 -7.146 1.00 95.19 344 PRO A C 1
ATOM 2694 O O . PRO A 1 344 ? 13.658 7.026 -7.957 1.00 95.19 344 PRO A O 1
ATOM 2697 N N . TYR A 1 345 ? 15.093 5.625 -6.941 1.00 94.25 345 TYR A N 1
ATOM 2698 C CA . TYR A 1 345 ? 14.688 4.398 -7.638 1.00 94.25 345 TYR A CA 1
ATOM 2699 C C . TYR A 1 345 ? 14.598 3.232 -6.648 1.00 94.25 345 TYR A C 1
ATOM 2701 O O . TYR A 1 345 ? 15.548 2.477 -6.440 1.00 94.25 345 TYR A O 1
ATOM 2709 N N . GLU A 1 346 ? 13.446 3.096 -6.004 1.00 94.69 346 GLU A N 1
ATOM 2710 C CA . GLU A 1 346 ? 13.150 2.118 -4.958 1.00 94.69 346 GLU A CA 1
ATOM 2711 C C . GLU A 1 346 ? 13.422 0.673 -5.382 1.00 94.69 346 GLU A C 1
ATOM 2713 O O . GLU A 1 346 ? 14.031 -0.091 -4.631 1.00 94.69 346 GLU A O 1
ATOM 2718 N N . PHE A 1 347 ? 13.033 0.306 -6.605 1.00 91.88 347 PHE A N 1
ATOM 2719 C CA . PHE A 1 347 ? 13.250 -1.043 -7.116 1.00 91.88 347 PHE A CA 1
ATOM 2720 C C . PHE A 1 347 ? 14.723 -1.303 -7.420 1.00 91.88 347 PHE A C 1
ATOM 2722 O O . PHE A 1 347 ? 15.183 -2.422 -7.218 1.00 91.88 347 PHE A O 1
ATOM 2729 N N . ALA A 1 348 ? 15.483 -0.282 -7.833 1.00 92.44 348 ALA A N 1
ATOM 2730 C CA . ALA A 1 348 ? 16.924 -0.406 -8.032 1.00 92.44 348 ALA A CA 1
ATOM 2731 C C . ALA A 1 348 ? 17.649 -0.655 -6.705 1.00 92.44 348 ALA A C 1
ATOM 2733 O O . ALA A 1 348 ? 18.472 -1.563 -6.622 1.00 92.44 348 ALA A O 1
ATOM 2734 N N . TRP A 1 349 ? 17.291 0.079 -5.647 1.00 94.69 349 TRP A N 1
ATOM 2735 C CA . TRP A 1 349 ? 17.832 -0.152 -4.305 1.00 94.69 349 TRP A CA 1
ATOM 2736 C C . TRP A 1 349 ? 17.501 -1.541 -3.767 1.00 94.69 349 TRP A C 1
ATOM 2738 O O . TRP A 1 349 ? 18.396 -2.259 -3.318 1.00 94.69 349 TRP A O 1
ATOM 2748 N N . TYR A 1 350 ? 16.226 -1.924 -3.824 1.00 93.50 350 TYR A N 1
ATOM 2749 C CA . TYR A 1 350 ? 15.779 -3.237 -3.373 1.00 93.50 350 TYR A CA 1
ATOM 2750 C C . TYR A 1 350 ? 16.434 -4.353 -4.181 1.00 93.50 350 TYR A C 1
ATOM 2752 O O . TYR A 1 350 ? 17.020 -5.269 -3.616 1.00 93.50 350 TYR A O 1
ATOM 2760 N N . GLY A 1 351 ? 16.406 -4.229 -5.502 1.00 90.44 351 GLY A N 1
ATOM 2761 C CA . GLY A 1 351 ? 16.984 -5.166 -6.446 1.00 90.44 351 GLY A CA 1
ATOM 2762 C C . GLY A 1 351 ? 18.482 -5.396 -6.262 1.00 90.44 351 GLY A C 1
ATOM 2763 O O . GLY A 1 351 ? 18.934 -6.542 -6.178 1.00 90.44 351 GLY A O 1
ATOM 2764 N N . ALA A 1 352 ? 19.259 -4.318 -6.141 1.00 91.38 352 ALA A N 1
ATOM 2765 C CA . ALA A 1 352 ? 20.690 -4.406 -5.872 1.00 91.38 352 ALA A CA 1
ATOM 2766 C C . ALA A 1 352 ? 20.952 -5.080 -4.518 1.00 91.38 352 ALA A C 1
ATOM 2768 O O . ALA A 1 352 ? 21.767 -6.001 -4.427 1.00 91.38 352 ALA A O 1
ATOM 2769 N N . PHE A 1 353 ? 20.217 -4.692 -3.472 1.00 93.12 353 PHE A N 1
ATOM 2770 C CA . PHE A 1 353 ? 20.360 -5.305 -2.156 1.00 93.12 353 PHE A CA 1
ATOM 2771 C C . PHE A 1 353 ? 20.106 -6.810 -2.194 1.00 93.12 353 PHE A C 1
ATOM 2773 O O . PHE A 1 353 ? 20.924 -7.583 -1.697 1.00 93.12 353 PHE A O 1
ATOM 2780 N N . VAL A 1 354 ? 19.019 -7.244 -2.828 1.00 90.12 354 VAL A N 1
ATOM 2781 C CA . VAL A 1 354 ? 18.687 -8.667 -2.880 1.00 90.12 354 VAL A CA 1
ATOM 2782 C C . VAL A 1 354 ? 19.660 -9.460 -3.739 1.00 90.12 354 VAL A C 1
ATOM 2784 O O . VAL A 1 354 ? 20.069 -10.545 -3.341 1.00 90.12 354 VAL A O 1
ATOM 2787 N N . THR A 1 355 ? 20.119 -8.890 -4.852 1.00 88.50 355 THR A N 1
ATOM 2788 C CA . THR A 1 355 ? 21.132 -9.509 -5.717 1.00 88.50 355 THR A CA 1
ATOM 2789 C C . THR A 1 355 ? 22.430 -9.769 -4.965 1.00 88.50 355 THR A C 1
ATOM 2791 O O . THR A 1 355 ? 22.982 -10.866 -5.025 1.00 88.50 355 THR A O 1
ATOM 2794 N N . TYR A 1 356 ? 22.942 -8.748 -4.275 1.00 90.06 356 TYR A N 1
ATOM 2795 C CA . TYR A 1 356 ? 24.284 -8.793 -3.702 1.00 90.06 356 TYR A CA 1
ATOM 2796 C C . TYR A 1 356 ? 24.317 -9.354 -2.280 1.00 90.06 356 TYR A C 1
ATOM 2798 O O . TYR A 1 356 ? 25.339 -9.901 -1.871 1.00 90.06 356 TYR A O 1
ATOM 2806 N N . CYS A 1 357 ? 23.224 -9.228 -1.524 1.00 91.31 357 CYS A N 1
ATOM 2807 C CA . CYS A 1 357 ? 23.175 -9.632 -0.117 1.00 91.31 357 CYS A CA 1
ATOM 2808 C C . CYS A 1 357 ? 22.305 -10.873 0.132 1.00 91.31 357 CYS A C 1
ATOM 2810 O O . CYS A 1 357 ? 22.538 -11.565 1.121 1.00 91.31 357 CYS A O 1
ATOM 2812 N N . HIS A 1 358 ? 21.331 -11.173 -0.737 1.00 88.44 358 HIS A N 1
ATOM 2813 C CA . HIS A 1 358 ? 20.360 -12.258 -0.536 1.00 88.44 358 HIS A CA 1
ATOM 2814 C C . HIS A 1 358 ? 20.047 -13.069 -1.815 1.00 88.44 358 HIS A C 1
ATOM 2816 O O . HIS A 1 358 ? 18.872 -13.301 -2.113 1.00 88.44 358 HIS A O 1
ATOM 2822 N N . PRO A 1 359 ? 21.059 -13.547 -2.566 1.00 85.56 359 PRO A N 1
ATOM 2823 C CA . PRO A 1 359 ? 20.839 -14.219 -3.850 1.00 85.56 359 PRO A CA 1
ATOM 2824 C C . PRO A 1 359 ? 20.017 -15.514 -3.740 1.00 85.56 359 PRO A C 1
ATOM 2826 O O . PRO A 1 359 ? 19.397 -15.921 -4.714 1.00 85.56 359 PRO A O 1
ATOM 2829 N N . ASP A 1 360 ? 19.967 -16.145 -2.564 1.00 86.31 360 ASP A N 1
ATOM 2830 C CA . ASP A 1 360 ? 19.203 -17.381 -2.340 1.00 86.31 360 ASP A CA 1
ATOM 2831 C C . ASP A 1 360 ? 17.698 -17.141 -2.132 1.00 86.31 360 ASP A C 1
ATOM 2833 O O . ASP A 1 360 ? 16.898 -18.069 -2.245 1.00 86.31 360 ASP A O 1
ATOM 2837 N N . LEU A 1 361 ? 17.295 -15.904 -1.816 1.00 82.31 361 LEU A N 1
ATOM 2838 C CA . LEU A 1 361 ? 15.890 -15.550 -1.586 1.00 82.31 361 LEU A CA 1
ATOM 2839 C C . LEU A 1 361 ? 15.174 -15.129 -2.873 1.00 82.31 361 LEU A C 1
ATOM 2841 O O . LEU A 1 361 ? 13.946 -15.013 -2.876 1.00 82.31 361 LEU A O 1
ATOM 2845 N N . PHE A 1 362 ? 15.922 -14.923 -3.962 1.00 80.06 362 PHE A N 1
ATOM 2846 C CA . PHE A 1 362 ? 15.384 -14.381 -5.200 1.00 80.06 362 PHE A CA 1
ATOM 2847 C C . PHE A 1 362 ? 15.905 -15.052 -6.445 1.00 80.06 362 PHE A C 1
ATOM 2849 O O . PHE A 1 362 ? 17.054 -15.472 -6.541 1.00 80.06 362 PHE A O 1
ATOM 2856 N N . LYS A 1 363 ? 15.055 -15.024 -7.467 1.00 79.19 363 LYS A N 1
ATOM 2857 C CA . LYS A 1 363 ? 15.446 -15.358 -8.826 1.00 79.19 363 LYS A CA 1
ATOM 2858 C C . LYS A 1 363 ? 15.281 -14.125 -9.720 1.00 79.19 363 LYS A C 1
ATOM 2860 O O . LYS A 1 363 ? 14.149 -13.656 -9.857 1.00 79.19 363 LYS A O 1
ATOM 2865 N N . PRO A 1 364 ? 16.360 -13.611 -10.343 1.00 74.81 364 PRO A N 1
ATOM 2866 C CA . PRO A 1 364 ? 16.289 -12.521 -11.312 1.00 74.81 364 PRO A CA 1
ATOM 2867 C C . PRO A 1 364 ? 15.767 -13.077 -12.642 1.00 74.81 364 PRO A C 1
ATOM 2869 O O . PRO A 1 364 ? 16.510 -13.357 -13.583 1.00 74.81 364 PRO A O 1
ATOM 2872 N N . ILE A 1 365 ? 14.468 -13.341 -12.662 1.00 72.81 365 ILE A N 1
ATOM 2873 C CA . ILE A 1 365 ? 13.691 -13.654 -13.855 1.00 72.81 365 ILE A CA 1
ATOM 2874 C C . ILE A 1 365 ? 12.776 -12.466 -14.040 1.00 72.81 365 ILE A C 1
ATOM 2876 O O . ILE A 1 365 ? 12.285 -11.936 -13.063 1.00 72.81 365 ILE A O 1
ATOM 2880 N N . GLU A 1 366 ? 12.487 -12.069 -15.266 1.00 64.81 366 GLU A N 1
ATOM 2881 C CA . GLU A 1 366 ? 11.535 -10.996 -15.511 1.00 64.81 366 GLU A CA 1
ATOM 2882 C C . GLU A 1 366 ? 10.104 -11.551 -15.615 1.00 64.81 366 GLU A C 1
ATOM 2884 O O . GLU A 1 366 ? 9.706 -11.959 -16.707 1.00 64.81 366 GLU A O 1
ATOM 2889 N N . PRO A 1 367 ? 9.280 -11.573 -14.547 1.00 62.00 367 PRO A N 1
ATOM 2890 C CA . PRO A 1 367 ? 7.847 -11.586 -14.724 1.00 62.00 367 PRO A CA 1
ATOM 2891 C C . PRO A 1 367 ? 7.438 -10.131 -14.940 1.00 62.00 367 PRO A C 1
ATOM 2893 O O . PRO A 1 367 ? 6.968 -9.457 -14.025 1.00 62.00 367 PRO A O 1
ATOM 2896 N N . CYS A 1 368 ? 7.644 -9.599 -16.144 1.00 77.12 368 CYS A N 1
ATOM 2897 C CA . CYS A 1 368 ? 6.919 -8.391 -16.503 1.00 77.12 368 CYS A CA 1
ATOM 2898 C C . CYS A 1 368 ? 5.445 -8.803 -16.598 1.00 77.12 368 CYS A C 1
ATOM 2900 O O . CYS A 1 368 ? 5.005 -9.320 -17.614 1.00 77.12 368 CYS A O 1
ATOM 2902 N N . ILE A 1 369 ? 4.705 -8.690 -15.493 1.00 88.88 369 ILE A N 1
ATOM 2903 C CA . ILE A 1 369 ? 3.329 -9.201 -15.403 1.00 88.88 369 ILE A CA 1
ATOM 2904 C C . ILE A 1 369 ? 2.325 -8.312 -16.144 1.00 88.88 369 ILE A C 1
ATOM 2906 O O . ILE A 1 369 ? 1.173 -8.698 -16.321 1.00 88.88 369 ILE A O 1
ATOM 2910 N N . PHE A 1 370 ? 2.756 -7.142 -16.611 1.00 92.06 370 PHE A N 1
ATOM 2911 C CA . PHE A 1 370 ? 1.973 -6.241 -17.442 1.00 92.06 370 PHE A CA 1
ATOM 2912 C C . PHE A 1 370 ? 2.738 -5.932 -18.719 1.00 92.06 370 PHE A C 1
ATOM 2914 O O . PHE A 1 370 ? 3.922 -5.611 -18.673 1.00 92.06 370 PHE A O 1
ATOM 2921 N N . ARG A 1 371 ? 2.062 -6.009 -19.863 1.00 92.25 371 ARG A N 1
ATOM 2922 C CA . ARG A 1 371 ? 2.678 -5.683 -21.142 1.00 92.25 371 ARG A CA 1
ATOM 2923 C C . ARG A 1 371 ? 2.868 -4.168 -21.254 1.00 92.25 371 ARG A C 1
ATOM 2925 O O . ARG A 1 371 ? 1.870 -3.453 -21.141 1.00 92.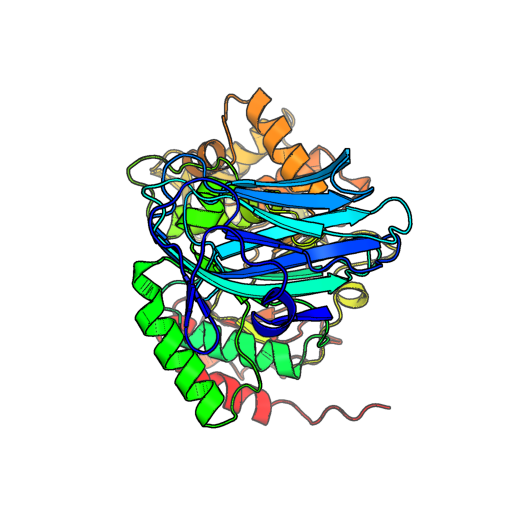25 371 ARG A O 1
ATOM 2932 N N . PRO A 1 372 ? 4.098 -3.673 -21.470 1.00 92.25 372 PRO A N 1
ATOM 2933 C CA . PRO A 1 372 ? 4.341 -2.244 -21.593 1.00 92.25 372 PRO A CA 1
ATOM 2934 C C . PRO A 1 372 ? 3.817 -1.713 -22.931 1.00 92.25 372 PRO A C 1
ATOM 2936 O O . PRO A 1 372 ? 4.105 -2.273 -23.984 1.00 92.25 372 PRO A O 1
ATOM 2939 N N . ILE A 1 373 ? 3.082 -0.607 -22.874 1.00 94.69 373 ILE A N 1
ATOM 2940 C CA . ILE A 1 373 ? 2.610 0.182 -24.010 1.00 94.69 373 ILE A CA 1
ATOM 2941 C C . ILE A 1 373 ? 3.168 1.594 -23.836 1.00 94.69 373 ILE A C 1
ATOM 2943 O O . ILE A 1 373 ? 2.794 2.303 -22.899 1.00 94.69 373 ILE A O 1
ATOM 2947 N N . VAL A 1 374 ? 4.080 1.986 -24.724 1.00 91.69 374 VAL A N 1
ATOM 2948 C CA . VAL A 1 374 ? 4.721 3.313 -24.700 1.00 91.69 374 VAL A CA 1
ATOM 2949 C C . VAL A 1 374 ? 4.024 4.258 -25.672 1.00 91.69 374 VAL A C 1
ATOM 2951 O O . VAL A 1 374 ? 3.741 5.400 -25.321 1.00 91.69 374 VAL A O 1
ATOM 2954 N N . GLU A 1 375 ? 3.667 3.762 -26.859 1.00 94.44 375 GLU A N 1
ATOM 2955 C CA . GLU A 1 375 ? 2.935 4.522 -27.871 1.00 94.44 375 GLU A CA 1
ATOM 2956 C C . GLU A 1 375 ? 1.484 4.043 -27.956 1.00 94.44 375 GLU A C 1
ATOM 2958 O O . GLU A 1 375 ? 1.215 2.848 -28.074 1.00 94.44 375 GLU A O 1
ATOM 2963 N N . ALA A 1 376 ? 0.523 4.971 -27.963 1.00 92.44 376 ALA A N 1
ATOM 2964 C CA . ALA A 1 376 ? -0.903 4.632 -27.989 1.00 92.44 376 ALA A CA 1
ATOM 2965 C C . ALA A 1 376 ? -1.298 3.756 -29.198 1.00 92.44 376 ALA A C 1
ATOM 2967 O O . ALA A 1 376 ? -2.189 2.911 -29.095 1.00 92.44 376 ALA A O 1
ATOM 2968 N N . GLY A 1 377 ? -0.614 3.935 -30.335 1.00 93.06 377 GLY A N 1
ATOM 2969 C CA . GLY A 1 377 ? -0.824 3.141 -31.548 1.00 93.06 377 GLY A CA 1
ATOM 2970 C C . GLY A 1 377 ? -0.449 1.663 -31.406 1.00 93.06 377 GLY A C 1
ATOM 2971 O O . GLY A 1 377 ? -1.017 0.847 -32.120 1.00 93.06 377 GLY A O 1
ATOM 2972 N N . GLN A 1 378 ? 0.427 1.312 -30.458 1.00 92.31 378 GLN A N 1
ATOM 2973 C CA . GLN A 1 378 ? 0.937 -0.053 -30.277 1.00 92.31 378 GLN A CA 1
ATOM 2974 C C . GLN A 1 378 ? -0.031 -0.988 -29.549 1.00 92.31 378 GLN A C 1
ATOM 2976 O O . GLN A 1 378 ? 0.195 -2.196 -29.505 1.00 92.31 378 GLN A O 1
ATOM 2981 N N . LEU A 1 379 ? -1.111 -0.457 -28.964 1.00 92.94 379 LEU A N 1
ATOM 2982 C CA . LEU A 1 379 ? -1.979 -1.208 -28.054 1.00 92.94 379 LEU A CA 1
ATOM 2983 C C . LEU A 1 379 ? -2.527 -2.519 -28.647 1.00 92.94 379 LEU A C 1
ATOM 2985 O O . LEU A 1 379 ? -2.730 -3.483 -27.913 1.00 92.94 379 LEU A O 1
ATOM 2989 N N . PHE A 1 380 ? -2.758 -2.560 -29.959 1.00 94.25 380 PHE A N 1
ATOM 2990 C CA . PHE A 1 380 ? -3.319 -3.724 -30.651 1.00 94.25 380 PHE A CA 1
ATOM 2991 C C . PHE A 1 380 ? -2.406 -4.278 -31.752 1.00 94.25 380 PHE A C 1
ATOM 2993 O O . PHE A 1 380 ? -2.877 -5.023 -32.612 1.00 94.25 380 PHE A O 1
ATOM 3000 N N . ASP A 1 381 ? -1.114 -3.935 -31.727 1.00 93.62 381 ASP A N 1
ATOM 3001 C CA . ASP A 1 381 ? -0.128 -4.471 -32.677 1.00 93.62 381 ASP A CA 1
ATOM 3002 C C . ASP A 1 381 ? 0.197 -5.948 -32.393 1.00 93.62 381 ASP A C 1
ATOM 3004 O O . ASP A 1 381 ? 0.565 -6.703 -33.295 1.00 93.62 381 ASP A O 1
ATOM 3008 N N . GLU A 1 382 ? 0.014 -6.382 -31.145 1.00 91.81 382 GLU A N 1
ATOM 3009 C CA . GLU A 1 382 ? 0.262 -7.748 -30.693 1.00 91.81 382 GLU A CA 1
ATOM 3010 C C . GLU A 1 382 ? -1.016 -8.430 -30.168 1.00 91.81 382 GLU A C 1
ATOM 3012 O O . GLU A 1 382 ? -1.937 -7.757 -29.696 1.00 91.81 382 GLU A O 1
ATOM 3017 N N . PRO A 1 383 ? -1.083 -9.779 -30.178 1.00 93.88 383 PRO A N 1
ATOM 3018 C CA . PRO A 1 383 ? -2.187 -10.515 -29.564 1.00 93.88 383 PRO A CA 1
ATOM 3019 C C . PRO A 1 383 ? -2.343 -10.160 -28.079 1.00 93.88 383 PRO A C 1
ATOM 3021 O O . PRO A 1 383 ? -1.327 -10.040 -27.394 1.00 93.88 383 PRO A O 1
ATOM 3024 N N . PRO A 1 384 ? -3.572 -10.047 -27.544 1.00 94.44 384 PRO A N 1
ATOM 3025 C CA . PRO A 1 384 ? -3.789 -9.637 -26.159 1.00 94.44 384 PRO A CA 1
ATOM 3026 C C . PRO A 1 384 ? -3.119 -10.599 -25.160 1.00 94.44 384 PRO A C 1
ATOM 3028 O O . PRO A 1 384 ? -3.008 -11.791 -25.465 1.00 94.44 384 PRO A O 1
ATOM 3031 N N . PRO A 1 385 ? -2.738 -10.124 -23.956 1.00 94.19 385 PRO A N 1
ATOM 3032 C CA . PRO A 1 385 ? -2.234 -10.958 -22.876 1.00 94.19 385 PRO A CA 1
ATOM 3033 C C . PRO A 1 385 ? -3.117 -12.176 -22.636 1.00 94.19 385 PRO A C 1
ATOM 3035 O O . PRO A 1 385 ? -4.349 -12.108 -22.723 1.00 94.19 385 PRO A O 1
ATOM 3038 N N . THR A 1 386 ? -2.484 -13.298 -22.322 1.00 91.94 386 THR A N 1
ATOM 3039 C CA . THR A 1 386 ? -3.151 -14.588 -22.098 1.00 91.94 386 THR A CA 1
ATOM 3040 C C . THR A 1 386 ? -2.962 -15.098 -20.675 1.00 91.94 386 THR A C 1
ATOM 3042 O O . THR A 1 386 ? -3.763 -15.907 -20.221 1.00 91.94 386 THR A O 1
ATOM 3045 N N . GLY A 1 387 ? -1.948 -14.605 -19.959 1.00 88.88 387 GLY A N 1
ATOM 3046 C CA . GLY A 1 387 ? -1.477 -15.146 -18.683 1.00 88.88 387 GLY A CA 1
ATOM 3047 C C . GLY A 1 387 ? -0.404 -16.218 -18.887 1.00 88.88 387 GLY A C 1
ATOM 3048 O O . GLY A 1 387 ? 0.604 -16.218 -18.183 1.00 88.88 387 GLY A O 1
ATOM 3049 N N . ASP A 1 388 ? -0.565 -17.069 -19.906 1.00 88.06 388 ASP A N 1
ATOM 3050 C CA . ASP A 1 388 ? 0.415 -18.099 -20.287 1.00 88.06 388 ASP A CA 1
ATOM 3051 C C . ASP A 1 388 ? 1.684 -17.500 -20.917 1.00 88.06 388 ASP A C 1
ATOM 3053 O O . ASP A 1 388 ? 2.771 -18.067 -20.810 1.00 88.06 388 ASP A O 1
ATOM 3057 N N . ASP A 1 389 ? 1.561 -16.321 -21.531 1.00 87.44 389 ASP A N 1
ATOM 3058 C CA . ASP A 1 389 ? 2.666 -15.505 -22.045 1.00 87.44 389 ASP A CA 1
ATOM 3059 C C . ASP A 1 389 ? 3.409 -14.729 -20.942 1.00 87.44 389 ASP A C 1
ATOM 3061 O O . ASP A 1 389 ? 4.329 -13.970 -21.234 1.00 87.44 389 ASP A O 1
ATOM 3065 N N . GLY A 1 390 ? 3.023 -14.910 -19.674 1.00 87.12 390 GLY A N 1
ATOM 3066 C CA . GLY A 1 390 ? 3.585 -14.206 -18.519 1.00 87.12 390 GLY A CA 1
ATOM 3067 C C . GLY A 1 390 ? 2.979 -12.822 -18.273 1.00 87.12 390 GLY A C 1
ATOM 3068 O O . GLY A 1 390 ? 3.202 -12.253 -17.205 1.00 87.12 390 GLY A O 1
ATOM 3069 N N . PHE A 1 391 ? 2.171 -12.314 -19.207 1.00 91.81 391 PHE A N 1
ATOM 3070 C CA . PHE A 1 391 ? 1.453 -11.051 -19.080 1.00 91.81 391 PHE A CA 1
ATOM 3071 C C . PHE A 1 391 ? 0.011 -11.284 -18.623 1.00 91.81 391 PHE A C 1
ATOM 3073 O O . PHE A 1 391 ? -0.752 -12.027 -19.235 1.00 91.81 391 PHE A O 1
ATOM 3080 N N . PHE A 1 392 ? -0.394 -10.579 -17.573 1.00 94.56 392 PHE A N 1
ATOM 3081 C CA . PHE A 1 392 ? -1.736 -10.621 -16.990 1.00 94.56 392 PHE A CA 1
ATOM 3082 C C . PHE A 1 392 ? -2.552 -9.358 -17.280 1.00 94.56 392 PHE A C 1
ATOM 3084 O O . PHE A 1 392 ? -3.730 -9.264 -16.927 1.00 94.56 392 PHE A O 1
ATOM 3091 N N . GLY A 1 393 ? -1.945 -8.380 -17.944 1.00 95.56 393 GLY A N 1
ATOM 3092 C CA . GLY A 1 393 ? -2.550 -7.088 -18.207 1.00 95.56 393 GLY A CA 1
ATOM 3093 C C . GLY A 1 393 ? -1.632 -6.165 -18.989 1.00 95.56 393 GLY A C 1
ATOM 3094 O O . GLY A 1 393 ? -0.690 -6.621 -19.636 1.00 95.56 393 GLY A O 1
ATOM 3095 N N . TYR A 1 394 ? -1.905 -4.869 -18.897 1.00 96.12 394 TYR A N 1
ATOM 3096 C CA . TYR A 1 394 ? -1.162 -3.821 -19.589 1.00 96.12 394 TYR A CA 1
ATOM 3097 C C . TYR A 1 394 ? -0.641 -2.775 -18.607 1.00 96.12 394 TYR A C 1
ATOM 3099 O O . TYR A 1 394 ? -1.281 -2.487 -17.597 1.00 96.12 394 TYR A O 1
ATOM 3107 N N . LEU A 1 395 ? 0.509 -2.207 -18.947 1.00 94.69 395 LEU A N 1
ATOM 3108 C CA . LEU A 1 395 ? 1.114 -1.030 -18.341 1.00 94.69 395 LEU A CA 1
ATOM 3109 C C . LEU A 1 395 ? 1.197 0.036 -19.426 1.00 94.69 395 LEU A C 1
ATOM 3111 O O . LEU A 1 395 ? 1.726 -0.232 -20.500 1.00 94.69 395 LEU A O 1
ATOM 3115 N N . PHE A 1 396 ? 0.790 1.256 -19.113 1.00 95.12 396 PHE A N 1
ATOM 3116 C CA . PHE A 1 396 ? 0.914 2.398 -20.007 1.00 95.12 396 PHE A CA 1
ATOM 3117 C C . PHE A 1 396 ? 1.982 3.346 -19.476 1.00 95.12 396 PHE A C 1
ATOM 3119 O O . PHE A 1 396 ? 1.892 3.832 -18.351 1.00 95.12 396 PHE A O 1
ATOM 3126 N N . GLN A 1 397 ? 2.999 3.601 -20.291 1.00 91.19 397 GLN A N 1
ATOM 3127 C CA . GLN A 1 397 ? 4.041 4.584 -20.007 1.00 91.19 397 GLN A CA 1
ATOM 3128 C C . GLN A 1 397 ? 3.791 5.848 -20.823 1.00 91.19 397 GLN A C 1
ATOM 3130 O O . GLN A 1 397 ? 2.966 5.861 -21.735 1.00 91.19 397 GLN A O 1
ATOM 3135 N N . LYS A 1 398 ? 4.493 6.933 -20.500 1.00 90.56 398 LYS A N 1
ATOM 3136 C CA . LYS A 1 398 ? 4.431 8.146 -21.318 1.00 90.56 398 LYS A CA 1
ATOM 3137 C C . LYS A 1 398 ? 5.081 7.897 -22.686 1.00 90.56 398 LYS A C 1
ATOM 3139 O O . LYS A 1 398 ? 6.144 7.279 -22.712 1.00 90.56 398 LYS A O 1
ATOM 3144 N N . PRO A 1 399 ? 4.499 8.418 -23.783 1.00 93.62 399 PRO A N 1
ATOM 3145 C CA . PRO A 1 399 ? 3.319 9.295 -23.818 1.00 93.62 399 PRO A CA 1
ATOM 3146 C C . PRO A 1 399 ? 1.952 8.583 -23.762 1.00 93.62 399 PRO A C 1
ATOM 3148 O O . PRO A 1 399 ? 0.964 9.238 -23.444 1.00 93.62 399 PRO A O 1
ATOM 3151 N N . ALA A 1 400 ? 1.855 7.269 -24.001 1.00 94.38 400 ALA A N 1
ATOM 3152 C CA . ALA A 1 400 ? 0.569 6.563 -24.092 1.00 94.38 400 ALA A CA 1
ATOM 3153 C C . ALA A 1 400 ? -0.390 6.796 -22.911 1.00 94.38 400 ALA A C 1
ATOM 3155 O O . ALA A 1 400 ? -1.591 6.940 -23.136 1.00 94.38 400 ALA A O 1
ATOM 3156 N N . CYS A 1 401 ? 0.095 6.844 -21.665 1.00 94.31 401 CYS A N 1
ATOM 3157 C CA . CYS A 1 401 ? -0.777 7.089 -20.507 1.00 94.31 401 CYS A CA 1
ATOM 3158 C C . CYS A 1 401 ? -1.373 8.509 -20.462 1.00 94.31 401 CYS A C 1
ATOM 3160 O O . CYS A 1 401 ? -2.415 8.694 -19.831 1.00 94.31 401 CYS A O 1
ATOM 3162 N N . ASP A 1 402 ? -0.735 9.477 -21.130 1.00 94.81 402 ASP A N 1
ATOM 3163 C CA . ASP A 1 402 ? -1.205 10.862 -21.250 1.00 94.81 402 ASP A CA 1
ATOM 3164 C C . ASP A 1 402 ? -2.206 10.999 -22.424 1.00 94.81 402 ASP A C 1
ATOM 3166 O O . ASP A 1 402 ? -3.148 11.790 -22.352 1.00 94.81 402 ASP A O 1
ATOM 3170 N N . ASP A 1 403 ? -2.052 10.188 -23.478 1.00 96.06 403 ASP A N 1
ATOM 3171 C CA . ASP A 1 403 ? -2.886 10.237 -24.691 1.00 96.06 403 ASP A CA 1
ATOM 3172 C C . ASP A 1 403 ? -4.176 9.401 -24.599 1.00 96.06 403 ASP A C 1
ATOM 3174 O O . ASP A 1 403 ? -5.194 9.705 -25.235 1.00 96.06 403 ASP A O 1
ATOM 3178 N N . LEU A 1 404 ? -4.141 8.304 -23.842 1.00 96.19 404 LEU A N 1
ATOM 3179 C CA . LEU A 1 404 ? -5.224 7.329 -23.775 1.00 96.19 404 LEU A CA 1
ATOM 3180 C C . LEU A 1 404 ? -6.238 7.653 -22.671 1.00 96.19 404 LEU A C 1
ATOM 3182 O O . LEU A 1 404 ? -5.895 7.982 -21.541 1.00 96.19 404 LEU A O 1
ATOM 3186 N N . GLN A 1 405 ? -7.527 7.469 -22.975 1.00 97.62 405 GLN A N 1
ATOM 3187 C CA . GLN A 1 405 ? -8.607 7.599 -21.991 1.00 97.62 405 GLN A CA 1
ATOM 3188 C C . GLN A 1 405 ? -8.779 6.298 -21.182 1.00 97.62 405 GLN A C 1
ATOM 3190 O O . GLN A 1 405 ? -9.222 5.307 -21.771 1.00 97.62 405 GLN A O 1
ATOM 3195 N N . PRO A 1 406 ? -8.537 6.281 -19.853 1.00 97.88 406 PRO A N 1
ATOM 3196 C CA . PRO A 1 406 ? -8.373 5.047 -19.071 1.00 97.88 406 PRO A CA 1
ATOM 3197 C C . PRO A 1 406 ? -9.515 4.037 -19.235 1.00 97.88 406 PRO A C 1
ATOM 3199 O O . PRO A 1 406 ? -9.297 2.882 -19.597 1.00 97.88 406 PRO A O 1
ATOM 3202 N N . MET A 1 407 ? -10.758 4.488 -19.033 1.00 97.19 407 MET A N 1
ATOM 3203 C CA . MET A 1 407 ? -11.945 3.628 -19.106 1.00 97.19 407 MET A CA 1
ATOM 3204 C C . MET A 1 407 ? -12.157 3.064 -20.515 1.00 97.19 407 MET A C 1
ATOM 3206 O O . MET A 1 407 ? -12.439 1.880 -20.687 1.00 97.19 407 MET A O 1
ATOM 3210 N N . ARG A 1 408 ? -12.014 3.909 -21.543 1.00 97.75 408 ARG A N 1
ATOM 3211 C CA . ARG A 1 408 ? -12.191 3.489 -22.938 1.00 97.75 408 ARG A CA 1
ATOM 3212 C C . ARG A 1 408 ? -11.133 2.461 -23.328 1.00 97.75 408 ARG A C 1
ATOM 3214 O O . ARG A 1 408 ? -11.465 1.481 -23.990 1.00 97.75 408 ARG A O 1
ATOM 3221 N N . THR A 1 409 ? -9.893 2.684 -22.904 1.00 98.00 409 THR A N 1
ATOM 3222 C CA . THR A 1 409 ? -8.771 1.771 -23.126 1.00 98.00 409 THR A CA 1
ATOM 3223 C C . THR A 1 409 ? -9.026 0.423 -22.465 1.00 98.00 409 THR A C 1
ATOM 3225 O O . THR A 1 409 ? -8.935 -0.602 -23.135 1.00 98.00 409 THR A O 1
ATOM 3228 N N . TYR A 1 410 ? -9.440 0.411 -21.196 1.00 98.00 410 TYR A N 1
ATOM 3229 C CA . TYR A 1 410 ? -9.737 -0.828 -20.478 1.00 98.00 410 TYR A CA 1
ATOM 3230 C C . TYR A 1 410 ? -10.823 -1.663 -21.159 1.00 98.00 410 TYR A C 1
ATOM 3232 O O . TYR A 1 410 ? -10.615 -2.842 -21.444 1.00 98.00 410 TYR A O 1
ATOM 3240 N N . LEU A 1 411 ? -11.955 -1.041 -21.501 1.00 96.81 411 LEU A N 1
ATOM 3241 C CA . LEU A 1 411 ? -13.054 -1.729 -22.179 1.00 96.81 411 LEU A CA 1
ATOM 3242 C C . LEU A 1 411 ? -12.642 -2.264 -23.558 1.00 96.81 411 LEU A C 1
ATOM 3244 O O . LEU A 1 411 ? -13.060 -3.357 -23.939 1.00 96.81 411 LEU A O 1
ATOM 3248 N N . ALA A 1 412 ? -11.804 -1.530 -24.296 1.00 97.00 412 ALA A N 1
ATOM 3249 C CA . ALA A 1 412 ? -11.277 -1.991 -25.578 1.00 97.00 412 ALA A CA 1
ATOM 3250 C C . ALA A 1 412 ? -10.348 -3.208 -2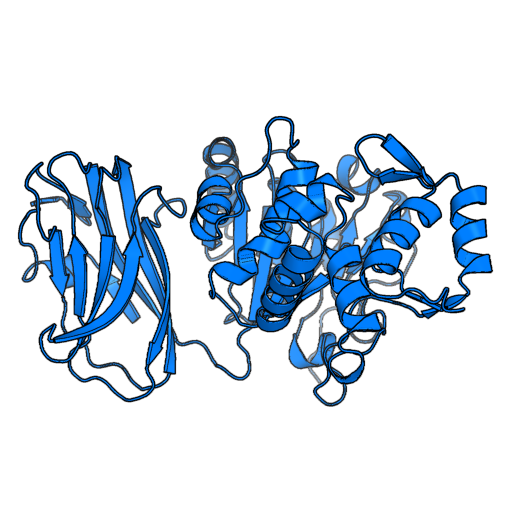5.410 1.00 97.00 412 ALA A C 1
ATOM 3252 O O . ALA A 1 412 ? -10.478 -4.180 -26.153 1.00 97.00 412 ALA A O 1
ATOM 3253 N N . CYS A 1 413 ? -9.471 -3.201 -24.401 1.00 96.88 413 CYS A N 1
ATOM 3254 C CA . CYS A 1 413 ? -8.612 -4.342 -24.086 1.00 96.88 413 CYS A CA 1
ATOM 3255 C C . CYS A 1 413 ? -9.415 -5.577 -23.664 1.00 96.88 413 CYS A C 1
ATOM 3257 O O . CYS A 1 413 ? -9.111 -6.680 -24.118 1.00 96.88 413 CYS A O 1
ATOM 3259 N N . LEU A 1 414 ? -10.459 -5.408 -22.844 1.00 95.38 414 LEU A N 1
ATOM 3260 C CA . LEU A 1 414 ? -11.354 -6.506 -22.474 1.00 95.38 414 LEU A CA 1
ATOM 3261 C C . LEU A 1 414 ? -12.090 -7.080 -23.689 1.00 95.38 414 LEU A C 1
ATOM 3263 O O . LEU A 1 414 ? -12.188 -8.295 -23.818 1.00 95.38 414 LEU A O 1
ATOM 3267 N N . ALA A 1 415 ? -12.570 -6.230 -24.600 1.00 94.75 415 ALA A N 1
ATOM 3268 C CA . ALA A 1 415 ? -13.255 -6.676 -25.813 1.00 94.75 415 ALA A CA 1
ATOM 3269 C C . ALA A 1 415 ? -12.329 -7.437 -26.780 1.00 94.75 415 ALA A C 1
ATOM 3271 O O . ALA A 1 415 ? -12.783 -8.337 -27.485 1.00 94.75 415 ALA A O 1
ATOM 3272 N N . ALA A 1 416 ? -11.038 -7.093 -26.809 1.00 92.50 416 ALA A N 1
ATOM 3273 C CA . ALA A 1 416 ? -10.034 -7.803 -27.598 1.00 92.50 416 ALA A CA 1
ATOM 3274 C C . ALA A 1 416 ? -9.655 -9.166 -26.989 1.00 92.50 416 ALA A C 1
ATOM 3276 O O . ALA A 1 416 ? -9.191 -10.059 -27.697 1.00 92.50 416 ALA A O 1
ATOM 3277 N N . CYS A 1 417 ? -9.853 -9.344 -25.682 1.00 88.38 417 CYS A N 1
ATOM 3278 C CA . CYS A 1 417 ? -9.515 -10.567 -24.976 1.00 88.38 417 CYS A CA 1
ATOM 3279 C C . CYS A 1 417 ? -10.552 -11.673 -25.252 1.00 88.38 417 CYS A C 1
ATOM 3281 O O . CYS A 1 417 ? -11.723 -11.505 -24.913 1.00 88.38 417 CYS A O 1
ATOM 3283 N N . PRO A 1 418 ? -10.159 -12.849 -25.787 1.00 78.94 418 PRO A N 1
ATOM 3284 C CA . PRO A 1 418 ? -11.083 -13.975 -25.888 1.00 78.94 418 PRO A CA 1
ATOM 3285 C C . PRO A 1 418 ? -11.620 -14.373 -24.501 1.00 78.94 418 PRO A C 1
ATOM 3287 O O . PRO A 1 418 ? -10.886 -14.242 -23.506 1.00 78.94 418 PRO A O 1
ATOM 3290 N N . PRO A 1 419 ? -12.878 -14.856 -24.420 1.00 74.12 419 PRO A N 1
ATOM 3291 C CA . PRO A 1 419 ? -13.458 -15.317 -23.169 1.00 74.12 419 PRO A CA 1
ATOM 3292 C C . PRO A 1 419 ? -12.613 -16.456 -22.601 1.00 74.12 419 PRO A C 1
ATOM 3294 O O . PRO A 1 419 ? -12.241 -17.389 -23.317 1.00 74.12 419 PRO A O 1
ATOM 3297 N N . HIS A 1 420 ? -12.304 -16.366 -21.310 1.00 63.38 420 HIS A N 1
ATOM 3298 C CA . HIS A 1 420 ? -11.581 -17.417 -20.612 1.00 63.38 420 HIS A CA 1
ATOM 3299 C C . HIS A 1 420 ? -12.514 -18.626 -20.474 1.00 63.38 420 HIS A C 1
ATOM 3301 O O . HIS A 1 420 ? -13.454 -18.608 -19.683 1.00 63.38 420 HIS A O 1
ATOM 3307 N N . ILE A 1 421 ? -12.291 -19.665 -21.275 1.00 54.50 421 ILE A N 1
ATOM 3308 C CA . ILE A 1 421 ? -12.969 -20.950 -21.102 1.00 54.50 421 ILE A CA 1
ATOM 3309 C C . ILE A 1 421 ? -12.145 -21.713 -20.066 1.00 54.50 421 ILE A C 1
ATOM 3311 O O . ILE A 1 421 ? -11.074 -22.220 -20.396 1.00 54.50 421 ILE A O 1
ATOM 3315 N N . GLU A 1 422 ? -12.597 -21.743 -18.809 1.00 51.16 422 GLU A N 1
ATOM 3316 C CA . GLU A 1 422 ? -12.058 -22.696 -17.832 1.00 51.16 422 GLU A CA 1
ATOM 3317 C C . GLU A 1 422 ? -12.231 -24.112 -18.402 1.00 51.16 422 GLU A C 1
ATOM 3319 O O . GLU A 1 422 ? -13.344 -24.519 -18.746 1.00 51.16 422 GLU A O 1
ATOM 3324 N N . LYS A 1 423 ? -11.114 -24.817 -18.592 1.00 38.34 423 LYS A N 1
ATOM 3325 C CA . LYS A 1 423 ? -11.090 -26.225 -18.994 1.00 38.34 423 LYS A CA 1
ATOM 3326 C C . LYS A 1 423 ? -10.999 -27.127 -17.781 1.00 38.34 423 LYS A C 1
ATOM 3328 O O . LYS A 1 423 ? -10.213 -26.783 -16.870 1.00 38.34 423 LYS A O 1
#

Solvent-accessible surface area (backbone atoms only — not comparable to full-atom values): 22268 Å² total; per-residue (Å²): 92,80,44,45,36,78,66,32,64,96,25,55,69,33,46,46,81,53,93,72,30,35,28,54,73,51,47,60,45,45,32,33,57,34,56,71,37,64,45,68,50,45,37,29,42,41,36,36,27,19,49,55,84,34,32,39,78,80,12,27,38,36,33,24,24,75,89,67,75,40,78,72,43,76,46,74,30,71,58,48,30,22,89,58,23,34,42,70,40,50,44,75,34,96,51,67,43,73,38,36,28,42,32,36,36,34,23,47,72,18,36,39,34,42,30,31,37,40,41,41,82,46,54,84,94,65,31,48,31,39,37,31,62,49,49,67,93,40,40,65,25,39,52,46,24,51,36,23,40,73,76,21,35,60,87,86,53,50,48,39,36,34,27,50,72,88,36,43,72,56,47,55,52,52,52,49,50,36,37,75,73,63,66,27,94,69,80,72,51,49,32,24,43,68,35,48,28,61,72,40,67,36,73,68,64,92,84,66,46,71,75,50,48,49,39,34,49,67,58,37,53,42,62,50,50,78,42,51,29,33,39,38,38,52,30,50,29,38,47,78,27,74,46,49,65,70,72,68,38,35,56,97,87,29,42,46,40,38,16,48,80,35,54,34,73,60,53,38,48,46,25,63,74,72,63,41,65,28,56,37,71,87,39,82,38,46,37,45,60,36,51,50,60,55,44,56,76,69,38,95,66,88,60,67,59,36,71,56,20,90,45,78,52,42,72,46,47,26,72,57,48,53,50,48,43,60,52,38,42,78,76,73,24,91,32,56,35,49,51,40,60,42,40,66,43,52,46,42,54,51,45,45,45,37,59,67,76,36,53,87,61,44,39,66,40,63,54,58,43,39,45,80,31,45,49,67,82,54,72,73,77,56,84,65,64,70,38,86,80,47,15,25,20,40,28,42,37,78,60,17,50,78,75,52,57,50,65,64,51,52,54,50,54,52,70,67,39,77,81,85,74,88,126

Secondary structure (DSSP, 8-state):
-EEEGGGGGGGBSSEEEETTEEEE-S--EEEEEEEEEEE-SEEEEEEEEEEEEE--TT-EEEEEETTTTEEEEEEE-SS--BTTEEEEEEEEESS-EEEEEEEEEE-SS-EEEEEEEEEEEE-GGG-EEEEEE--GGGHHHHHHHHHHHHHHB-TTS-EEEEE-GGGHHHHHHHHHHHHHTTS-SS--EEEEHHHHHHHTT-PPPTT--HHHHHHHHHHHGGGG-S-SEEEE--SSEEE-S-B-HHHHHEETTEEEEE-EEEEHHHHHHHHHHHT-EEEETTEEEEHHHHHHHHHTTT-SS--SEEEE---SS-EEEHHHHHHHHHHHHTTT-SSHHHHHHH---HHHHHHHHHHHH-TTTEEEE----EEEE-SGGGGGTSPPP-STTS--EEEE-TTHHHHS-HHHHHHHHHHHSPP----

Nearest PDB structures (foldseek):
  6u4b-assembly1_A  TM=5.588E-01  e=1.395E-07  Klebsiella pneumoniae
  7zvj-assembly1_A  TM=5.427E-01  e=1.308E-06  Homo sapiens
  1uyy-assembly2_B  TM=7.056E-01  e=9.039E-04  Cellvibrio mixtus
  5fui-assembly1_A  TM=6.454E-01  e=2.768E-03  Zobellia galactanivorans
  1yi9-assembly1_A  TM=3.728E-01  e=7.065E-02  Rattus norvegicus

Sequence (423 aa):
MVLTADDYVGYILNGERQDQRIRTIGLPGFLVCGPYRPLKAGTYTIAILGEVDDGGLLAFVDVVCNSGARQLAKSDITVQAGPGIISIFSLHLPEDVDDLEIRLAVAADTRLAFQGVHIQERDADRDYALLNKSYASDAHWSVVLFSSCLSHVKPDIPFYLVIPREDQGVFDRLFGSAHAIGFIDRLPITLYEDWVLAKSDNVTPNGFTGWQVQQVVKLAFSKLGLCRQYLTCDSAQFFTRPFDFTKAMFRDGILCTTARPQDRDEIDRHFINTGEQCWLQGELVSASVAFDAIDAHFTSRREPLKYHYIGCNGIFDVDICHALEAKAANFGYGNFAGMINLCPYEFAWYGAFVTYCHPDLFKPIEPCIFRPIVEAGQLFDEPPPTGDDGFFGYLFQKPACDDLQPMRTYLACLAACPPHIEK

Foldseek 3Di:
DWWWVVNFPVFADQFDDDPLWTKHPLAFFWRGKDDFAKDFAAKKKKWFFWFWPAQPPFKKKWKAAPVRPGTQDIDRQHDAFFHRTSDIAMTGGRGIGRTIMMIITGHSPTTIITTTMDIGGADQVQFEEEEEEDELVLLLLQLQAVLQCCVAEDVSHAYEYEYAPVNVVSNCVNQVVCCVVPSDVDDHRYTYLVNLCVQLVNDADPPDDSLLSSLQSVLSNLSRVSGQKYKYAYSQWGFLHHDDCCVLQDDPNAGEWAWDWDFLVVVQVVQVVVVPWFDFLNDTDRPSVLLVVLLVLQDPDPDRTDIDFQANIGMDGSVLSVVLQVSVVVVVQNGVSSVCNGGRRNRSNSVSCCVRPPVPRYDHDRLSQAAEDADLVCLPVDQADDCVVSHRIHGYDPPNSVVDDNVVSSVVSNVSDDDDDDD

Mean predicted aligned error: 4.45 Å

Radius of gyration: 22.77 Å; Cα contacts (8 Å, |Δi|>4): 878; chains: 1; bounding box: 60×46×65 Å